Protein AF-A0A8S1CKU0-F1 (afdb_monomer_lite)

Foldseek 3Di:
DVVVVVVVVVVVVVVVVVVVVVVVVVVVVVVVVVVVVVVVVVVVVVVVVVVVVVVVVVCVVVPPDDPPVVVVVVVVVVVVVPDDPPPDDDPVVVVVVVVVVVVVVVVVVVVVVVVVVVVVVVVVVVVVVVVVVVVVVVVVVVVVVVVVCPDVVVVVVVVVVVVVVVVVVVVVVVVVVVVVVVVVVVVVVVVVVVVVVVVVVVVVVVVVVVVVVVVVVVVVVVVVVVVVVVVVVVVVVVVVVVVVVVVVVVVVVVVVVVVVVVVVVVVVVCCVVDVDDDDDDDDDDDDDDYDYDDDDDDDPPCPVVVVVVVVVVVQVVLCVVVVHDDSVVSVVVVVVVVVVVVVVVVVVVVVVVVVVVVVVVVVVVVVVVVVVVCVVVVVVVVVVVVVVVVVVVVVVVVVVVVVVVVVVVVVVVVVLVVVQVVLLVVVQVVCVVPPVDDDDDDDPDDPVRSVVVVVVVVVVVVVVVVVVVVVVVVVVVVVVVVPPPDDDDDYDDDDDDDDDDDDDDDDDDDDDDDDPDDQDPVNVVVVVVVVVVVVVVPPDDDPDDDPPDPDDDDDD

Secondary structure (DSSP, 8-state):
-HHHHHHHHHHHHHHHHHHHHHHHHHHHHHHHHHHHHHHHHHHH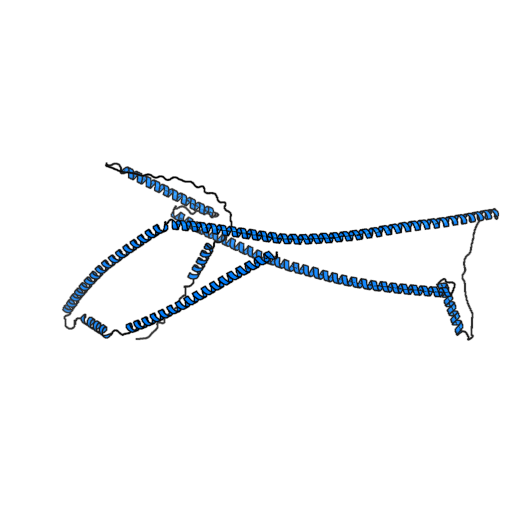HHHHHHHHHHHHHHHHHHTS---THHHHHHHHHHHHHS----TTS-HHHHHHHHHHHHHHHHHHHHHHHHHHHHHHHHHHHHHHHHHHHHHHHHHHHHHHHHHHHT-HHHHHHHHHHHHHHHHHHHHHHHHHHHHHHHHHHHHHHHHHHHHHHHHHHHHHHHHHHHHHHHHHHHHHHHHHHHHHHHHHHHHHHHHHHHHHHHHHHHHHHHHHHHHHHHHHHHHHHHHHH-SS-----------------------S-HHHHHHHHHHHHHHHHHHHHHT-SSHHHHHHHHHHHHHHHHHHHHHHHHHHHHHHHHHHHHHHHHHHHHHHHHHHHHHHHHHHHHHHHHHHHHHHHHHHHHHHHHHHHHHHHHHHHHHHHHHHHHHHHHHHHHH-------TT--HHHHHHHHHHHHHHHHHHHHHHHHHHHHHHHHHHHTT-SS---------------------PPPP---------HHHHHHHHHHHHHHHHGGG---PPP-----------

Radius of gyration: 72.3 Å; chains: 1; bounding box: 155×110×190 Å

Sequence (556 aa):
MASEKSSTEEEIIKSINDLKKKIQLSEGQRKAKFELCGIEKKKNTDKINQLKNELKELCANLGKPIKSEEIFNQRAKSAKADFFPLSNKRPDEALDVIEYRIIELNKKLDLKIYQRHRFEEKYNELIEYRERLRVEADQYQRKRCKSAEKTPEKQRISELENKIHHTELNAMEAETVRRKYTSIKSNLLNDSVKYEASLQKLESEIKSQSDEIDKLQAIRSEAFQVRDATRAMLVRQDELAIRQAKERERKLQEQRIIVEERRVELENLEHQLFPSSGMLPQLHRDSVTSLENVGLAANDENLSQYSTSALEDSYKKLMVATGEVEPSMVTHRFVSQKETRNRLTYLRGLTEDDKRKMEAQRSELISKLEMSKFTAEVKSKEINVEEIEELKEKIVQEGKNLCNIIKKTTERKSTKERIMKCLLEIYNSLREFNLNEDKLDTEGKDLDHIALLFVEDAVLAAHKLAQQKQEEQRMRERASHSRLGSRAGYTHQSSSERTEIQQNSQKSKEVQSEEEEIPTRNFIKRQAQMLVDSKSRRRFFRPGRNRMSMQAKKMV

Structure (mmCIF, N/CA/C/O backbone):
data_AF-A0A8S1CKU0-F1
#
_entry.id   AF-A0A8S1CKU0-F1
#
loop_
_atom_site.group_PDB
_atom_site.id
_atom_site.type_symbol
_atom_site.label_atom_id
_atom_site.label_alt_id
_atom_site.label_comp_id
_atom_site.label_asym_id
_atom_site.label_entity_id
_atom_site.label_seq_id
_atom_site.pdbx_PDB_ins_code
_atom_site.Cartn_x
_atom_site.Cartn_y
_atom_site.Cartn_z
_atom_site.occupancy
_atom_site.B_iso_or_equiv
_atom_site.auth_seq_id
_atom_site.auth_comp_id
_atom_site.auth_asym_id
_atom_site.auth_atom_id
_atom_site.pdbx_PDB_model_num
ATOM 1 N N . MET A 1 1 ? -30.407 -5.610 -15.687 1.00 49.66 1 MET A N 1
ATOM 2 C CA . MET A 1 1 ? -29.256 -6.407 -15.200 1.00 49.66 1 MET A CA 1
ATOM 3 C C . MET A 1 1 ? -29.122 -7.799 -15.827 1.00 49.66 1 MET A C 1
ATOM 5 O O . MET A 1 1 ? -27.998 -8.170 -16.128 1.00 49.66 1 MET A O 1
ATOM 9 N N . ALA A 1 2 ? -30.191 -8.576 -16.068 1.00 51.03 2 ALA A N 1
ATOM 10 C CA . ALA A 1 2 ? -30.063 -9.865 -16.782 1.00 51.03 2 ALA A CA 1
ATOM 11 C C . ALA A 1 2 ? -29.768 -9.705 -18.294 1.00 51.03 2 ALA A C 1
ATOM 13 O O . ALA A 1 2 ? -28.978 -10.457 -18.850 1.00 51.03 2 ALA A O 1
ATOM 14 N N . SER A 1 3 ? -30.332 -8.673 -18.936 1.00 53.31 3 SER A N 1
ATOM 15 C CA . SER A 1 3 ? -30.125 -8.387 -20.369 1.00 53.31 3 SER A CA 1
ATOM 16 C C . SER A 1 3 ? -28.729 -7.843 -20.707 1.00 53.31 3 SER A C 1
ATOM 18 O O . SER A 1 3 ? -28.208 -8.140 -21.774 1.00 53.31 3 SER A O 1
ATOM 20 N N . GLU A 1 4 ? -28.097 -7.072 -19.815 1.00 55.38 4 GLU A N 1
ATOM 21 C CA . GLU A 1 4 ? -26.728 -6.567 -20.035 1.00 55.38 4 GLU A CA 1
ATOM 22 C C . GLU A 1 4 ? -25.680 -7.673 -19.876 1.00 55.38 4 GLU A C 1
ATOM 24 O O . GLU A 1 4 ? -24.711 -7.702 -20.627 1.00 55.38 4 GLU A O 1
ATOM 29 N N . LYS A 1 5 ? -25.900 -8.631 -18.961 1.00 58.06 5 LYS A N 1
ATOM 30 C CA . LYS A 1 5 ? -25.027 -9.807 -18.816 1.00 58.06 5 LYS A CA 1
ATOM 31 C C . LYS A 1 5 ? -25.036 -10.685 -20.075 1.00 58.06 5 LYS A C 1
ATOM 33 O O . LYS A 1 5 ? -23.969 -11.082 -20.532 1.00 58.06 5 LYS A O 1
ATOM 38 N N . SER A 1 6 ? -26.205 -10.890 -20.689 1.00 59.25 6 SER A N 1
ATOM 39 C CA . SER A 1 6 ? -26.336 -11.627 -21.958 1.00 59.25 6 SER A CA 1
ATOM 40 C C . SER A 1 6 ? -25.576 -10.951 -23.111 1.00 59.25 6 SER A C 1
ATOM 42 O O . SER A 1 6 ? -24.859 -11.629 -23.842 1.00 59.25 6 SER A O 1
ATOM 44 N N . SER A 1 7 ? -25.632 -9.618 -23.222 1.00 64.94 7 SER A N 1
ATOM 45 C CA . SER A 1 7 ? -24.877 -8.866 -24.239 1.00 64.94 7 SER A CA 1
ATOM 46 C C . SER A 1 7 ? -23.362 -9.012 -24.063 1.00 64.94 7 SER A C 1
ATOM 48 O O . SER A 1 7 ? -22.634 -9.192 -25.037 1.00 64.94 7 SER A O 1
ATOM 50 N N . THR A 1 8 ? -22.869 -8.973 -22.820 1.00 71.19 8 THR A N 1
ATOM 51 C CA . THR A 1 8 ? -21.432 -9.143 -22.548 1.00 71.19 8 THR A CA 1
ATOM 52 C C . THR A 1 8 ? -20.949 -10.568 -22.820 1.00 71.19 8 THR A C 1
ATOM 54 O O . THR A 1 8 ? -19.830 -10.761 -23.292 1.00 71.19 8 THR A O 1
ATOM 57 N N . GLU A 1 9 ? -21.787 -11.577 -22.577 1.00 74.56 9 GLU A N 1
ATOM 58 C CA . GLU A 1 9 ? -21.464 -12.975 -22.873 1.00 74.56 9 GLU A CA 1
ATOM 59 C C . GLU A 1 9 ? -21.386 -13.232 -24.385 1.00 74.56 9 GLU A C 1
ATOM 61 O O . GLU A 1 9 ? -20.460 -13.900 -24.850 1.00 74.56 9 GLU A O 1
ATOM 66 N N . GLU A 1 10 ? -22.283 -12.640 -25.175 1.00 81.50 10 GLU A N 1
ATOM 67 C CA . GLU A 1 10 ? -22.254 -12.726 -26.640 1.00 81.50 10 GLU A CA 1
ATOM 68 C C . GLU A 1 10 ? -21.003 -12.070 -27.247 1.00 81.50 10 GLU A C 1
ATOM 70 O O . GLU A 1 10 ? -20.372 -12.633 -28.150 1.00 81.50 10 GLU A O 1
ATOM 75 N N . GLU A 1 11 ? -20.581 -10.918 -26.719 1.00 83.12 11 GLU A N 1
ATOM 76 C CA . GLU A 1 11 ? -19.340 -10.250 -27.126 1.00 83.12 11 GLU A CA 1
ATOM 77 C C . GLU A 1 11 ? -18.094 -11.082 -26.791 1.00 83.12 11 GLU A C 1
ATOM 79 O O . GLU A 1 11 ? -17.174 -11.198 -27.611 1.00 83.12 11 GLU A O 1
ATOM 84 N N . ILE A 1 12 ? -18.080 -11.727 -25.620 1.00 83.81 12 ILE A N 1
ATOM 85 C CA . ILE A 1 12 ? -17.004 -12.638 -25.212 1.00 83.81 12 ILE A CA 1
ATOM 86 C C . ILE A 1 12 ? -16.953 -13.855 -26.142 1.00 83.81 12 ILE A C 1
ATOM 88 O O . ILE A 1 12 ? -15.875 -14.214 -26.622 1.00 83.81 12 ILE A O 1
ATOM 92 N N . ILE A 1 13 ? -18.097 -14.464 -26.468 1.00 88.81 13 ILE A N 1
ATOM 93 C CA . ILE A 1 13 ? -18.175 -15.601 -27.400 1.00 88.81 13 ILE A CA 1
ATOM 94 C C . ILE A 1 13 ? -17.668 -15.201 -28.792 1.00 88.81 13 ILE A C 1
ATOM 96 O O . ILE A 1 13 ? -16.918 -15.954 -29.424 1.00 88.81 13 ILE A O 1
ATOM 100 N N . LYS A 1 14 ? -18.014 -14.000 -29.265 1.00 91.56 14 LYS A N 1
ATOM 101 C CA . LYS A 1 14 ? -17.531 -13.465 -30.544 1.00 91.56 14 LYS A CA 1
ATOM 102 C C . LYS A 1 14 ? -16.011 -13.265 -30.539 1.00 91.56 14 LYS A C 1
ATOM 104 O O . LYS A 1 14 ? -15.338 -13.740 -31.453 1.00 91.56 14 LYS A O 1
ATOM 109 N N . SER A 1 15 ? -15.464 -12.680 -29.472 1.00 87.50 15 SER A N 1
ATOM 110 C CA . SER A 1 15 ? -14.016 -12.509 -29.282 1.00 87.50 15 SER A CA 1
ATOM 111 C C . SER A 1 15 ? -13.269 -13.849 -29.234 1.00 87.50 15 SER A C 1
ATOM 113 O O . SER A 1 15 ? -12.238 -14.022 -29.888 1.00 87.50 15 SER A O 1
ATOM 115 N N . ILE A 1 16 ? -13.825 -14.851 -28.544 1.00 89.88 16 ILE A N 1
ATOM 116 C CA . ILE A 1 16 ? -13.276 -16.214 -28.504 1.00 89.88 16 ILE A CA 1
ATOM 117 C C . ILE A 1 16 ? -13.251 -16.834 -29.907 1.00 89.88 16 ILE A C 1
ATOM 119 O O . ILE A 1 16 ? -12.261 -17.463 -30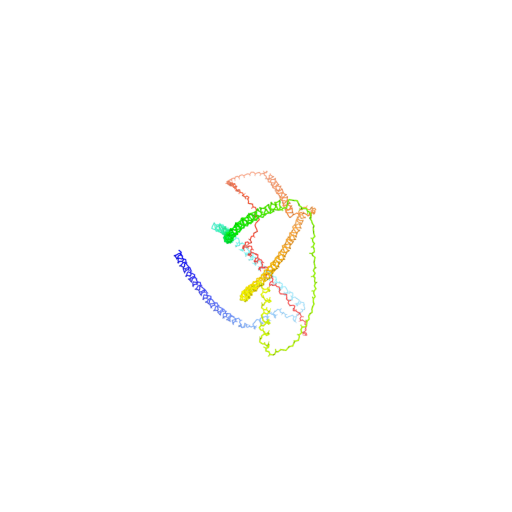.286 1.00 89.88 16 ILE A O 1
ATOM 123 N N . ASN A 1 17 ? -14.310 -16.657 -30.696 1.00 92.00 17 ASN A N 1
ATOM 124 C CA . ASN A 1 17 ? -14.375 -17.181 -32.060 1.00 92.00 17 ASN A CA 1
ATOM 125 C C . ASN A 1 17 ? -13.377 -16.489 -32.999 1.00 92.00 17 ASN A C 1
ATOM 127 O O . ASN A 1 17 ? -12.743 -17.158 -33.820 1.00 92.00 17 ASN A O 1
ATOM 131 N N . ASP A 1 18 ? -13.176 -15.183 -32.847 1.00 90.69 18 ASP A N 1
ATOM 132 C CA . ASP A 1 18 ? -12.182 -14.437 -33.619 1.00 90.69 18 ASP A CA 1
ATOM 133 C C . ASP A 1 18 ? -10.748 -14.831 -33.229 1.00 90.69 18 ASP A C 1
ATOM 135 O O . ASP A 1 18 ? -9.896 -15.030 -34.103 1.00 90.69 18 ASP A O 1
ATOM 139 N N . LEU A 1 19 ? -10.486 -15.059 -31.937 1.00 90.50 19 LEU A N 1
ATOM 140 C CA . LEU A 1 19 ? -9.215 -15.610 -31.463 1.00 90.50 19 LEU A CA 1
ATOM 141 C C . LEU A 1 19 ? -8.967 -17.021 -32.010 1.00 90.50 19 LEU A C 1
ATOM 143 O O . LEU A 1 19 ? -7.867 -17.290 -32.493 1.00 90.50 19 LEU A O 1
ATOM 147 N N . LYS A 1 20 ? -9.978 -17.899 -32.022 1.00 92.81 20 LYS A N 1
ATOM 148 C CA . LYS A 1 20 ? -9.877 -19.244 -32.620 1.00 92.81 20 LYS A CA 1
ATOM 149 C C . LYS A 1 20 ? -9.524 -19.182 -34.108 1.00 92.81 20 LYS A C 1
ATOM 151 O O . LYS A 1 20 ? -8.600 -19.871 -34.536 1.00 92.81 20 LYS A O 1
ATOM 156 N N . LYS A 1 21 ? -10.180 -18.311 -34.886 1.00 94.56 21 LYS A N 1
ATOM 157 C CA . LYS A 1 21 ? -9.849 -18.097 -36.309 1.00 94.56 21 LYS A CA 1
ATOM 158 C C . LYS A 1 21 ? -8.416 -17.593 -36.491 1.00 94.56 21 LYS A C 1
ATOM 160 O O . LYS A 1 21 ? -7.700 -18.064 -37.375 1.00 94.56 21 LYS A O 1
ATOM 165 N N . LYS A 1 22 ? -7.966 -16.666 -35.639 1.00 93.25 22 LYS A N 1
ATOM 166 C CA . LYS A 1 22 ? -6.599 -16.124 -35.684 1.00 93.25 22 LYS A CA 1
ATOM 167 C C . LYS A 1 22 ? -5.545 -17.181 -35.340 1.00 93.25 22 LYS A C 1
ATOM 169 O O . LYS A 1 22 ? -4.499 -17.219 -35.988 1.00 93.25 22 LYS A O 1
ATOM 174 N N . ILE A 1 23 ? -5.829 -18.056 -34.374 1.00 91.06 23 ILE A N 1
ATOM 175 C CA . ILE A 1 23 ? -4.979 -19.205 -34.033 1.00 91.06 23 ILE A CA 1
ATOM 176 C C . ILE A 1 23 ? -4.898 -20.166 -35.221 1.00 91.06 23 ILE A C 1
ATOM 178 O O . ILE A 1 23 ? -3.794 -20.477 -35.659 1.00 91.06 23 ILE A O 1
ATOM 182 N N . GLN A 1 24 ? -6.033 -20.538 -35.818 1.00 93.56 24 GLN A N 1
ATOM 183 C CA . GLN A 1 24 ? -6.073 -21.448 -36.966 1.00 93.56 24 GLN A CA 1
ATOM 184 C C . GLN A 1 24 ? -5.289 -20.902 -38.173 1.00 93.56 24 GLN A C 1
ATOM 186 O O . GLN A 1 24 ? -4.530 -21.630 -38.815 1.00 93.56 24 GLN A O 1
ATOM 191 N N . LEU A 1 25 ? -5.404 -19.600 -38.457 1.00 92.44 25 LEU A N 1
ATOM 192 C CA . LEU A 1 25 ? -4.604 -18.941 -39.495 1.00 92.44 25 LEU A CA 1
ATOM 193 C C . LEU A 1 25 ? -3.109 -18.928 -39.150 1.00 92.44 25 LEU A C 1
ATOM 195 O O . LEU A 1 25 ? -2.275 -19.176 -40.021 1.00 92.44 25 LEU A O 1
ATOM 199 N N . SER A 1 26 ? -2.752 -18.671 -37.888 1.00 92.69 26 SER A N 1
ATOM 200 C CA . SER A 1 26 ? -1.358 -18.699 -37.429 1.00 92.69 26 SER A CA 1
ATOM 201 C C . SER A 1 26 ? -0.744 -20.097 -37.541 1.00 92.69 26 SER A C 1
ATOM 203 O O . SER A 1 26 ? 0.403 -20.240 -37.973 1.00 92.69 26 SER A O 1
ATOM 205 N N . GLU A 1 27 ? -1.506 -21.136 -37.207 1.00 90.38 27 GLU A N 1
ATOM 206 C CA . GLU A 1 27 ? -1.103 -22.534 -37.354 1.00 90.38 27 GLU A CA 1
ATOM 207 C C . GLU A 1 27 ? -0.942 -22.921 -38.828 1.00 90.38 27 GLU A C 1
ATOM 209 O O . GLU A 1 27 ? 0.081 -23.504 -39.194 1.00 90.38 27 GLU A O 1
ATOM 214 N N . GLY A 1 28 ? -1.872 -22.503 -39.696 1.00 94.12 28 GLY A N 1
ATOM 215 C CA . GLY A 1 28 ? -1.764 -22.680 -41.147 1.00 94.12 28 GLY A CA 1
ATOM 216 C C . GLY A 1 28 ? -0.515 -22.011 -41.732 1.00 94.12 28 GLY A C 1
ATOM 217 O O . GLY A 1 28 ? 0.244 -22.639 -42.472 1.00 94.12 28 GLY A O 1
ATOM 218 N N . GLN A 1 29 ? -0.228 -20.768 -41.333 1.00 91.62 29 GLN A N 1
ATOM 219 C CA . GLN A 1 29 ? 0.991 -20.059 -41.740 1.00 91.62 29 GLN A CA 1
ATOM 220 C C . GLN A 1 29 ? 2.264 -20.743 -41.230 1.00 91.62 29 GLN A C 1
ATOM 222 O O . GLN A 1 29 ? 3.264 -20.812 -41.949 1.00 91.62 29 GLN A O 1
ATOM 227 N N . ARG A 1 30 ? 2.251 -21.254 -39.993 1.00 90.00 30 ARG A N 1
ATOM 228 C CA . ARG A 1 30 ? 3.389 -21.974 -39.408 1.00 90.00 30 ARG A CA 1
ATOM 229 C C . ARG A 1 30 ? 3.667 -23.270 -40.168 1.00 90.00 30 ARG A C 1
ATOM 231 O O . ARG A 1 30 ? 4.826 -23.541 -40.478 1.00 90.00 30 ARG A O 1
ATOM 238 N N . LYS A 1 31 ? 2.617 -24.017 -4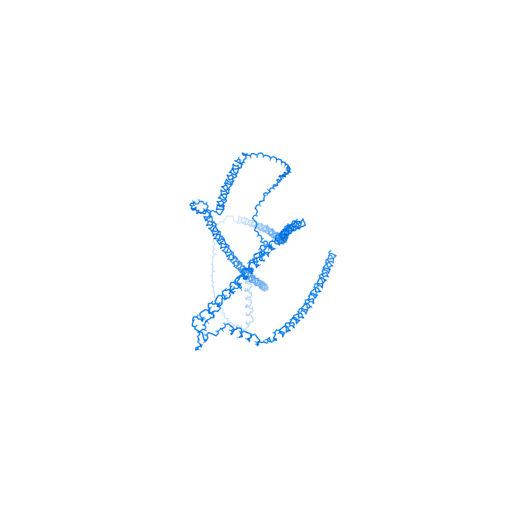0.521 1.00 94.56 31 LYS A N 1
ATOM 239 C CA . LYS A 1 31 ? 2.712 -25.244 -41.320 1.00 94.56 31 LYS A CA 1
ATOM 240 C C . LYS A 1 31 ? 3.255 -24.967 -42.725 1.00 94.56 31 LYS A C 1
ATOM 242 O O . LYS A 1 31 ? 4.231 -25.595 -43.121 1.00 94.56 31 LYS A O 1
ATOM 247 N N . ALA A 1 32 ? 2.724 -23.960 -43.420 1.00 91.06 32 ALA A N 1
ATOM 248 C CA . ALA A 1 32 ? 3.205 -23.572 -44.748 1.00 91.06 32 ALA A CA 1
ATOM 249 C C . ALA A 1 32 ? 4.689 -23.156 -44.736 1.00 91.06 32 ALA A C 1
ATOM 251 O O . ALA A 1 32 ? 5.469 -23.585 -45.584 1.00 91.06 32 ALA A O 1
ATOM 252 N N . LYS A 1 33 ? 5.120 -22.370 -43.736 1.00 89.62 33 LYS A N 1
ATOM 253 C CA . LYS A 1 33 ? 6.539 -22.003 -43.571 1.00 89.62 33 LYS A CA 1
ATOM 254 C C . LYS A 1 33 ? 7.429 -23.218 -43.318 1.00 89.62 33 LYS A C 1
ATOM 256 O O . LYS A 1 33 ? 8.539 -23.279 -43.845 1.00 89.62 33 LYS A O 1
ATOM 261 N N . PHE A 1 34 ? 6.959 -24.174 -42.519 1.00 92.94 34 PHE A N 1
ATOM 262 C CA . PHE A 1 34 ? 7.699 -25.402 -42.245 1.00 92.94 34 PHE A CA 1
ATOM 263 C C . PHE A 1 34 ? 7.868 -26.255 -43.510 1.00 92.94 34 PHE A C 1
ATOM 265 O O . PHE A 1 34 ? 8.976 -26.705 -43.802 1.00 92.94 34 PHE A O 1
ATOM 272 N N . GLU A 1 35 ? 6.804 -26.416 -44.298 1.00 93.56 35 GLU A N 1
ATOM 273 C CA . GLU A 1 35 ? 6.834 -27.159 -45.563 1.00 93.56 35 GLU A CA 1
ATOM 274 C C . GLU A 1 35 ? 7.748 -26.494 -46.602 1.00 93.56 35 GLU A C 1
ATOM 276 O O . GLU A 1 35 ? 8.589 -27.173 -47.194 1.00 93.56 35 GLU A O 1
ATOM 281 N N . LEU A 1 36 ? 7.676 -25.166 -46.760 1.00 89.31 36 LEU A N 1
ATOM 282 C CA . LEU A 1 36 ? 8.579 -24.414 -47.641 1.00 89.31 36 LEU A CA 1
ATOM 283 C C . LEU A 1 36 ? 10.049 -24.583 -47.235 1.00 89.31 36 LEU A C 1
ATOM 285 O O . LEU A 1 36 ? 10.892 -24.865 -48.086 1.00 89.31 36 LEU A O 1
ATOM 289 N N . CYS A 1 37 ? 10.351 -24.500 -45.935 1.00 91.19 37 CYS A N 1
ATOM 290 C CA . CYS A 1 37 ? 11.699 -24.746 -45.421 1.00 91.19 37 CYS A CA 1
ATOM 291 C C . CYS A 1 37 ? 12.160 -26.190 -45.695 1.00 91.19 37 CYS A C 1
ATOM 293 O O . CYS A 1 37 ? 13.319 -26.421 -46.042 1.00 91.19 37 CYS A O 1
ATOM 295 N N . GLY A 1 38 ? 11.262 -27.173 -45.576 1.00 91.06 38 GLY A N 1
ATOM 296 C CA . GLY A 1 38 ? 11.542 -28.570 -45.909 1.00 91.06 38 GLY A CA 1
ATOM 297 C C . GLY A 1 38 ? 11.876 -28.774 -47.390 1.00 91.06 38 GLY A C 1
ATOM 298 O O . GLY A 1 38 ? 12.849 -29.458 -47.713 1.00 91.06 38 GLY A O 1
ATOM 299 N N . ILE A 1 39 ? 11.116 -28.142 -48.288 1.00 93.31 39 ILE A N 1
ATOM 300 C CA . ILE A 1 39 ? 11.360 -28.174 -49.739 1.00 93.31 39 ILE A CA 1
ATOM 301 C C . ILE A 1 39 ? 12.703 -27.515 -50.076 1.00 93.31 39 ILE A C 1
ATOM 303 O O . ILE A 1 39 ? 13.482 -28.058 -50.857 1.00 93.31 39 ILE A O 1
ATOM 307 N N . GLU A 1 40 ? 13.007 -26.368 -49.472 1.00 92.44 40 GLU A N 1
ATOM 308 C CA . GLU A 1 40 ? 14.258 -25.647 -49.711 1.00 92.44 40 GLU A CA 1
ATOM 309 C C . GLU A 1 40 ? 15.483 -26.430 -49.215 1.00 92.44 40 GLU A C 1
ATOM 311 O O . GLU A 1 40 ? 16.491 -26.526 -49.917 1.00 92.44 40 GLU A O 1
ATOM 316 N N . LYS A 1 41 ? 15.379 -27.098 -48.058 1.00 92.88 41 LYS A N 1
ATOM 317 C CA . LYS A 1 41 ? 16.419 -28.019 -47.569 1.00 92.88 41 LYS A CA 1
ATOM 318 C C . LYS A 1 41 ? 16.675 -29.177 -48.536 1.00 92.88 41 LYS A C 1
ATOM 320 O O . LYS A 1 41 ? 17.838 -29.521 -48.759 1.00 92.88 41 LYS A O 1
ATOM 325 N N . LYS A 1 42 ? 15.624 -29.755 -49.131 1.00 94.94 42 LYS A N 1
ATOM 326 C CA . LYS A 1 42 ? 15.763 -30.796 -50.167 1.00 94.94 42 LYS A CA 1
ATOM 327 C C . LYS A 1 42 ? 16.493 -30.258 -51.403 1.00 94.94 42 LYS A C 1
ATOM 329 O O . LYS A 1 42 ? 17.522 -30.800 -51.782 1.00 94.94 42 LYS A O 1
ATOM 334 N N . LYS A 1 43 ? 16.082 -29.101 -51.933 1.00 94.69 43 LYS A N 1
ATOM 335 C CA . LYS A 1 43 ? 16.773 -28.458 -53.071 1.00 94.69 43 LYS A CA 1
ATOM 336 C C . LYS A 1 43 ? 18.254 -28.180 -52.791 1.00 94.69 43 LYS A C 1
ATOM 338 O O . LYS A 1 43 ? 19.104 -28.404 -53.650 1.00 94.69 43 LYS A O 1
ATOM 343 N N . ASN A 1 44 ? 18.577 -27.713 -51.585 1.00 91.25 44 ASN A N 1
ATOM 344 C CA . ASN A 1 44 ? 19.960 -27.442 -51.194 1.00 91.25 44 ASN A CA 1
ATOM 345 C C . ASN A 1 44 ? 20.788 -28.726 -51.067 1.00 91.25 44 ASN A C 1
ATOM 347 O O . ASN A 1 44 ? 21.947 -28.744 -51.477 1.00 91.25 44 ASN A O 1
ATOM 351 N N . THR A 1 45 ? 20.207 -29.802 -50.533 1.00 94.75 45 THR A N 1
ATOM 352 C CA . THR A 1 45 ? 20.889 -31.104 -50.453 1.00 94.75 45 THR A CA 1
ATOM 353 C C . THR A 1 45 ? 21.140 -31.697 -51.839 1.00 94.75 45 THR A C 1
ATOM 355 O O . THR A 1 45 ? 22.258 -32.146 -52.097 1.00 94.75 45 THR A O 1
ATOM 358 N N . ASP A 1 46 ? 20.184 -31.588 -52.761 1.00 94.69 46 ASP A N 1
ATOM 359 C CA . ASP A 1 46 ? 20.358 -32.010 -54.157 1.00 94.69 46 ASP A CA 1
ATOM 360 C C . ASP A 1 46 ? 21.474 -31.219 -54.857 1.00 94.69 46 ASP A C 1
ATOM 362 O O . ASP A 1 46 ? 22.354 -31.807 -55.489 1.00 94.69 46 ASP A O 1
ATOM 366 N N . LYS A 1 47 ? 21.516 -29.892 -54.673 1.00 94.88 47 LYS A N 1
ATOM 367 C CA . LYS A 1 47 ? 22.566 -29.035 -55.247 1.00 94.88 47 LYS A CA 1
ATOM 368 C C . LYS A 1 47 ? 23.955 -29.339 -54.680 1.00 94.88 47 LYS A C 1
ATOM 370 O O . LYS A 1 47 ? 24.935 -29.352 -55.420 1.00 94.88 47 LYS A O 1
ATOM 375 N N . ILE A 1 48 ? 24.057 -29.628 -53.381 1.00 94.00 48 ILE A N 1
ATOM 376 C CA . ILE A 1 48 ? 25.319 -30.066 -52.764 1.00 94.00 48 ILE A CA 1
ATOM 377 C C . ILE A 1 48 ? 25.790 -31.389 -53.380 1.00 94.00 48 ILE A C 1
ATOM 379 O O . ILE A 1 48 ? 26.984 -31.558 -53.620 1.00 94.00 48 ILE A O 1
ATOM 383 N N . ASN A 1 49 ? 24.877 -32.323 -53.647 1.00 93.56 49 ASN A N 1
ATOM 384 C CA . ASN A 1 49 ? 25.226 -33.601 -54.265 1.00 93.56 49 ASN A CA 1
ATOM 385 C C . ASN A 1 49 ? 25.692 -33.429 -55.718 1.00 93.56 49 ASN A C 1
ATOM 387 O O . ASN A 1 49 ? 26.684 -34.049 -56.099 1.00 93.56 49 ASN A O 1
ATOM 391 N N . GLN A 1 50 ? 25.053 -32.545 -56.491 1.00 94.31 50 GLN A N 1
ATOM 392 C CA . GLN A 1 50 ? 25.504 -32.181 -57.840 1.00 94.31 50 GLN A CA 1
ATOM 393 C C . GLN A 1 50 ? 26.938 -31.630 -57.821 1.00 94.31 50 GLN A C 1
ATOM 395 O O . GLN A 1 50 ? 27.815 -32.183 -58.480 1.00 94.31 50 GLN A O 1
ATOM 400 N N . LEU A 1 51 ? 27.213 -30.636 -56.970 1.00 93.25 51 LEU A N 1
ATOM 401 C CA . LEU A 1 51 ? 28.551 -30.040 -56.845 1.00 93.25 51 LEU A CA 1
ATOM 402 C C . LEU A 1 51 ? 29.615 -31.051 -56.392 1.00 93.25 51 LEU A C 1
ATOM 404 O O . LEU A 1 51 ? 30.764 -30.996 -56.825 1.00 93.25 51 LEU A O 1
ATOM 408 N N . LYS A 1 52 ? 29.256 -32.000 -55.520 1.00 93.25 52 LYS A N 1
ATOM 409 C CA . LYS A 1 52 ? 30.169 -33.080 -55.118 1.00 93.25 52 LYS A CA 1
ATOM 410 C C . LYS A 1 52 ? 30.519 -34.008 -56.280 1.00 93.25 52 LYS A C 1
ATOM 412 O O . LYS A 1 52 ? 31.645 -34.501 -56.317 1.00 93.25 52 LYS A O 1
ATOM 417 N N . ASN A 1 53 ? 29.586 -34.262 -57.194 1.00 93.06 53 ASN A N 1
ATOM 418 C CA . ASN A 1 53 ? 29.846 -35.078 -58.378 1.00 93.06 53 ASN A CA 1
ATOM 419 C C . ASN A 1 53 ? 30.740 -34.328 -59.373 1.00 93.06 53 ASN A C 1
ATOM 421 O O . ASN A 1 53 ? 31.744 -34.887 -59.803 1.00 93.06 53 ASN A O 1
ATOM 425 N N . GLU A 1 54 ? 30.471 -33.044 -59.618 1.00 93.00 54 GLU A N 1
ATOM 426 C CA . GLU A 1 54 ? 31.331 -32.185 -60.448 1.00 93.00 54 GLU A CA 1
ATOM 427 C C . GLU A 1 54 ? 32.766 -32.109 -59.898 1.00 93.00 54 GLU A C 1
ATOM 429 O O . GLU A 1 54 ? 33.740 -32.251 -60.638 1.00 93.00 54 GLU A O 1
ATOM 434 N N . LEU A 1 55 ? 32.926 -31.965 -58.576 1.00 86.06 55 LEU A N 1
ATOM 435 C CA . LEU A 1 55 ? 34.245 -31.993 -57.937 1.00 86.06 55 LEU A CA 1
ATOM 436 C C . LEU A 1 55 ? 34.954 -33.341 -58.109 1.00 86.06 55 LEU A C 1
ATOM 438 O O . LEU A 1 55 ? 36.165 -33.364 -58.319 1.00 86.06 55 LEU A O 1
ATOM 442 N N . LYS A 1 56 ? 34.231 -34.466 -58.036 1.00 90.12 56 LYS A N 1
ATOM 443 C CA . LYS A 1 56 ? 34.817 -35.792 -58.291 1.00 90.12 56 LYS A CA 1
ATOM 444 C C . LYS A 1 56 ? 35.302 -35.922 -59.734 1.00 90.12 56 LYS A C 1
ATOM 446 O O . LYS A 1 56 ? 36.399 -36.435 -59.944 1.00 90.12 56 LYS A O 1
ATOM 451 N N . GLU A 1 57 ? 34.530 -35.439 -60.703 1.00 88.81 57 GLU A N 1
ATOM 452 C CA . GLU A 1 57 ? 34.905 -35.459 -62.122 1.00 88.81 57 GLU A CA 1
ATOM 453 C C . GLU A 1 57 ? 36.130 -34.582 -62.405 1.00 88.81 57 GLU A C 1
ATOM 455 O O . GLU A 1 57 ? 37.076 -35.023 -63.061 1.00 88.81 57 GLU A O 1
ATOM 460 N N . LEU A 1 58 ? 36.174 -33.366 -61.850 1.00 84.38 58 LEU A N 1
ATOM 461 C CA . LEU A 1 58 ? 37.328 -32.471 -61.981 1.00 84.38 58 LEU A CA 1
ATOM 462 C C . LEU A 1 58 ? 38.586 -33.050 -61.326 1.00 84.38 58 LEU A C 1
ATOM 464 O O . LEU A 1 58 ? 39.664 -33.005 -61.921 1.00 84.38 58 LEU A O 1
ATOM 468 N N . CYS A 1 59 ? 38.460 -33.656 -60.145 1.00 77.62 59 CYS A N 1
ATOM 469 C CA . CYS A 1 59 ? 39.567 -34.355 -59.495 1.00 77.62 59 CYS A CA 1
ATOM 470 C C . CYS A 1 59 ? 40.050 -35.564 -60.311 1.00 77.62 59 CYS A C 1
ATOM 472 O O . CYS A 1 59 ? 41.255 -35.784 -60.403 1.00 77.62 59 CYS A O 1
ATOM 474 N N . ALA A 1 60 ? 39.151 -36.321 -60.948 1.00 80.75 60 ALA A N 1
ATOM 475 C CA . ALA A 1 60 ? 39.529 -37.423 -61.835 1.00 80.75 60 ALA A CA 1
ATOM 476 C C . ALA A 1 60 ? 40.256 -36.931 -63.100 1.00 80.75 60 ALA A C 1
ATOM 478 O O . ALA A 1 60 ? 41.174 -37.592 -63.586 1.00 80.75 60 ALA A O 1
ATOM 479 N N . ASN A 1 61 ? 39.889 -35.754 -63.611 1.00 75.06 61 ASN A N 1
ATOM 480 C CA . ASN A 1 61 ? 40.560 -35.134 -64.751 1.00 75.06 61 ASN A CA 1
ATOM 481 C C . ASN A 1 61 ? 41.947 -34.575 -64.394 1.00 75.06 61 ASN A C 1
ATOM 483 O O . ASN A 1 61 ? 42.879 -34.744 -65.177 1.00 75.06 61 ASN A O 1
ATOM 487 N N . LEU A 1 62 ? 42.108 -33.975 -63.210 1.00 69.88 62 LEU A N 1
ATOM 488 C CA . LEU A 1 62 ? 43.397 -33.474 -62.707 1.00 69.88 62 LEU A CA 1
ATOM 489 C C . LEU A 1 62 ? 44.321 -34.587 -62.182 1.00 69.88 62 LEU A C 1
ATOM 491 O O . LEU A 1 62 ? 45.535 -34.412 -62.151 1.00 69.88 62 LEU A O 1
ATOM 495 N N . GLY A 1 63 ? 43.763 -35.732 -61.780 1.00 61.38 63 GLY A N 1
ATOM 496 C CA . GLY A 1 63 ? 44.500 -36.897 -61.283 1.00 61.38 63 GLY A CA 1
ATOM 497 C C . GLY A 1 63 ? 45.135 -37.775 -62.367 1.00 61.38 63 GLY A C 1
ATOM 498 O O . GLY A 1 63 ? 45.818 -38.742 -62.032 1.00 61.38 63 GLY A O 1
ATOM 499 N N . LYS A 1 64 ? 44.941 -37.466 -63.657 1.00 63.41 64 LYS A N 1
ATOM 500 C CA . LYS A 1 64 ? 45.666 -38.131 -64.751 1.00 63.41 64 LYS A CA 1
ATOM 501 C C . LYS A 1 64 ? 47.107 -37.592 -64.773 1.00 63.41 64 LYS A C 1
ATOM 503 O O . LYS A 1 64 ? 47.286 -36.402 -65.029 1.00 63.41 64 LYS A O 1
ATOM 508 N N . PRO A 1 65 ? 48.141 -38.413 -64.511 1.00 58.16 65 PRO A N 1
ATOM 509 C CA . PRO A 1 65 ? 49.515 -37.928 -64.464 1.00 58.16 65 PRO A CA 1
ATOM 510 C C . PRO A 1 65 ? 49.961 -37.431 -65.847 1.00 58.16 65 PRO A C 1
ATOM 512 O O . PRO A 1 65 ? 49.997 -38.184 -66.821 1.00 58.16 65 PRO A O 1
ATOM 515 N N . ILE A 1 66 ? 50.314 -36.146 -65.922 1.00 60.06 66 ILE A N 1
ATOM 516 C CA . ILE A 1 66 ? 51.048 -35.545 -67.042 1.00 60.06 66 ILE A CA 1
ATOM 517 C C . ILE A 1 66 ? 52.402 -36.267 -67.113 1.00 60.06 66 ILE A C 1
ATOM 519 O O . ILE A 1 66 ? 53.120 -36.302 -66.115 1.00 60.06 66 ILE A O 1
ATOM 523 N N . LYS A 1 67 ? 52.735 -36.885 -68.254 1.00 59.69 67 LYS A N 1
ATOM 524 C CA . LYS A 1 67 ? 53.949 -37.704 -68.446 1.00 59.69 67 LYS A CA 1
ATOM 525 C C . LYS A 1 67 ? 55.212 -36.905 -68.079 1.00 59.69 67 LYS A C 1
ATOM 527 O O . LYS A 1 67 ? 55.690 -36.077 -68.847 1.00 59.69 67 LYS A O 1
ATOM 532 N N . SER A 1 68 ? 55.758 -37.152 -66.891 1.00 58.47 68 SER A N 1
ATOM 533 C CA . SER A 1 68 ? 56.856 -36.397 -66.268 1.00 58.47 68 SER A CA 1
ATOM 534 C C . SER A 1 68 ? 58.242 -36.637 -66.886 1.00 58.47 68 SER A C 1
ATOM 536 O O . SER A 1 68 ? 59.217 -36.007 -66.481 1.00 58.47 68 SER A O 1
ATOM 538 N N . GLU A 1 69 ? 58.351 -37.521 -67.875 1.00 56.97 69 GLU A N 1
ATOM 539 C CA . GLU A 1 69 ? 59.617 -37.881 -68.528 1.00 56.97 69 GLU A CA 1
ATOM 540 C C . GLU A 1 69 ? 60.104 -36.844 -69.554 1.00 56.97 69 GLU A C 1
ATOM 542 O O . GLU A 1 69 ? 61.308 -36.697 -69.774 1.00 56.97 69 GLU A O 1
ATOM 547 N N . GLU A 1 70 ? 59.200 -36.064 -70.150 1.00 58.22 70 GLU A N 1
ATOM 548 C CA . GLU A 1 70 ? 59.559 -35.079 -71.182 1.00 58.22 70 GLU A CA 1
ATOM 549 C C . GLU A 1 70 ? 60.201 -33.814 -70.587 1.00 58.22 70 GLU A C 1
ATOM 551 O O . GLU A 1 70 ? 61.148 -33.260 -71.152 1.00 58.22 70 GLU A O 1
ATOM 556 N N . ILE A 1 71 ? 59.762 -33.399 -69.394 1.00 59.84 71 ILE A N 1
ATOM 557 C CA . ILE A 1 71 ? 60.227 -32.166 -68.737 1.00 59.84 71 ILE A CA 1
ATOM 558 C C . ILE A 1 71 ? 61.633 -32.349 -68.142 1.00 59.84 71 ILE A C 1
ATOM 560 O O . ILE A 1 71 ? 62.472 -31.448 -68.229 1.00 59.84 71 ILE A O 1
ATOM 564 N N . PHE A 1 72 ? 61.933 -33.523 -67.574 1.00 55.69 72 PHE A N 1
ATOM 565 C CA . PHE A 1 72 ? 63.250 -33.803 -66.991 1.00 55.69 72 PHE A CA 1
ATOM 566 C C . PHE A 1 72 ? 64.342 -33.900 -68.070 1.00 55.69 72 PHE A C 1
ATOM 568 O O . PHE A 1 72 ? 65.421 -33.319 -67.931 1.00 55.69 72 PHE A O 1
ATOM 575 N N . ASN A 1 73 ? 64.031 -34.542 -69.201 1.00 60.03 73 ASN A N 1
ATOM 576 C CA . ASN A 1 73 ? 64.963 -34.695 -70.317 1.00 60.03 73 ASN A CA 1
ATOM 577 C C . ASN A 1 73 ? 65.240 -33.383 -71.068 1.00 60.03 73 ASN A C 1
ATOM 579 O O . ASN A 1 73 ? 66.360 -33.182 -71.540 1.00 60.03 73 ASN A O 1
ATOM 583 N N . GLN A 1 74 ? 64.276 -32.461 -71.153 1.00 60.09 74 GLN A N 1
ATOM 584 C CA . GLN A 1 74 ? 64.522 -31.131 -71.726 1.00 60.09 74 GLN A CA 1
ATOM 585 C C . GLN A 1 74 ? 65.433 -30.277 -70.837 1.00 60.09 74 GLN A C 1
ATOM 587 O O . GLN A 1 74 ? 66.361 -29.645 -71.342 1.00 60.09 74 GLN A O 1
ATOM 592 N N . ARG A 1 75 ? 65.238 -30.313 -69.513 1.00 56.31 75 ARG A N 1
ATOM 593 C CA . ARG A 1 75 ? 66.034 -29.516 -68.565 1.00 56.31 75 ARG A CA 1
ATOM 594 C C . ARG A 1 75 ? 67.476 -30.018 -68.425 1.00 56.31 75 ARG A C 1
ATOM 596 O O . ARG A 1 75 ? 68.400 -29.220 -68.282 1.00 56.31 75 ARG A O 1
ATOM 603 N N . ALA A 1 76 ? 67.686 -31.332 -68.523 1.00 57.72 76 ALA A N 1
ATOM 604 C CA . ALA A 1 76 ? 69.020 -31.933 -68.523 1.00 57.72 76 ALA A CA 1
ATOM 605 C C . ALA A 1 76 ? 69.801 -31.660 -69.826 1.00 57.72 76 ALA A C 1
ATOM 607 O O . ALA A 1 76 ? 71.026 -31.540 -69.794 1.00 57.72 76 ALA A O 1
ATOM 608 N N . LYS A 1 77 ? 69.109 -31.530 -70.968 1.00 58.81 77 LYS A N 1
ATOM 609 C CA . LYS A 1 77 ? 69.724 -31.172 -72.258 1.00 58.81 77 LYS A CA 1
ATOM 610 C C . LYS A 1 77 ? 70.106 -29.692 -72.331 1.00 58.81 77 LYS A C 1
ATOM 612 O O . LYS A 1 77 ? 71.177 -29.387 -72.842 1.00 58.81 77 LYS A O 1
ATOM 617 N N . SER A 1 78 ? 69.295 -28.789 -71.772 1.00 57.69 78 SER A N 1
ATOM 618 C CA . SER A 1 78 ? 69.632 -27.359 -71.730 1.00 57.69 78 SER A CA 1
ATOM 619 C C . SER A 1 78 ? 70.818 -27.063 -70.806 1.00 57.69 78 SER A C 1
ATOM 621 O O . SER A 1 78 ? 71.687 -26.284 -71.171 1.00 57.69 78 SER A O 1
ATOM 623 N N . ALA A 1 79 ? 70.921 -27.736 -69.654 1.00 56.62 79 ALA A N 1
ATOM 624 C CA . ALA A 1 79 ? 72.023 -27.519 -68.709 1.00 56.62 79 ALA A CA 1
ATOM 625 C C . ALA A 1 79 ? 73.396 -27.997 -69.228 1.00 56.62 79 ALA A C 1
ATOM 627 O O . ALA A 1 79 ? 74.426 -27.465 -68.823 1.00 56.62 79 ALA A O 1
ATOM 628 N N . LYS A 1 80 ? 73.429 -28.982 -70.138 1.00 56.06 80 LYS A N 1
ATOM 629 C CA . LYS A 1 80 ? 74.668 -29.462 -70.780 1.00 56.06 80 LYS A CA 1
ATOM 630 C C . LYS A 1 80 ? 75.106 -28.614 -71.980 1.00 56.06 80 LYS A C 1
ATOM 632 O O . LYS A 1 80 ? 76.254 -28.726 -72.388 1.00 56.06 80 LYS A O 1
ATOM 637 N N . ALA A 1 81 ? 74.224 -27.780 -72.533 1.00 56.59 81 ALA A N 1
ATOM 638 C CA . ALA A 1 81 ? 74.544 -26.896 -73.655 1.00 56.59 81 ALA A CA 1
ATOM 639 C C . ALA A 1 81 ? 75.281 -25.610 -73.224 1.00 56.59 81 ALA A C 1
ATOM 641 O O . ALA A 1 81 ? 75.920 -24.974 -74.055 1.00 56.59 81 ALA A O 1
ATOM 642 N N . ASP A 1 82 ? 75.222 -25.247 -71.937 1.00 57.88 82 ASP A N 1
ATOM 643 C CA . ASP A 1 82 ? 75.859 -24.035 -71.400 1.00 57.88 82 ASP A CA 1
ATOM 644 C C . ASP A 1 82 ? 77.311 -24.245 -70.913 1.00 57.88 82 ASP A C 1
ATOM 646 O O . ASP A 1 82 ? 78.003 -23.266 -70.634 1.00 57.88 82 ASP A O 1
ATOM 650 N N . PHE A 1 83 ? 77.805 -25.490 -70.842 1.00 57.69 83 PHE A N 1
ATOM 651 C CA . PHE A 1 83 ? 79.202 -25.793 -70.503 1.00 57.69 83 PHE A CA 1
ATOM 652 C C . PHE A 1 83 ? 80.016 -26.109 -71.763 1.00 57.69 83 PHE A C 1
ATOM 654 O O . PHE A 1 83 ? 79.850 -27.159 -72.383 1.00 57.69 83 PHE A O 1
ATOM 661 N N . PHE A 1 84 ? 80.932 -25.211 -72.126 1.00 60.53 84 PHE A N 1
ATOM 662 C CA . PHE A 1 84 ? 81.891 -25.453 -73.203 1.00 60.53 84 PHE A CA 1
ATOM 663 C C . PHE A 1 84 ? 83.051 -26.336 -72.716 1.00 60.53 84 PHE A C 1
ATOM 665 O O . PHE A 1 84 ? 83.542 -26.129 -71.604 1.00 60.53 84 PHE A O 1
ATOM 672 N N . PRO A 1 85 ? 83.556 -27.288 -73.524 1.00 59.25 85 PRO A N 1
ATOM 673 C CA . PRO A 1 85 ? 84.736 -28.058 -73.154 1.00 59.25 85 PRO A CA 1
ATOM 674 C C . PRO A 1 85 ? 85.981 -27.161 -73.228 1.00 59.25 85 PRO A C 1
ATOM 676 O O . PRO A 1 85 ? 86.519 -26.913 -74.305 1.00 59.25 85 PRO A O 1
ATOM 679 N N . LEU A 1 86 ? 86.472 -26.689 -72.080 1.00 61.09 86 LEU A N 1
ATOM 680 C CA . LEU A 1 86 ? 87.783 -26.024 -71.972 1.00 61.09 86 LEU A CA 1
ATOM 681 C C . LEU A 1 86 ? 88.963 -27.017 -72.037 1.00 61.09 86 LEU A C 1
ATOM 683 O O . LEU A 1 86 ? 90.118 -26.617 -71.961 1.00 61.09 86 LEU A O 1
ATOM 687 N N . SER A 1 87 ? 88.673 -28.311 -72.200 1.00 58.53 87 SER A N 1
ATOM 688 C CA . SER A 1 87 ? 89.582 -29.432 -71.931 1.00 58.53 87 SER A CA 1
ATOM 689 C C . SER A 1 87 ? 90.874 -29.488 -72.761 1.00 58.53 87 SER A C 1
ATOM 691 O O . SER A 1 87 ? 91.734 -30.274 -72.395 1.00 58.53 87 SER A O 1
ATOM 693 N N . ASN A 1 88 ? 91.044 -28.701 -73.831 1.00 60.81 88 ASN A N 1
ATOM 694 C CA . ASN A 1 88 ? 92.224 -28.768 -74.715 1.00 60.81 88 ASN A CA 1
ATOM 695 C C . ASN A 1 88 ? 92.772 -27.383 -75.138 1.00 60.81 88 ASN A C 1
ATOM 697 O O . ASN A 1 88 ? 93.463 -27.291 -76.150 1.00 60.81 88 ASN A O 1
ATOM 701 N N . LYS A 1 89 ? 92.450 -26.299 -74.416 1.00 69.12 89 LYS A N 1
ATOM 702 C CA . LYS A 1 89 ? 92.871 -24.929 -74.782 1.00 69.12 89 LYS A CA 1
ATOM 703 C C . LYS A 1 89 ? 93.978 -24.404 -73.869 1.00 69.12 89 LYS A C 1
ATOM 705 O O . LYS A 1 89 ? 94.040 -24.772 -72.697 1.00 69.12 89 LYS A O 1
ATOM 710 N N . ARG A 1 90 ? 94.840 -23.527 -74.398 1.00 71.25 90 ARG A N 1
ATOM 711 C CA . ARG A 1 90 ? 95.809 -22.780 -73.577 1.00 71.25 90 ARG A CA 1
ATOM 712 C C . ARG A 1 90 ? 95.065 -21.822 -72.630 1.00 71.25 90 ARG A C 1
ATOM 714 O O . ARG A 1 90 ? 93.970 -21.380 -72.973 1.00 71.25 90 ARG A O 1
ATOM 721 N N . PRO A 1 91 ? 95.622 -21.506 -71.447 1.00 76.38 91 PRO A N 1
ATOM 722 C CA . PRO A 1 91 ? 94.936 -20.699 -70.434 1.00 76.38 91 PRO A CA 1
ATOM 723 C C . PRO A 1 91 ? 94.508 -19.313 -70.943 1.00 76.38 91 PRO A C 1
ATOM 725 O O . PRO A 1 91 ? 93.416 -18.871 -70.603 1.00 76.38 91 PRO A O 1
ATOM 728 N N . ASP A 1 92 ? 95.301 -18.680 -71.812 1.00 80.75 92 ASP A N 1
ATOM 729 C CA . ASP A 1 92 ? 94.977 -17.361 -72.378 1.00 80.75 92 ASP A CA 1
ATOM 730 C C . ASP A 1 92 ? 93.777 -17.432 -73.341 1.00 80.75 92 ASP A C 1
ATOM 732 O O . ASP A 1 92 ? 92.820 -16.675 -73.218 1.00 80.75 92 ASP A O 1
ATOM 736 N N . GLU A 1 93 ? 93.741 -18.435 -74.225 1.00 80.06 93 GLU A N 1
ATOM 737 C CA . GLU A 1 93 ? 92.600 -18.675 -75.126 1.00 80.06 93 GLU A CA 1
ATOM 738 C C . GLU A 1 93 ? 91.327 -19.085 -74.362 1.00 80.06 93 GLU A C 1
ATOM 740 O O . GLU A 1 93 ? 90.203 -18.854 -74.814 1.00 80.06 93 GLU A O 1
ATOM 745 N N . ALA A 1 94 ? 91.486 -19.740 -73.210 1.00 79.62 94 ALA A N 1
ATOM 746 C CA . ALA A 1 94 ? 90.390 -20.062 -72.305 1.00 79.62 94 ALA A CA 1
ATOM 747 C C . ALA A 1 94 ? 89.819 -18.804 -71.630 1.00 79.62 94 ALA A C 1
ATOM 749 O O . ALA A 1 94 ? 88.597 -18.708 -71.485 1.00 79.62 94 ALA A O 1
ATOM 750 N N . LEU A 1 95 ? 90.681 -17.851 -71.257 1.00 84.31 95 LEU A N 1
ATOM 751 C CA . LEU A 1 95 ? 90.291 -16.566 -70.681 1.00 84.31 95 LEU A CA 1
ATOM 752 C C . LEU A 1 95 ? 89.451 -15.759 -71.678 1.00 84.31 95 LEU A C 1
ATOM 754 O O . LEU A 1 95 ? 88.323 -15.396 -71.351 1.00 84.31 95 LEU A O 1
ATOM 758 N N . ASP A 1 96 ? 89.928 -15.604 -72.916 1.00 84.88 96 ASP A N 1
ATOM 759 C CA . ASP A 1 96 ? 89.224 -14.864 -73.972 1.00 84.88 96 ASP A CA 1
ATOM 760 C C . ASP A 1 96 ? 87.811 -15.416 -74.215 1.00 84.88 96 ASP A C 1
ATOM 762 O O . ASP A 1 96 ? 86.835 -14.675 -74.333 1.00 84.88 96 ASP A O 1
ATOM 766 N N . VAL A 1 97 ? 87.658 -16.745 -74.250 1.00 83.12 97 VAL A N 1
ATOM 767 C CA . VAL A 1 97 ? 86.350 -17.399 -74.436 1.00 83.12 97 VAL A CA 1
ATOM 768 C C . VAL A 1 97 ? 85.396 -17.090 -73.279 1.00 83.12 97 VAL A C 1
ATOM 770 O O . VAL A 1 97 ? 84.199 -16.882 -73.505 1.00 83.12 97 VAL A O 1
ATOM 773 N N . ILE A 1 98 ? 85.904 -17.049 -72.045 1.00 84.06 98 ILE A N 1
ATOM 774 C CA . ILE A 1 98 ? 85.114 -16.674 -70.868 1.00 84.06 98 ILE A CA 1
ATOM 775 C C . ILE A 1 98 ? 84.756 -15.185 -70.929 1.00 84.06 98 ILE A C 1
ATOM 777 O O . ILE A 1 98 ? 83.600 -14.840 -70.688 1.00 84.06 98 ILE A O 1
ATOM 781 N N . GLU A 1 99 ? 85.687 -14.313 -71.312 1.00 87.44 99 GLU A N 1
ATOM 782 C CA . GLU A 1 99 ? 85.450 -12.873 -71.456 1.00 87.44 99 GLU A CA 1
ATOM 783 C C . GLU A 1 99 ? 84.386 -12.568 -72.515 1.00 87.44 99 GLU A C 1
ATOM 785 O O . GLU A 1 99 ? 83.418 -11.855 -72.233 1.00 87.44 99 GLU A O 1
ATOM 790 N N . TYR A 1 100 ? 84.469 -13.184 -73.699 1.00 89.00 100 TYR A N 1
ATOM 791 C CA . TYR A 1 100 ? 83.427 -13.061 -74.722 1.00 89.00 100 TYR A CA 1
ATOM 792 C C . TYR A 1 100 ? 82.062 -13.534 -74.212 1.00 89.00 100 TYR A C 1
ATOM 794 O O . TYR A 1 100 ? 81.039 -12.917 -74.526 1.00 89.00 100 TYR A O 1
ATOM 802 N N . ARG A 1 101 ? 82.021 -14.585 -73.382 1.00 86.62 101 ARG A N 1
ATOM 803 C CA . ARG A 1 101 ? 80.772 -15.056 -72.774 1.00 86.62 101 ARG A CA 1
ATOM 804 C C . ARG A 1 101 ? 80.247 -14.094 -71.715 1.00 86.62 101 ARG A C 1
ATOM 806 O O . ARG A 1 101 ? 79.039 -13.874 -71.672 1.00 86.62 101 ARG A O 1
ATOM 813 N N . ILE A 1 102 ? 81.109 -13.500 -70.894 1.00 89.38 102 ILE A N 1
ATOM 814 C CA . ILE A 1 102 ? 80.718 -12.453 -69.940 1.00 89.38 102 ILE A CA 1
ATOM 815 C C . ILE A 1 102 ? 80.109 -11.273 -70.701 1.00 89.38 102 ILE A C 1
ATOM 817 O O . ILE A 1 102 ? 79.034 -10.805 -70.335 1.00 89.38 102 ILE A O 1
ATOM 821 N N . ILE A 1 103 ? 80.721 -10.851 -71.811 1.00 92.00 103 ILE A N 1
ATOM 822 C CA . ILE A 1 103 ? 80.184 -9.786 -72.669 1.00 92.00 103 ILE A CA 1
ATOM 823 C C . ILE A 1 103 ? 78.821 -10.184 -73.255 1.00 92.00 103 ILE A C 1
ATOM 825 O O . ILE A 1 103 ? 77.887 -9.383 -73.245 1.00 92.00 103 ILE A O 1
ATOM 829 N N . GLU A 1 104 ? 78.670 -11.412 -73.754 1.00 90.94 104 GLU A N 1
ATOM 830 C CA . GLU A 1 104 ? 77.398 -11.905 -74.292 1.00 90.94 104 GLU A CA 1
ATOM 831 C C . GLU A 1 104 ? 76.300 -11.965 -73.214 1.00 90.94 104 GLU A C 1
ATOM 833 O O . GLU A 1 104 ? 75.157 -11.571 -73.460 1.00 90.94 104 GLU A O 1
ATOM 838 N N . LEU A 1 105 ? 76.642 -12.427 -72.009 1.00 91.81 105 LEU A N 1
ATOM 839 C CA . LEU A 1 105 ? 75.735 -12.482 -70.865 1.00 91.81 105 LEU A CA 1
ATOM 840 C C . LEU A 1 105 ? 75.359 -11.082 -70.375 1.00 91.81 105 LEU A C 1
ATOM 842 O O . LEU A 1 105 ? 74.184 -10.857 -70.098 1.00 91.81 105 LEU A O 1
ATOM 846 N N . ASN A 1 106 ? 76.298 -10.136 -70.351 1.00 94.44 106 ASN A N 1
ATOM 847 C CA . ASN A 1 106 ? 76.025 -8.739 -70.016 1.00 94.44 106 ASN A CA 1
ATOM 848 C C . ASN A 1 106 ? 75.088 -8.101 -71.046 1.00 94.44 106 ASN A C 1
ATOM 850 O O . ASN A 1 106 ? 74.069 -7.539 -70.667 1.00 94.44 106 ASN A O 1
ATOM 854 N N . LYS A 1 107 ? 75.317 -8.305 -72.351 1.00 95.00 107 LYS A N 1
ATOM 855 C CA . LYS A 1 107 ? 74.391 -7.835 -73.401 1.00 95.00 107 LYS A CA 1
ATOM 856 C C . LYS A 1 107 ? 72.991 -8.443 -73.258 1.00 95.00 107 LYS A C 1
ATOM 858 O O . LYS A 1 107 ? 71.986 -7.764 -73.473 1.00 95.00 107 LYS A O 1
ATOM 863 N N . LYS A 1 108 ? 72.899 -9.725 -72.884 1.00 94.44 108 LYS A N 1
ATOM 864 C CA . LYS A 1 108 ? 71.619 -10.393 -72.584 1.00 94.44 108 LYS A CA 1
ATOM 865 C C . LYS A 1 108 ? 70.958 -9.820 -71.327 1.00 94.44 108 LYS A C 1
ATOM 867 O O . LYS A 1 108 ? 69.736 -9.665 -71.320 1.00 94.44 108 LYS A O 1
ATOM 872 N N . LEU A 1 109 ? 71.735 -9.503 -70.293 1.00 94.62 109 LEU A N 1
ATOM 873 C CA . LEU A 1 109 ? 71.262 -8.859 -69.069 1.00 94.62 109 LEU A CA 1
ATOM 874 C C . LEU A 1 109 ? 70.722 -7.458 -69.372 1.00 94.62 109 LEU A C 1
ATOM 876 O O . LEU A 1 109 ? 69.589 -7.168 -69.000 1.00 94.62 109 LEU A O 1
ATOM 880 N N . ASP A 1 110 ? 71.467 -6.640 -70.114 1.00 95.62 110 ASP A N 1
ATOM 881 C CA . ASP A 1 110 ? 71.068 -5.288 -70.517 1.00 95.62 110 ASP A CA 1
ATOM 882 C C . ASP A 1 110 ? 69.760 -5.311 -71.312 1.00 95.62 110 ASP A C 1
ATOM 884 O O . ASP A 1 110 ? 68.833 -4.550 -71.027 1.00 95.62 110 ASP A O 1
ATOM 888 N N . LEU A 1 111 ? 69.620 -6.261 -72.244 1.00 96.50 111 LEU A N 1
ATOM 889 C CA . LEU A 1 111 ? 68.371 -6.464 -72.977 1.00 96.50 111 LEU A CA 1
ATOM 890 C C . LEU A 1 111 ? 67.202 -6.808 -72.039 1.00 96.50 111 LEU A C 1
ATOM 892 O O . LEU A 1 111 ? 66.083 -6.333 -72.243 1.00 96.50 111 LEU A O 1
ATOM 896 N N . LYS A 1 112 ? 67.433 -7.626 -71.005 1.00 95.50 112 LYS A N 1
ATOM 897 C CA . LYS A 1 112 ? 66.404 -7.970 -70.010 1.00 95.50 112 LYS A CA 1
ATOM 898 C C . LYS A 1 112 ? 66.062 -6.801 -69.096 1.00 95.50 112 LYS A C 1
ATOM 900 O O . LYS A 1 112 ? 64.883 -6.617 -68.796 1.00 95.50 112 LYS A O 1
ATOM 905 N N . ILE A 1 113 ? 67.047 -6.000 -68.700 1.00 95.12 113 ILE A N 1
ATOM 906 C CA . ILE A 1 113 ? 66.841 -4.775 -67.922 1.00 95.12 113 ILE A CA 1
ATOM 907 C C . ILE A 1 113 ? 65.998 -3.786 -68.731 1.00 95.12 113 ILE A C 1
ATOM 909 O O . ILE A 1 113 ? 64.998 -3.290 -68.216 1.00 95.12 113 ILE A O 1
ATOM 913 N N . TYR A 1 114 ? 66.331 -3.573 -70.006 1.00 96.19 114 TYR A N 1
ATOM 914 C CA . TYR A 1 114 ? 65.552 -2.725 -70.907 1.00 96.19 114 TYR A CA 1
ATOM 915 C C . TYR A 1 114 ? 64.107 -3.222 -71.062 1.00 96.19 114 TYR A C 1
ATOM 917 O O . TYR A 1 114 ? 63.158 -2.449 -70.929 1.00 96.19 114 TYR A O 1
ATOM 925 N N . GLN A 1 115 ? 63.917 -4.530 -71.282 1.00 95.19 115 GLN A N 1
ATOM 926 C CA . GLN A 1 115 ? 62.580 -5.129 -71.355 1.00 95.19 115 GLN A CA 1
ATOM 927 C C . GLN A 1 115 ? 61.792 -4.903 -70.061 1.00 95.19 115 GLN A C 1
ATOM 929 O O . GLN A 1 115 ? 60.635 -4.494 -70.131 1.00 95.19 115 GLN A O 1
ATOM 934 N N . ARG A 1 116 ? 62.408 -5.134 -68.893 1.00 95.44 116 ARG A N 1
ATOM 935 C CA . ARG A 1 116 ? 61.783 -4.890 -67.586 1.00 95.44 116 ARG A CA 1
ATOM 936 C C . ARG A 1 116 ? 61.355 -3.433 -67.444 1.00 95.44 116 ARG A C 1
ATOM 938 O O . ARG A 1 116 ? 60.204 -3.203 -67.099 1.00 95.44 116 ARG A O 1
ATOM 945 N N . HIS A 1 117 ? 62.233 -2.485 -67.767 1.00 96.12 117 HIS A N 1
ATOM 946 C CA . HIS A 1 117 ? 61.926 -1.057 -67.677 1.00 96.12 117 HIS A CA 1
ATOM 947 C C . HIS A 1 117 ? 60.710 -0.689 -68.536 1.00 96.12 117 HIS A C 1
ATOM 949 O O . HIS A 1 117 ? 59.765 -0.078 -68.051 1.00 96.12 117 HIS A O 1
ATOM 955 N N . ARG A 1 118 ? 60.663 -1.168 -69.786 1.00 95.06 118 ARG A N 1
ATOM 956 C CA . ARG A 1 118 ? 59.515 -0.939 -70.677 1.00 95.06 118 ARG A CA 1
ATOM 957 C C . ARG A 1 118 ? 58.213 -1.542 -70.131 1.00 95.06 118 ARG A C 1
ATOM 959 O O . ARG A 1 118 ? 57.130 -0.992 -70.330 1.00 95.06 118 ARG A O 1
ATOM 966 N N . PHE A 1 119 ? 58.291 -2.706 -69.483 1.00 94.75 119 PHE A N 1
ATOM 967 C CA . PHE A 1 119 ? 57.125 -3.315 -68.841 1.00 94.75 119 PHE A CA 1
ATOM 968 C C . PHE A 1 119 ? 56.684 -2.542 -67.594 1.00 94.75 119 PHE A C 1
ATOM 970 O O . PHE A 1 119 ? 55.482 -2.390 -67.396 1.00 94.75 119 PHE A O 1
ATOM 977 N N . GLU A 1 120 ? 57.621 -2.042 -66.789 1.00 94.38 120 GLU A N 1
ATOM 978 C CA . GLU A 1 120 ? 57.344 -1.211 -65.611 1.00 94.38 120 GLU A CA 1
ATOM 9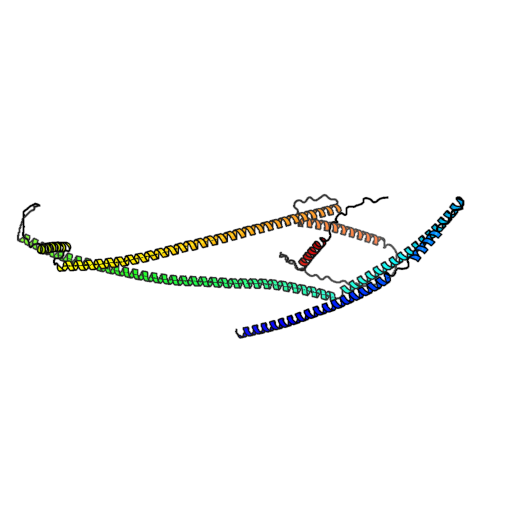79 C C . GLU A 1 120 ? 56.674 0.110 -66.001 1.00 94.38 120 GLU A C 1
ATOM 981 O O . GLU A 1 120 ? 55.657 0.461 -65.407 1.00 94.38 120 GLU A O 1
ATOM 986 N N . GLU A 1 121 ? 57.150 0.785 -67.050 1.00 94.69 121 GLU A N 1
ATOM 987 C CA . GLU A 1 121 ? 56.510 1.991 -67.598 1.00 94.69 121 GLU A CA 1
ATOM 988 C C . GLU A 1 121 ? 55.049 1.726 -67.975 1.00 94.69 121 GLU A C 1
ATOM 990 O O . GLU A 1 121 ? 54.138 2.380 -67.467 1.00 94.69 121 GLU A O 1
ATOM 995 N N . LYS A 1 122 ? 54.800 0.689 -68.785 1.00 95.44 122 LYS A N 1
ATOM 996 C CA . LYS A 1 122 ? 53.439 0.327 -69.204 1.00 95.44 122 LYS A CA 1
ATOM 997 C C . LYS A 1 122 ? 52.550 -0.096 -68.028 1.00 95.44 122 LYS A C 1
ATOM 999 O O . LYS A 1 122 ? 51.336 0.113 -68.051 1.00 95.44 122 LYS A O 1
ATOM 1004 N N . TYR A 1 123 ? 53.128 -0.733 -67.012 1.00 94.06 123 TYR A N 1
ATOM 1005 C CA . TYR A 1 123 ? 52.405 -1.125 -65.806 1.00 94.06 123 TYR A CA 1
ATOM 1006 C C . TYR A 1 123 ? 52.001 0.097 -64.970 1.00 94.06 123 TYR A C 1
ATOM 1008 O O . TYR A 1 123 ? 50.854 0.175 -64.526 1.00 94.06 123 TYR A O 1
ATOM 1016 N N . ASN A 1 124 ? 52.897 1.074 -64.827 1.00 95.69 124 ASN A N 1
ATOM 1017 C CA . ASN A 1 124 ? 52.623 2.326 -64.126 1.00 95.69 124 ASN A CA 1
ATOM 1018 C C . ASN A 1 124 ? 51.549 3.154 -64.848 1.00 95.69 124 ASN A C 1
ATOM 1020 O O . ASN A 1 124 ? 50.596 3.592 -64.205 1.00 95.69 124 ASN A O 1
ATOM 1024 N N . GLU A 1 125 ? 51.608 3.259 -66.180 1.00 96.06 125 GLU A N 1
ATOM 1025 C CA . GLU A 1 125 ? 50.555 3.908 -66.981 1.00 96.06 125 GLU A CA 1
ATOM 1026 C C . GLU A 1 125 ? 49.166 3.296 -66.720 1.00 96.06 125 GLU A C 1
ATOM 1028 O O . GLU A 1 125 ? 48.158 4.003 -66.604 1.00 96.06 125 GLU A O 1
ATOM 1033 N N . LEU A 1 126 ? 49.096 1.965 -66.595 1.00 95.75 126 LEU A N 1
ATOM 1034 C CA . LEU A 1 126 ? 47.842 1.260 -66.334 1.00 95.75 126 LEU A CA 1
ATOM 1035 C C . LEU A 1 126 ? 47.327 1.492 -64.904 1.00 95.75 126 LEU A C 1
ATOM 1037 O O . LEU A 1 126 ? 46.111 1.587 -64.701 1.00 95.75 126 LEU A O 1
ATOM 1041 N N . ILE A 1 127 ? 48.226 1.604 -63.922 1.00 95.19 127 ILE A N 1
ATOM 1042 C CA . ILE A 1 127 ? 47.873 1.970 -62.544 1.00 95.19 127 ILE A CA 1
ATOM 1043 C C . ILE A 1 127 ? 47.265 3.371 -62.517 1.00 95.19 127 ILE A C 1
ATOM 1045 O O . ILE A 1 127 ? 46.152 3.536 -62.018 1.00 95.19 127 ILE A O 1
ATOM 1049 N N . GLU A 1 128 ? 47.934 4.355 -63.115 1.00 95.00 128 GLU A N 1
ATOM 1050 C CA . GLU A 1 128 ? 47.452 5.738 -63.153 1.00 95.00 128 GLU A CA 1
ATOM 1051 C C . GLU A 1 128 ? 46.099 5.854 -63.867 1.00 95.00 128 GLU A C 1
ATOM 1053 O O . GLU A 1 128 ? 45.204 6.594 -63.446 1.00 95.00 128 GLU A O 1
ATOM 1058 N N . TYR A 1 129 ? 45.902 5.098 -64.950 1.00 95.00 129 TYR A N 1
ATOM 1059 C CA . TYR A 1 129 ? 44.611 5.028 -65.630 1.00 95.00 129 TYR A CA 1
ATOM 1060 C C . TYR A 1 129 ? 43.505 4.465 -64.722 1.00 95.00 129 TYR A C 1
ATOM 1062 O O . TYR A 1 129 ? 42.409 5.028 -64.643 1.00 95.00 129 TYR A O 1
ATOM 1070 N N . ARG A 1 130 ? 43.794 3.390 -63.981 1.00 93.38 130 ARG A N 1
ATOM 1071 C CA . ARG A 1 130 ? 42.842 2.789 -63.038 1.00 93.38 130 ARG A CA 1
ATOM 1072 C C . ARG A 1 130 ? 42.500 3.730 -61.883 1.00 93.38 130 ARG A C 1
ATOM 1074 O O . ARG A 1 130 ? 41.342 3.786 -61.466 1.00 93.38 130 ARG A O 1
ATOM 1081 N N . GLU A 1 131 ? 43.479 4.458 -61.358 1.00 93.00 131 GLU A N 1
ATOM 1082 C CA . GLU A 1 131 ? 43.258 5.431 -60.287 1.00 93.00 131 GLU A CA 1
ATOM 1083 C C . GLU A 1 131 ? 42.372 6.589 -60.745 1.00 93.00 131 GLU A C 1
ATOM 1085 O O . GLU A 1 131 ? 41.428 6.947 -60.036 1.00 93.00 131 GLU A O 1
ATOM 1090 N N . ARG A 1 132 ? 42.585 7.100 -61.964 1.00 94.94 132 ARG A N 1
ATOM 1091 C CA . ARG A 1 132 ? 41.707 8.118 -62.562 1.00 94.94 132 ARG A CA 1
ATOM 1092 C C . ARG A 1 132 ? 40.257 7.646 -62.658 1.00 94.94 132 ARG A C 1
ATOM 1094 O O . ARG A 1 132 ? 39.364 8.344 -62.181 1.00 94.94 132 ARG A O 1
ATOM 1101 N N . LEU A 1 133 ? 40.029 6.438 -63.177 1.00 92.69 133 LEU A N 1
ATOM 1102 C CA . LEU A 1 133 ? 38.683 5.855 -63.265 1.00 92.69 133 LEU A CA 1
ATOM 1103 C C . LEU A 1 133 ? 38.019 5.691 -61.891 1.00 92.69 133 LEU A C 1
ATOM 1105 O O . LEU A 1 133 ? 36.821 5.933 -61.743 1.00 92.69 133 LEU A O 1
ATOM 1109 N N . ARG A 1 134 ? 38.784 5.302 -60.865 1.00 92.00 134 ARG A N 1
ATOM 1110 C CA . ARG A 1 134 ? 38.271 5.183 -59.493 1.00 92.00 134 ARG A CA 1
ATOM 1111 C C . ARG A 1 134 ? 37.813 6.536 -58.948 1.00 92.00 134 ARG A C 1
ATOM 1113 O O . ARG A 1 134 ? 36.723 6.630 -58.389 1.00 92.00 134 ARG A O 1
ATOM 1120 N N . VAL A 1 135 ? 38.629 7.575 -59.120 1.00 90.62 135 VAL A N 1
ATOM 1121 C CA . VAL A 1 135 ? 38.296 8.931 -58.663 1.00 90.62 135 VAL A CA 1
ATOM 1122 C C . VAL A 1 135 ? 37.050 9.455 -59.378 1.00 90.62 135 VAL A C 1
ATOM 1124 O O . VAL A 1 135 ? 36.175 10.036 -58.736 1.00 90.62 135 VAL A O 1
ATOM 1127 N N . GLU A 1 136 ? 36.927 9.219 -60.683 1.00 90.38 136 GLU A N 1
ATOM 1128 C CA . GLU A 1 136 ? 35.757 9.624 -61.465 1.00 90.38 136 GLU A CA 1
ATOM 1129 C C . GLU A 1 136 ? 34.472 8.914 -60.998 1.00 90.38 136 GLU A C 1
ATOM 1131 O O . GLU A 1 136 ? 33.439 9.561 -60.786 1.00 90.38 136 GLU A O 1
ATOM 1136 N N . ALA A 1 137 ? 34.545 7.606 -60.730 1.00 85.75 137 ALA A N 1
ATOM 1137 C CA . ALA A 1 137 ? 33.429 6.835 -60.184 1.00 85.75 137 ALA A CA 1
ATOM 1138 C C . ALA A 1 137 ? 32.985 7.344 -58.797 1.00 85.75 137 ALA A C 1
ATOM 1140 O O . ALA A 1 137 ? 31.786 7.537 -58.561 1.00 85.75 137 ALA A O 1
ATOM 1141 N N . ASP A 1 138 ? 33.935 7.629 -57.900 1.00 84.50 138 ASP A N 1
ATOM 1142 C CA . ASP A 1 138 ? 33.655 8.171 -56.564 1.00 84.50 138 ASP A CA 1
ATOM 1143 C C . ASP A 1 138 ? 33.001 9.563 -56.645 1.00 84.50 138 ASP A C 1
ATOM 1145 O O . ASP A 1 138 ? 32.071 9.883 -55.894 1.00 84.50 138 ASP A O 1
ATOM 1149 N N . GLN A 1 139 ? 33.444 10.406 -57.583 1.00 85.50 139 GLN A N 1
ATOM 1150 C CA . GLN A 1 139 ? 32.845 11.722 -57.812 1.00 85.50 139 GLN A CA 1
ATOM 1151 C C . GLN A 1 139 ? 31.408 11.619 -58.335 1.00 85.50 139 GLN A C 1
ATOM 1153 O O . GLN A 1 139 ? 30.534 12.357 -57.865 1.00 85.50 139 GLN A O 1
ATOM 1158 N N . TYR A 1 140 ? 31.138 10.700 -59.266 1.00 78.38 140 TYR A N 1
ATOM 1159 C CA . TYR A 1 140 ? 29.792 10.470 -59.790 1.00 78.38 140 TYR A CA 1
ATOM 1160 C C . TYR A 1 140 ? 28.830 9.981 -58.695 1.00 78.38 140 TYR A C 1
ATOM 1162 O O . TYR A 1 140 ? 27.722 10.506 -58.552 1.00 78.38 140 TYR A O 1
ATOM 1170 N N . GLN A 1 141 ? 29.273 9.048 -57.844 1.00 75.00 141 GLN A N 1
ATOM 1171 C CA . GLN A 1 141 ? 28.479 8.562 -56.710 1.00 75.00 141 GLN A CA 1
ATOM 1172 C C . GLN A 1 141 ? 28.167 9.670 -55.700 1.00 75.00 141 GLN A C 1
ATOM 1174 O O . GLN A 1 141 ? 27.016 9.819 -55.287 1.00 75.00 141 GLN A O 1
ATOM 1179 N N . ARG A 1 142 ? 29.150 10.507 -55.347 1.00 73.56 142 ARG A N 1
ATOM 1180 C CA . ARG A 1 142 ? 28.934 11.644 -54.435 1.00 73.56 142 ARG A CA 1
ATOM 1181 C C . ARG A 1 142 ? 27.931 12.654 -54.992 1.00 73.56 142 ARG A C 1
ATOM 1183 O O . ARG A 1 142 ? 27.096 13.151 -54.237 1.00 73.56 142 ARG A O 1
ATOM 1190 N N . LYS A 1 143 ? 27.986 12.954 -56.295 1.00 74.06 143 LYS A N 1
ATOM 1191 C CA . LYS A 1 143 ? 27.013 13.842 -56.956 1.00 74.06 143 LYS A CA 1
ATOM 1192 C C . LYS A 1 143 ? 25.602 13.240 -56.938 1.00 74.06 143 LYS A C 1
ATOM 1194 O O . LYS A 1 143 ? 24.655 13.959 -56.632 1.00 74.06 143 LYS A O 1
ATOM 1199 N N . ARG A 1 144 ? 25.469 11.926 -57.163 1.00 66.94 144 ARG A N 1
ATOM 1200 C CA . ARG A 1 144 ? 24.184 11.206 -57.117 1.00 66.94 144 ARG A CA 1
ATOM 1201 C C . ARG A 1 144 ? 23.582 11.116 -55.710 1.00 66.94 144 ARG A C 1
ATOM 1203 O O . ARG A 1 144 ? 22.373 11.248 -55.561 1.00 66.94 144 ARG A O 1
ATOM 1210 N N . CYS A 1 145 ? 24.396 10.925 -54.670 1.00 60.84 145 CYS A N 1
ATOM 1211 C CA . CYS A 1 145 ? 23.906 10.911 -53.286 1.00 60.84 145 CYS A CA 1
ATOM 1212 C C . CYS A 1 145 ? 23.402 12.294 -52.846 1.00 60.84 145 CYS A C 1
ATOM 1214 O O . CYS A 1 145 ? 22.314 12.393 -52.283 1.00 60.84 145 CYS A O 1
ATOM 1216 N N . LYS A 1 146 ? 24.127 13.367 -53.190 1.00 63.22 146 LYS A N 1
ATOM 1217 C CA . LYS A 1 146 ? 23.728 14.745 -52.854 1.00 63.22 146 LYS A CA 1
ATOM 1218 C C . LYS A 1 146 ? 22.437 15.193 -53.546 1.00 63.22 146 LYS A C 1
ATOM 1220 O O . LYS A 1 146 ? 21.691 15.981 -52.969 1.00 63.22 146 LYS A O 1
ATOM 1225 N N . SER A 1 147 ? 22.161 14.717 -54.763 1.00 61.41 147 SER A N 1
ATOM 1226 C CA . SER A 1 147 ? 20.890 14.991 -55.448 1.00 61.41 147 SER A CA 1
ATOM 1227 C C . SER A 1 147 ? 19.742 14.118 -54.928 1.00 61.41 147 SER A C 1
ATOM 1229 O O . SER A 1 147 ? 18.615 14.592 -54.833 1.00 61.41 147 SER A O 1
ATOM 1231 N N . ALA A 1 148 ? 20.021 12.878 -54.513 1.00 58.94 148 ALA A N 1
ATOM 1232 C CA . ALA A 1 148 ? 19.022 11.973 -53.945 1.00 58.94 148 ALA A CA 1
ATOM 1233 C C . ALA A 1 148 ? 18.623 12.296 -52.488 1.00 58.94 148 ALA A C 1
ATOM 1235 O O . ALA A 1 148 ? 17.548 11.874 -52.055 1.00 58.94 148 ALA A O 1
ATOM 1236 N N . GLU A 1 149 ? 19.458 13.001 -51.715 1.00 58.53 149 GLU A N 1
ATOM 1237 C CA . GLU A 1 149 ? 19.158 13.462 -50.342 1.00 58.53 149 GLU A CA 1
ATOM 1238 C C . GLU A 1 149 ? 18.210 14.668 -50.292 1.00 58.53 149 GLU A C 1
ATOM 1240 O O . GLU A 1 149 ? 17.471 14.821 -49.324 1.00 58.53 149 GLU A O 1
ATOM 1245 N N . LYS A 1 150 ? 18.173 15.500 -51.339 1.00 61.72 150 LYS A N 1
ATOM 1246 C CA . LYS A 1 150 ? 17.349 16.723 -51.401 1.00 61.72 150 LYS A CA 1
ATOM 1247 C C . LYS A 1 150 ? 16.028 16.532 -52.148 1.00 61.72 150 LYS A C 1
ATOM 1249 O O . LYS A 1 150 ? 15.511 17.470 -52.747 1.00 61.72 150 LYS A O 1
ATOM 1254 N N . THR A 1 151 ? 15.493 15.316 -52.159 1.00 76.75 151 THR A N 1
ATOM 1255 C CA . THR A 1 151 ? 14.159 15.090 -52.723 1.00 76.75 151 THR A CA 1
ATOM 1256 C C . THR A 1 151 ? 13.111 15.588 -51.720 1.00 76.75 151 THR A C 1
ATOM 1258 O O . THR A 1 151 ? 13.198 15.240 -50.538 1.00 76.75 151 THR A O 1
ATOM 1261 N N . PRO A 1 152 ? 12.126 16.401 -52.148 1.00 80.00 152 PRO A N 1
ATOM 1262 C CA . PRO A 1 152 ? 11.108 16.957 -51.248 1.00 80.00 152 PRO A CA 1
ATOM 1263 C C . PRO A 1 152 ? 10.320 15.853 -50.525 1.00 80.00 152 PRO A C 1
ATOM 1265 O O . PRO A 1 152 ? 9.905 16.017 -49.383 1.00 80.00 152 PRO A O 1
ATOM 1268 N N . GLU A 1 153 ? 10.196 14.681 -51.150 1.00 80.44 153 GLU A N 1
ATOM 1269 C CA . GLU A 1 153 ? 9.569 13.491 -50.573 1.00 80.44 153 GLU A CA 1
ATOM 1270 C C . GLU A 1 153 ? 10.312 12.962 -49.340 1.00 80.44 153 GLU A C 1
ATOM 1272 O O . GLU A 1 153 ? 9.676 12.631 -48.345 1.00 80.44 153 GLU A O 1
ATOM 1277 N N . LYS A 1 154 ? 11.651 12.927 -49.346 1.00 82.06 154 LYS A N 1
ATOM 1278 C CA . LYS A 1 154 ? 12.427 12.474 -48.179 1.00 82.06 154 LYS A CA 1
ATOM 1279 C C . LYS A 1 154 ? 12.387 13.469 -47.029 1.00 82.06 154 LYS A C 1
ATOM 1281 O O . LYS A 1 154 ? 12.317 13.053 -45.877 1.00 82.06 154 LYS A O 1
ATOM 1286 N N . GLN A 1 155 ? 12.394 14.767 -47.334 1.00 85.56 155 GLN A N 1
ATOM 1287 C CA . GLN A 1 155 ? 12.174 15.803 -46.321 1.00 85.56 155 GLN A CA 1
ATOM 1288 C C . GLN A 1 155 ? 10.789 15.643 -45.697 1.00 85.56 155 GLN A C 1
ATOM 1290 O O . GLN A 1 155 ? 10.663 15.628 -44.476 1.00 85.56 155 GLN A O 1
ATOM 1295 N N . ARG A 1 156 ? 9.767 15.397 -46.527 1.00 90.75 156 ARG A N 1
ATOM 1296 C CA . ARG A 1 156 ? 8.412 15.136 -46.048 1.00 90.75 156 ARG A CA 1
ATOM 1297 C C . ARG A 1 156 ? 8.317 13.873 -45.194 1.00 90.75 156 ARG A C 1
ATOM 1299 O O . ARG A 1 156 ? 7.633 13.895 -44.177 1.00 90.75 156 ARG A O 1
ATOM 1306 N N . ILE A 1 157 ? 9.000 12.796 -45.574 1.00 89.50 157 ILE A N 1
ATOM 1307 C CA . ILE A 1 157 ? 9.076 11.570 -44.769 1.00 89.50 157 ILE A CA 1
ATOM 1308 C C . ILE A 1 157 ? 9.728 11.870 -43.415 1.00 89.50 157 ILE A C 1
ATOM 1310 O O . ILE A 1 157 ? 9.144 11.531 -42.395 1.00 89.50 157 ILE A O 1
ATOM 1314 N N . SER A 1 158 ? 10.852 12.591 -43.383 1.00 89.06 158 SER A N 1
ATOM 1315 C CA . SER A 1 158 ? 11.519 12.958 -42.127 1.00 89.06 158 SER A CA 1
ATOM 1316 C C . SER A 1 158 ? 10.650 13.855 -41.232 1.00 89.06 158 SER A C 1
ATOM 1318 O O . SER A 1 158 ? 10.583 13.646 -40.022 1.00 89.06 158 SER A O 1
ATOM 1320 N N . GLU A 1 159 ? 9.920 14.818 -41.803 1.00 92.56 159 GLU A N 1
ATOM 1321 C CA . GLU A 1 159 ? 8.939 15.619 -41.058 1.00 92.56 159 GLU A CA 1
ATOM 1322 C C . GLU A 1 159 ? 7.820 14.761 -40.462 1.00 92.56 159 GLU A C 1
ATOM 1324 O O . GLU A 1 159 ? 7.403 14.989 -39.326 1.00 92.56 159 GLU A O 1
ATOM 1329 N N . LEU A 1 160 ? 7.300 13.804 -41.236 1.00 96.00 160 LEU A N 1
ATOM 1330 C CA . LEU A 1 160 ? 6.245 12.902 -40.784 1.00 96.00 160 LEU A CA 1
ATOM 1331 C C . LEU A 1 160 ? 6.754 11.953 -39.700 1.00 96.00 160 LEU A C 1
ATOM 1333 O O . LEU A 1 160 ? 6.061 11.769 -38.708 1.00 96.00 160 LEU A O 1
ATOM 1337 N N . GLU A 1 161 ? 7.965 11.420 -39.835 1.00 95.12 161 GLU A N 1
ATOM 1338 C CA . GLU A 1 161 ? 8.622 10.604 -38.810 1.00 95.12 161 GLU A CA 1
ATOM 1339 C C . GLU A 1 161 ? 8.799 11.390 -37.507 1.00 95.12 161 GLU A C 1
ATOM 1341 O O . GLU A 1 161 ? 8.423 10.910 -36.439 1.00 95.12 161 GLU A O 1
ATOM 1346 N N . ASN A 1 162 ? 9.266 12.639 -37.586 1.00 95.31 162 ASN A N 1
ATOM 1347 C CA . ASN A 1 162 ? 9.398 13.505 -36.413 1.00 95.31 162 ASN A CA 1
ATOM 1348 C C . ASN A 1 162 ? 8.041 13.793 -35.756 1.00 95.31 162 ASN A C 1
ATOM 1350 O O . ASN A 1 162 ? 7.929 13.765 -34.530 1.00 95.31 162 ASN A O 1
ATOM 1354 N N . LYS A 1 163 ? 6.993 14.033 -36.556 1.00 97.62 163 LYS A N 1
ATOM 1355 C CA . LYS A 1 163 ? 5.627 14.228 -36.043 1.00 97.62 163 LYS A CA 1
ATOM 1356 C C . LYS A 1 163 ? 5.088 12.966 -35.381 1.00 97.62 163 LYS A C 1
ATOM 1358 O O . LYS A 1 163 ? 4.516 13.069 -34.302 1.00 97.62 163 LYS A O 1
ATOM 1363 N N . ILE A 1 164 ? 5.300 11.796 -35.983 1.00 97.25 164 ILE A N 1
ATOM 1364 C CA . ILE A 1 164 ? 4.904 10.506 -35.407 1.00 97.25 164 ILE A CA 1
ATOM 1365 C C . ILE A 1 164 ? 5.598 10.316 -34.060 1.00 97.25 164 ILE A C 1
ATOM 1367 O O . ILE A 1 164 ? 4.916 10.112 -33.060 1.00 97.25 164 ILE A O 1
ATOM 1371 N N . HIS A 1 165 ? 6.917 10.493 -33.992 1.00 97.69 165 HIS A N 1
ATOM 1372 C CA . HIS A 1 165 ? 7.653 10.371 -32.735 1.00 97.69 165 HIS A CA 1
ATOM 1373 C C . HIS A 1 165 ? 7.177 11.353 -31.665 1.00 97.69 165 HIS A C 1
ATOM 1375 O O . HIS A 1 165 ? 7.015 10.965 -30.511 1.00 97.69 165 HIS A O 1
ATOM 1381 N N . HIS A 1 166 ? 6.891 12.603 -32.035 1.00 97.94 166 HIS A N 1
ATOM 1382 C CA . HIS A 1 166 ? 6.317 13.563 -31.098 1.00 97.94 166 HIS A CA 1
ATOM 1383 C C . HIS A 1 166 ? 4.945 13.101 -30.581 1.00 97.94 166 HIS A C 1
ATOM 1385 O O . HIS A 1 166 ? 4.698 13.118 -29.378 1.00 97.94 166 HIS A O 1
ATOM 1391 N N . THR A 1 167 ? 4.067 12.609 -31.461 1.00 97.38 167 THR A N 1
ATOM 1392 C CA . THR A 1 167 ? 2.764 12.075 -31.037 1.00 97.38 167 THR A CA 1
ATOM 1393 C C . THR A 1 167 ? 2.883 10.815 -30.177 1.00 97.38 167 THR A C 1
ATOM 1395 O O . THR A 1 167 ? 2.102 10.648 -29.246 1.00 97.38 167 THR A O 1
ATOM 1398 N N . GLU A 1 168 ? 3.866 9.951 -30.439 1.00 97.00 168 GLU A N 1
ATOM 1399 C CA . GLU A 1 168 ? 4.144 8.756 -29.636 1.00 97.00 168 GLU A CA 1
ATOM 1400 C C . GLU A 1 168 ? 4.611 9.124 -28.223 1.00 97.00 168 GLU A C 1
ATOM 1402 O O . GLU A 1 168 ? 4.144 8.524 -27.254 1.00 97.00 168 GLU A O 1
ATOM 1407 N N . LEU A 1 169 ? 5.488 10.126 -28.098 1.00 97.44 169 LEU A N 1
ATOM 1408 C CA . LEU A 1 169 ? 5.923 10.650 -26.802 1.00 97.44 169 LEU A CA 1
ATOM 1409 C C . LEU A 1 169 ? 4.742 11.233 -26.022 1.00 97.44 169 LEU A C 1
ATOM 1411 O O . LEU A 1 169 ? 4.494 10.803 -24.897 1.00 97.44 169 LEU A O 1
ATOM 1415 N N . ASN A 1 170 ? 3.939 12.097 -26.651 1.00 97.56 170 ASN A N 1
ATOM 1416 C CA . ASN A 1 170 ? 2.752 12.675 -26.015 1.00 97.56 170 ASN A CA 1
ATOM 1417 C C . ASN A 1 170 ? 1.749 11.587 -25.582 1.00 97.56 170 ASN A C 1
ATOM 1419 O O . ASN A 1 170 ? 1.138 11.679 -24.517 1.00 97.56 170 ASN A O 1
ATOM 1423 N N . ALA A 1 171 ? 1.578 10.529 -26.382 1.00 96.69 171 ALA A N 1
ATOM 1424 C CA . ALA A 1 171 ? 0.715 9.402 -26.035 1.00 96.69 171 ALA A CA 1
ATOM 1425 C C . ALA A 1 171 ? 1.259 8.603 -24.839 1.00 96.69 171 ALA A C 1
ATOM 1427 O O . ALA A 1 171 ? 0.488 8.203 -23.962 1.00 96.69 171 ALA A O 1
ATOM 1428 N N . MET A 1 172 ? 2.577 8.394 -24.779 1.00 96.69 172 MET A N 1
ATOM 1429 C CA . MET A 1 172 ? 3.236 7.739 -23.651 1.00 96.69 172 MET A CA 1
ATOM 1430 C C . MET A 1 172 ? 3.076 8.561 -22.368 1.00 96.69 172 MET A C 1
ATOM 1432 O O . MET A 1 172 ? 2.693 8.010 -21.336 1.00 96.69 172 MET A O 1
ATOM 1436 N N . GLU A 1 173 ? 3.300 9.873 -22.432 1.00 97.38 173 GLU A N 1
ATOM 1437 C CA . GLU A 1 173 ? 3.106 10.795 -21.310 1.00 97.38 173 GLU A CA 1
ATOM 1438 C C . GLU A 1 173 ? 1.655 10.780 -20.823 1.00 97.38 173 GLU A C 1
ATOM 1440 O O . GLU A 1 173 ? 1.407 10.529 -19.639 1.00 97.38 173 GLU A O 1
ATOM 1445 N N . ALA A 1 174 ? 0.684 10.921 -21.730 1.00 98.00 174 ALA A N 1
ATOM 1446 C CA . ALA A 1 174 ? -0.738 10.829 -21.405 1.00 98.00 174 ALA A CA 1
ATOM 1447 C C . ALA A 1 174 ? -1.094 9.488 -20.742 1.00 98.00 174 ALA A C 1
ATOM 1449 O O . ALA A 1 174 ? -1.885 9.436 -19.796 1.00 98.00 174 ALA A O 1
ATOM 1450 N N . GLU A 1 175 ? -0.481 8.389 -21.186 1.00 97.19 175 GLU A N 1
ATOM 1451 C CA . GLU A 1 175 ? -0.657 7.090 -20.554 1.00 97.19 175 GLU A CA 1
ATOM 1452 C C . GLU A 1 175 ? -0.065 7.047 -19.138 1.00 97.19 175 GLU A C 1
ATOM 1454 O O . GLU A 1 175 ? -0.710 6.514 -18.231 1.00 97.19 175 GLU A O 1
ATOM 1459 N N . THR A 1 176 ? 1.121 7.617 -18.906 1.00 97.44 176 THR A N 1
ATOM 1460 C CA . THR A 1 176 ? 1.683 7.689 -17.547 1.00 97.44 176 THR A CA 1
ATOM 1461 C C . THR A 1 176 ? 0.784 8.485 -16.605 1.00 97.44 176 THR A C 1
ATOM 1463 O O . THR A 1 176 ? 0.509 8.029 -15.493 1.00 97.44 176 THR A O 1
ATOM 1466 N N . VAL A 1 177 ? 0.249 9.616 -17.071 1.00 98.38 177 VAL A N 1
ATOM 1467 C CA . VAL A 1 177 ? -0.704 10.444 -16.327 1.00 98.38 177 VAL A CA 1
ATOM 1468 C C . VAL A 1 177 ? -1.972 9.646 -16.031 1.00 98.38 177 VAL A C 1
ATOM 1470 O O . VAL A 1 177 ? -2.401 9.570 -14.879 1.00 98.38 177 VAL A O 1
ATOM 1473 N N . ARG A 1 178 ? -2.523 8.943 -17.027 1.00 98.44 178 ARG A N 1
ATOM 1474 C CA . ARG A 1 178 ? -3.683 8.059 -16.846 1.00 98.44 178 ARG A CA 1
ATOM 1475 C C . ARG A 1 178 ? -3.423 6.980 -15.794 1.00 98.44 178 ARG A C 1
ATOM 1477 O O . ARG A 1 178 ? -4.284 6.747 -14.947 1.00 98.44 178 ARG A O 1
ATOM 1484 N N . ARG A 1 179 ? -2.253 6.328 -15.812 1.00 98.44 179 ARG A N 1
ATOM 1485 C CA . ARG A 1 179 ? -1.876 5.319 -14.804 1.00 98.44 179 ARG A CA 1
ATOM 1486 C C . ARG A 1 179 ? -1.800 5.934 -13.404 1.00 98.44 179 ARG A C 1
ATOM 1488 O O . ARG A 1 179 ? -2.350 5.347 -12.475 1.00 98.44 179 ARG A O 1
ATOM 1495 N N . LYS A 1 180 ? -1.197 7.122 -13.259 1.00 98.31 180 LYS A N 1
ATOM 1496 C CA . LYS A 1 180 ? -1.142 7.857 -11.982 1.00 98.31 180 LYS A CA 1
ATOM 1497 C C . LYS A 1 180 ? -2.549 8.154 -11.453 1.00 98.31 180 LYS A C 1
ATOM 1499 O O . LYS A 1 180 ? -2.861 7.761 -10.334 1.00 98.31 180 LYS A O 1
ATOM 1504 N N . TYR A 1 181 ? -3.431 8.738 -12.267 1.00 98.62 181 TYR A N 1
ATOM 1505 C CA . TYR A 1 181 ? -4.812 9.022 -11.853 1.00 98.62 181 TYR A CA 1
ATOM 1506 C C . TYR A 1 181 ? -5.628 7.761 -11.560 1.00 98.62 181 TYR A C 1
ATOM 1508 O O . TYR A 1 181 ? -6.433 7.757 -10.634 1.00 98.62 181 TYR A O 1
ATOM 1516 N N . THR A 1 182 ? -5.402 6.672 -12.298 1.00 98.44 182 THR A N 1
ATOM 1517 C CA . THR A 1 182 ? -6.058 5.384 -12.021 1.00 98.44 182 THR A CA 1
ATOM 1518 C C . THR A 1 182 ? -5.613 4.821 -10.671 1.00 98.44 182 THR A C 1
ATOM 1520 O O . THR A 1 182 ? -6.449 4.354 -9.902 1.00 98.44 182 THR A O 1
ATOM 1523 N N . SER A 1 183 ? -4.319 4.920 -10.354 1.00 98.38 183 SER A N 1
ATOM 1524 C CA . SER A 1 183 ? -3.771 4.529 -9.051 1.00 98.38 183 SER A CA 1
ATOM 1525 C C . SER A 1 183 ? -4.352 5.380 -7.918 1.00 98.38 183 SER A C 1
ATOM 1527 O O . SER A 1 183 ? -4.885 4.839 -6.953 1.00 98.38 183 SER A O 1
ATOM 1529 N N . ILE A 1 184 ? -4.362 6.710 -8.079 1.00 98.50 184 ILE A N 1
ATOM 1530 C CA . ILE A 1 184 ? -4.963 7.638 -7.107 1.00 98.50 184 ILE A CA 1
ATOM 1531 C C . ILE A 1 184 ? -6.444 7.306 -6.892 1.00 98.50 184 ILE A C 1
ATOM 1533 O O . ILE A 1 184 ? -6.880 7.179 -5.753 1.00 98.50 184 ILE A O 1
ATOM 1537 N N . LYS A 1 185 ? -7.210 7.092 -7.968 1.00 98.50 185 LYS A N 1
ATOM 1538 C CA . LYS A 1 185 ? -8.622 6.696 -7.885 1.00 98.50 185 LYS A CA 1
ATOM 1539 C C . LYS A 1 185 ? -8.797 5.383 -7.121 1.00 98.50 185 LYS A C 1
ATOM 1541 O O . LYS A 1 185 ? -9.681 5.296 -6.276 1.00 98.50 185 LYS A O 1
ATOM 1546 N N . SER A 1 186 ? -7.976 4.373 -7.409 1.00 98.19 186 SER A N 1
ATOM 1547 C CA . SER A 1 186 ? -8.032 3.091 -6.701 1.00 98.19 186 SER A CA 1
ATOM 1548 C C . SER A 1 186 ? -7.744 3.257 -5.211 1.00 98.19 186 SER A C 1
ATOM 1550 O O . SER A 1 186 ? -8.434 2.654 -4.397 1.00 98.19 186 SER A O 1
ATOM 1552 N N . ASN A 1 187 ? -6.757 4.078 -4.848 1.00 98.12 187 ASN A N 1
ATOM 1553 C CA . ASN A 1 187 ? -6.423 4.339 -3.450 1.00 98.12 187 ASN A CA 1
ATOM 1554 C C . ASN A 1 187 ? -7.557 5.074 -2.732 1.00 98.12 187 ASN A C 1
ATOM 1556 O O . ASN A 1 187 ? -7.964 4.639 -1.664 1.00 98.12 187 ASN A O 1
ATOM 1560 N N . LEU A 1 188 ? -8.134 6.106 -3.355 1.00 98.38 188 LEU A N 1
ATOM 1561 C CA . LEU A 1 188 ? -9.275 6.835 -2.795 1.00 98.38 188 LEU A CA 1
ATOM 1562 C C . LEU A 1 188 ? -10.499 5.934 -2.581 1.00 98.38 188 LEU A C 1
ATOM 1564 O O . LEU A 1 188 ? -11.168 6.060 -1.562 1.00 98.38 188 LEU A O 1
ATOM 1568 N N . LEU A 1 189 ? -10.777 5.008 -3.505 1.00 97.81 189 LEU A N 1
ATOM 1569 C CA . LEU A 1 189 ? -11.853 4.022 -3.338 1.00 97.81 189 LEU A CA 1
ATOM 1570 C C . LEU A 1 189 ? -11.552 3.021 -2.216 1.00 97.81 189 LEU A C 1
ATOM 1572 O O . LEU A 1 189 ? -12.436 2.660 -1.445 1.00 97.81 189 LEU A O 1
ATOM 1576 N N . ASN A 1 190 ? -10.302 2.575 -2.095 1.00 97.50 190 ASN A N 1
ATOM 1577 C CA . ASN A 1 190 ? -9.908 1.701 -0.993 1.00 97.50 190 ASN A CA 1
ATOM 1578 C C . ASN A 1 190 ? -10.046 2.417 0.355 1.00 97.50 190 ASN A C 1
ATOM 1580 O O . ASN A 1 190 ? -10.510 1.821 1.324 1.00 97.50 190 ASN A O 1
ATOM 1584 N N . ASP A 1 191 ? -9.666 3.691 0.421 1.00 98.12 191 ASP A N 1
ATOM 1585 C CA . ASP A 1 191 ? -9.781 4.484 1.638 1.00 98.12 191 ASP A CA 1
ATOM 1586 C C . ASP A 1 191 ? -11.242 4.802 1.965 1.00 98.12 191 ASP A C 1
ATOM 1588 O O . ASP A 1 191 ? -11.621 4.690 3.128 1.00 98.12 191 ASP A O 1
ATOM 1592 N N . SER A 1 192 ? -12.102 5.070 0.973 1.00 97.56 192 SER A N 1
ATOM 1593 C CA . SER A 1 192 ? -13.538 5.254 1.223 1.00 97.56 192 SER A CA 1
ATOM 1594 C C . SER A 1 192 ? -14.167 4.019 1.867 1.00 97.56 192 SER A C 1
ATOM 1596 O O . SER A 1 192 ? -14.905 4.154 2.836 1.00 97.56 192 SER A O 1
ATOM 1598 N N . VAL A 1 193 ? -13.815 2.815 1.400 1.00 97.31 193 VAL A N 1
ATOM 1599 C CA . VAL A 1 193 ? -14.292 1.556 1.998 1.00 97.31 193 VAL A CA 1
ATOM 1600 C C . VAL A 1 193 ? -13.782 1.386 3.434 1.00 97.31 193 VAL A C 1
ATOM 1602 O O . VAL A 1 193 ? -14.541 0.979 4.312 1.00 97.31 193 VAL A O 1
ATOM 1605 N N . LYS A 1 194 ? -12.513 1.719 3.710 1.00 97.19 194 LYS A N 1
ATOM 1606 C CA . LYS A 1 194 ? -11.967 1.659 5.079 1.00 97.19 194 LYS A CA 1
ATOM 1607 C C . LYS A 1 194 ? -12.674 2.638 6.013 1.00 97.19 194 LYS A C 1
ATOM 1609 O O . LYS A 1 194 ? -12.987 2.272 7.145 1.00 97.19 194 LYS A O 1
ATOM 1614 N N . TYR A 1 195 ? -12.910 3.867 5.555 1.00 98.06 195 TYR A N 1
ATOM 1615 C CA . TYR A 1 195 ? -13.604 4.876 6.348 1.00 98.06 195 TYR A CA 1
ATOM 1616 C C . TYR A 1 195 ? -15.052 4.477 6.609 1.00 98.06 195 TYR A C 1
ATOM 1618 O O . TYR A 1 195 ? -15.503 4.602 7.742 1.00 98.06 195 TYR A O 1
ATOM 1626 N N . GLU A 1 196 ? -15.748 3.922 5.618 1.00 98.25 196 GLU A N 1
ATOM 1627 C CA . GLU A 1 196 ? -17.108 3.409 5.793 1.00 98.25 196 GLU A CA 1
ATOM 1628 C C . GLU A 1 196 ? -17.156 2.256 6.808 1.00 98.25 196 GLU A C 1
ATOM 1630 O O . GLU A 1 196 ? -17.973 2.279 7.726 1.00 98.25 196 GLU A O 1
ATOM 1635 N N . ALA A 1 197 ? -16.227 1.299 6.733 1.00 97.62 197 ALA A N 1
ATOM 1636 C CA . ALA A 1 197 ? -16.140 0.212 7.710 1.00 97.62 197 ALA A CA 1
ATOM 1637 C C . ALA A 1 197 ? -15.829 0.718 9.133 1.00 97.62 197 ALA A C 1
ATOM 1639 O O . ALA A 1 197 ? -16.419 0.249 10.109 1.00 97.62 197 ALA A O 1
ATOM 1640 N N . SER A 1 198 ? -14.920 1.691 9.269 1.00 98.38 198 SER A N 1
ATOM 1641 C CA . SER A 1 198 ? -14.615 2.310 10.565 1.00 98.38 198 SER A CA 1
ATOM 1642 C C . SER A 1 198 ? -15.803 3.099 11.113 1.00 98.38 198 SER A C 1
ATOM 1644 O O . SER A 1 198 ? -16.031 3.079 12.321 1.00 98.38 198 SER A O 1
ATOM 1646 N N . LEU A 1 199 ? -16.556 3.778 10.246 1.00 98.50 199 LEU A N 1
ATOM 1647 C CA . LEU A 1 199 ? -17.752 4.520 10.626 1.00 98.50 199 LEU A CA 1
ATOM 1648 C C . LEU A 1 199 ? -18.836 3.569 11.136 1.00 98.50 199 LEU A C 1
ATOM 1650 O O . LEU A 1 199 ? -19.325 3.765 12.240 1.00 98.50 199 LEU A O 1
ATOM 1654 N N . GLN A 1 200 ? -19.121 2.486 10.409 1.00 98.38 200 GLN A N 1
ATOM 1655 C CA . GLN A 1 200 ? -20.083 1.462 10.836 1.00 98.38 200 GLN A CA 1
ATOM 1656 C C . GLN A 1 200 ? -19.708 0.842 12.187 1.00 98.38 200 GLN A C 1
ATOM 1658 O O . GLN A 1 200 ? -20.574 0.606 13.031 1.00 98.38 200 GLN A O 1
ATOM 1663 N N . LYS A 1 201 ? -18.412 0.598 12.423 1.00 98.31 201 LYS A N 1
ATOM 1664 C CA . LYS A 1 201 ? -17.934 0.106 13.718 1.00 98.31 201 LYS A CA 1
ATOM 1665 C C . LYS A 1 201 ? -18.223 1.114 14.833 1.00 98.31 201 LYS A C 1
ATOM 1667 O O . LYS A 1 201 ? -18.824 0.733 15.835 1.00 98.31 201 LYS A O 1
ATOM 1672 N N . LEU A 1 202 ? -17.864 2.384 14.643 1.00 98.25 202 LEU A N 1
ATOM 1673 C CA . LEU A 1 202 ? -18.131 3.443 15.622 1.00 98.25 202 LEU A CA 1
ATOM 1674 C C . LEU A 1 202 ? -19.633 3.639 15.863 1.00 98.25 202 LEU A C 1
ATOM 1676 O O . LEU A 1 202 ? -20.056 3.758 17.007 1.00 98.25 202 LEU A O 1
ATOM 1680 N N . GLU A 1 203 ? -20.455 3.609 14.816 1.00 98.44 203 GLU A N 1
ATOM 1681 C CA . GLU A 1 203 ? -21.916 3.675 14.934 1.00 98.44 203 GLU A CA 1
ATOM 1682 C C . GLU A 1 203 ? -22.473 2.495 15.742 1.00 98.44 203 GLU A C 1
ATOM 1684 O O . GLU A 1 203 ? -23.341 2.682 16.597 1.00 98.44 203 GLU A O 1
ATOM 1689 N N . SER A 1 204 ? -21.948 1.284 15.527 1.00 98.38 204 SER A N 1
ATOM 1690 C CA . SER A 1 204 ? -22.343 0.102 16.300 1.00 98.38 204 SER A CA 1
ATOM 1691 C C . SER A 1 204 ? -21.934 0.199 17.775 1.00 98.38 204 SER A C 1
ATOM 1693 O O . SER A 1 204 ? -22.715 -0.174 18.652 1.00 98.38 204 SER A O 1
ATOM 1695 N N . GLU A 1 205 ? -20.754 0.756 18.062 1.00 98.56 205 GLU A N 1
ATOM 1696 C CA . GLU A 1 205 ? -20.269 0.993 19.425 1.00 98.56 205 GLU A CA 1
ATOM 1697 C C . GLU A 1 205 ? -21.112 2.058 20.133 1.00 98.56 205 GLU A C 1
ATOM 1699 O O . GLU A 1 205 ? -21.557 1.826 21.256 1.00 98.56 205 GLU A O 1
ATOM 1704 N N . ILE A 1 206 ? -21.416 3.175 19.464 1.00 98.50 206 ILE A N 1
ATOM 1705 C CA . ILE A 1 206 ? -22.302 4.226 19.988 1.00 98.50 206 ILE A CA 1
ATOM 1706 C C . ILE A 1 206 ? -23.683 3.652 20.297 1.00 98.50 206 ILE A C 1
ATOM 1708 O O . ILE A 1 206 ? -24.238 3.927 21.360 1.00 98.50 206 ILE A O 1
ATOM 1712 N N . LYS A 1 207 ? -24.237 2.826 19.403 1.00 98.56 207 LYS A N 1
ATOM 1713 C CA . LYS A 1 207 ? -25.533 2.183 19.635 1.00 98.56 207 LYS A CA 1
ATOM 1714 C C . LYS A 1 207 ? -25.490 1.254 20.848 1.00 98.56 207 LYS A C 1
ATOM 1716 O O . LYS A 1 207 ? -26.355 1.349 21.710 1.00 98.56 207 LYS A O 1
ATOM 1721 N N . SER A 1 208 ? -24.459 0.414 20.957 1.00 98.44 208 SER A N 1
ATOM 1722 C CA . SER A 1 208 ? -24.278 -0.463 22.119 1.00 98.44 208 SER A CA 1
ATOM 1723 C C . SER A 1 208 ? -24.137 0.326 23.423 1.00 98.44 208 SER A C 1
ATOM 1725 O O . SER A 1 208 ? -24.689 -0.080 24.443 1.00 98.44 208 SER A O 1
ATOM 1727 N N . GLN A 1 209 ? -23.414 1.449 23.400 1.00 98.25 209 GLN A N 1
ATOM 1728 C CA . GLN A 1 209 ? -23.262 2.332 24.556 1.00 98.25 209 GLN A CA 1
ATOM 1729 C C . GLN A 1 209 ? -24.575 3.035 24.911 1.00 98.25 209 GLN A C 1
ATOM 1731 O O . GLN A 1 209 ? -24.897 3.146 26.089 1.00 98.25 209 GLN A O 1
ATOM 1736 N N . SER A 1 210 ? -25.360 3.468 23.922 1.00 98.56 210 SER A N 1
ATOM 1737 C CA . SER A 1 210 ? -26.701 4.021 24.145 1.00 98.56 210 SER A CA 1
ATOM 1738 C C . SER A 1 210 ? -27.609 2.994 24.822 1.00 98.56 210 SER A C 1
ATOM 1740 O O . SER A 1 210 ? -28.212 3.295 25.849 1.00 98.56 210 SER A O 1
ATOM 1742 N N . ASP A 1 211 ? -27.633 1.760 24.311 1.00 98.19 211 ASP A N 1
ATOM 1743 C CA . ASP A 1 211 ? -28.422 0.668 24.888 1.00 98.19 211 ASP A CA 1
ATOM 1744 C C . ASP A 1 211 ? -27.975 0.340 26.328 1.00 98.19 211 ASP A C 1
ATOM 1746 O O . ASP A 1 211 ? -28.784 -0.036 27.178 1.00 98.19 211 ASP A O 1
ATOM 1750 N N . GLU A 1 212 ? -26.677 0.450 26.628 1.00 98.31 212 GLU A N 1
ATOM 1751 C CA . GLU A 1 212 ? -26.142 0.274 27.981 1.00 98.31 212 GLU A CA 1
ATOM 1752 C C . GLU A 1 212 ? -26.534 1.424 28.916 1.00 98.31 212 GLU A C 1
ATOM 1754 O O . GLU A 1 212 ? -26.947 1.178 30.052 1.00 98.31 212 GLU A O 1
ATOM 1759 N N . ILE A 1 213 ? -26.476 2.669 28.438 1.00 98.31 213 ILE A N 1
ATOM 1760 C CA . ILE A 1 213 ? -26.933 3.843 29.188 1.00 98.31 213 ILE A CA 1
ATOM 1761 C C . ILE A 1 213 ? -28.416 3.701 29.537 1.00 98.31 213 ILE A C 1
ATOM 1763 O O . ILE A 1 213 ? -28.778 3.912 30.695 1.00 98.31 213 ILE A O 1
ATOM 1767 N N . ASP A 1 214 ? -29.257 3.286 28.591 1.00 98.50 214 ASP A N 1
ATOM 1768 C CA . ASP A 1 214 ? -30.692 3.092 28.821 1.00 98.50 214 ASP A CA 1
ATOM 1769 C C . ASP A 1 214 ? -30.950 2.020 29.891 1.00 98.50 214 ASP A C 1
ATOM 1771 O O . ASP A 1 214 ? -31.754 2.220 30.809 1.00 98.50 214 ASP A O 1
ATOM 1775 N N . LYS A 1 215 ? -30.204 0.907 29.854 1.00 98.25 215 LYS A N 1
ATOM 1776 C CA . LYS A 1 215 ? -30.262 -0.130 30.900 1.00 98.25 215 LYS A CA 1
ATOM 1777 C C . LYS A 1 215 ? -29.859 0.419 32.266 1.00 98.25 215 LYS A C 1
ATOM 1779 O O . LYS A 1 215 ? -30.545 0.168 33.257 1.00 98.25 215 LYS A O 1
ATOM 1784 N N . LEU A 1 216 ? -28.767 1.179 32.340 1.00 98.25 216 LEU A N 1
ATOM 1785 C CA . LEU A 1 216 ? -28.300 1.773 33.595 1.00 98.25 216 LEU A CA 1
ATOM 1786 C C . LEU A 1 216 ? -29.288 2.811 34.139 1.00 98.25 216 LEU A C 1
ATOM 1788 O O . LEU A 1 216 ? -29.495 2.885 35.352 1.00 98.25 216 LEU A O 1
ATOM 1792 N N . GLN A 1 217 ? -29.937 3.587 33.270 1.00 98.19 217 GLN A N 1
ATOM 1793 C CA . GLN A 1 217 ? -30.999 4.512 33.662 1.00 98.19 217 GLN A CA 1
ATOM 1794 C C . GLN A 1 217 ? -32.223 3.771 34.207 1.00 98.19 217 GLN A C 1
ATOM 1796 O O . GLN A 1 217 ? -32.759 4.179 35.241 1.00 98.19 217 GLN A O 1
ATOM 1801 N N . ALA A 1 218 ? -32.623 2.660 33.580 1.00 98.12 218 ALA A N 1
ATOM 1802 C CA . ALA A 1 218 ? -33.705 1.813 34.075 1.00 98.12 218 ALA A CA 1
ATOM 1803 C C . ALA A 1 218 ? -33.387 1.258 35.474 1.00 98.12 218 ALA A C 1
ATOM 1805 O O . ALA A 1 218 ? -34.172 1.464 36.401 1.00 98.12 218 ALA A O 1
ATOM 1806 N N . ILE A 1 219 ? -32.197 0.678 35.668 1.00 98.31 219 ILE A N 1
ATOM 1807 C CA . ILE A 1 219 ? -31.739 0.174 36.977 1.00 98.31 219 ILE A CA 1
ATOM 1808 C C . ILE A 1 219 ? -31.703 1.300 38.017 1.00 98.31 219 ILE A C 1
ATOM 1810 O O . ILE A 1 219 ? -32.148 1.126 39.150 1.00 98.31 219 ILE A O 1
ATOM 1814 N N . ARG A 1 220 ? -31.207 2.488 37.649 1.00 97.69 220 ARG A N 1
ATOM 1815 C CA . ARG A 1 220 ? -31.196 3.657 38.539 1.00 97.69 220 ARG A CA 1
ATOM 1816 C C . ARG A 1 220 ? -32.612 4.066 38.945 1.00 97.69 220 ARG A C 1
ATOM 1818 O O . ARG A 1 220 ? -32.829 4.423 40.102 1.00 97.69 220 ARG A O 1
ATOM 1825 N N . SER A 1 221 ? -33.562 4.035 38.012 1.00 98.12 221 SER A N 1
ATOM 1826 C CA . SER A 1 221 ? -34.962 4.359 38.292 1.00 98.12 221 SER A CA 1
ATOM 1827 C C . SER A 1 221 ? -35.593 3.352 39.258 1.00 98.12 221 SER A C 1
ATOM 1829 O O . SER A 1 221 ? -36.242 3.763 40.219 1.00 98.12 221 SER A O 1
ATOM 1831 N N . GLU A 1 222 ? -35.319 2.058 39.080 1.00 97.88 222 GLU A N 1
ATOM 1832 C CA . GLU A 1 222 ? -35.766 0.991 39.979 1.00 97.88 222 GLU A CA 1
ATOM 1833 C C . GLU A 1 222 ? -35.144 1.151 41.373 1.00 97.88 222 GLU A C 1
ATOM 1835 O O . GLU A 1 222 ? -35.849 1.134 42.382 1.00 97.88 222 GLU A O 1
ATOM 1840 N N . ALA A 1 223 ? -33.839 1.424 41.445 1.00 97.75 223 ALA A N 1
ATOM 1841 C CA . ALA A 1 223 ? -33.145 1.674 42.704 1.00 97.75 223 ALA A CA 1
ATOM 1842 C C . ALA A 1 223 ? -33.721 2.886 43.458 1.00 97.75 223 ALA A C 1
ATOM 1844 O O . ALA A 1 223 ? -33.873 2.836 44.681 1.00 97.75 223 ALA A O 1
ATOM 1845 N N . PHE A 1 224 ? -34.085 3.965 42.752 1.00 97.94 224 PHE A N 1
ATOM 1846 C CA . PHE A 1 224 ? -34.776 5.099 43.371 1.00 97.94 224 PHE A CA 1
ATOM 1847 C C . PHE A 1 224 ? -36.166 4.728 43.879 1.00 97.94 224 PHE A C 1
ATOM 1849 O O . PHE A 1 224 ? -36.492 5.094 45.005 1.00 97.94 224 PHE A O 1
ATOM 1856 N N . GLN A 1 225 ? -36.953 3.969 43.113 1.00 98.06 225 GLN A N 1
ATOM 1857 C CA . GLN A 1 225 ? -38.269 3.504 43.559 1.00 98.06 225 GLN A CA 1
ATOM 1858 C C . GLN A 1 225 ? -38.161 2.656 44.831 1.00 98.06 225 GLN A C 1
ATOM 1860 O O . GLN A 1 225 ? -38.896 2.894 45.788 1.00 98.06 225 GLN A O 1
ATOM 1865 N N . VAL A 1 226 ? -37.203 1.725 44.892 1.00 97.56 226 VAL A N 1
ATOM 1866 C CA . VAL A 1 226 ? -36.957 0.898 46.085 1.00 97.56 226 VAL A CA 1
ATOM 1867 C C . VAL A 1 226 ? -36.519 1.757 47.273 1.00 97.56 226 VAL A C 1
ATOM 1869 O O . VAL A 1 226 ? -37.023 1.592 48.387 1.00 97.56 226 VAL A O 1
ATOM 1872 N N . ARG A 1 227 ? -35.610 2.715 47.061 1.00 97.88 227 ARG A N 1
ATOM 1873 C CA . ARG A 1 227 ? -35.171 3.639 48.116 1.00 97.88 227 ARG A CA 1
ATOM 1874 C C . ARG A 1 227 ? -36.329 4.489 48.642 1.00 97.88 227 ARG A C 1
ATOM 1876 O O . ARG A 1 227 ? -36.481 4.649 49.849 1.00 97.88 227 ARG A O 1
ATOM 1883 N N . ASP A 1 228 ? -37.146 5.042 47.759 1.00 98.06 228 ASP A N 1
ATOM 1884 C CA . ASP A 1 228 ? -38.247 5.917 48.154 1.00 98.06 228 ASP A CA 1
ATOM 1885 C C . ASP A 1 228 ? -39.370 5.113 48.829 1.00 98.06 228 ASP A C 1
ATOM 1887 O O . ASP A 1 228 ? -39.913 5.554 49.843 1.00 98.06 228 ASP A O 1
ATOM 1891 N N . ALA A 1 229 ? -39.635 3.885 48.367 1.00 97.81 229 ALA A N 1
ATOM 1892 C CA . ALA A 1 229 ? -40.553 2.953 49.019 1.00 97.81 229 ALA A CA 1
ATOM 1893 C C . ALA A 1 229 ? -40.077 2.557 50.425 1.00 97.81 229 ALA A C 1
ATOM 1895 O O . ALA A 1 229 ? -40.851 2.618 51.380 1.00 97.81 229 ALA A O 1
ATOM 1896 N N . THR A 1 230 ? -38.798 2.206 50.587 1.00 97.25 230 THR A N 1
ATOM 1897 C CA . THR A 1 230 ? -38.222 1.871 51.903 1.00 97.25 230 THR A CA 1
ATOM 1898 C C . THR A 1 230 ? -38.219 3.072 52.845 1.00 97.25 230 THR A C 1
ATOM 1900 O O . THR A 1 230 ? -38.583 2.925 54.011 1.00 97.25 230 THR A O 1
ATOM 1903 N N . ARG A 1 231 ? -37.910 4.277 52.348 1.00 98.19 231 ARG A N 1
ATOM 1904 C CA . ARG A 1 231 ? -38.016 5.520 53.125 1.00 98.19 231 ARG A CA 1
ATOM 1905 C C . ARG A 1 231 ? -39.452 5.780 53.579 1.00 98.19 231 ARG A C 1
ATOM 1907 O O . ARG A 1 231 ? -39.662 6.107 54.743 1.00 98.19 231 ARG A O 1
ATOM 1914 N N . ALA A 1 232 ? -40.435 5.602 52.697 1.00 97.69 232 ALA A N 1
ATOM 1915 C CA . ALA A 1 232 ? -41.848 5.753 53.039 1.00 97.69 232 ALA A CA 1
ATOM 1916 C C . ALA A 1 232 ? -42.308 4.711 54.075 1.00 97.69 232 ALA A C 1
ATOM 1918 O O . ALA A 1 232 ? -43.026 5.048 55.017 1.00 97.69 232 ALA A O 1
ATOM 1919 N N . MET A 1 233 ? -41.865 3.455 53.943 1.00 96.88 233 MET A N 1
ATOM 1920 C CA . MET A 1 233 ? -42.126 2.409 54.936 1.00 96.88 233 MET A CA 1
ATOM 1921 C C . MET A 1 233 ? -41.513 2.748 56.296 1.00 96.88 233 MET A C 1
ATOM 1923 O O . MET A 1 233 ? -42.187 2.574 57.309 1.00 96.88 233 MET A O 1
ATOM 1927 N N . LEU A 1 234 ? -40.276 3.253 56.322 1.00 97.44 234 LEU A N 1
ATOM 1928 C CA . LEU A 1 234 ? -39.589 3.649 57.551 1.00 97.44 234 LEU A CA 1
ATOM 1929 C C . LEU A 1 234 ? -40.333 4.785 58.262 1.00 97.44 234 LEU A C 1
ATOM 1931 O O . LEU A 1 234 ? -40.684 4.633 59.425 1.00 97.44 234 LEU A O 1
ATOM 1935 N N . VAL A 1 235 ? -40.692 5.854 57.542 1.00 97.69 235 VAL A N 1
ATOM 1936 C CA . VAL A 1 235 ? -41.480 6.970 58.101 1.00 97.69 235 VAL A CA 1
ATOM 1937 C C . VAL A 1 235 ? -42.809 6.474 58.679 1.00 97.69 235 VAL A C 1
ATOM 1939 O O . VAL A 1 235 ? -43.188 6.854 59.784 1.00 97.69 235 VAL A O 1
ATOM 1942 N N . ARG A 1 236 ? -43.504 5.568 57.981 1.00 97.31 236 ARG A N 1
ATOM 1943 C CA . ARG A 1 236 ? -44.759 4.986 58.476 1.00 97.31 236 ARG A CA 1
ATOM 1944 C C . ARG A 1 236 ? -44.556 4.155 59.748 1.00 97.31 236 ARG A C 1
ATOM 1946 O O . ARG A 1 236 ? -45.415 4.190 60.630 1.00 97.31 236 ARG A O 1
ATOM 1953 N N . GLN A 1 237 ? -43.461 3.399 59.843 1.00 96.69 237 GLN A N 1
ATOM 1954 C CA . GLN A 1 237 ? -43.109 2.643 61.050 1.00 96.69 237 GLN A CA 1
ATOM 1955 C C . GLN A 1 237 ? -42.749 3.576 62.212 1.00 96.69 237 GLN A C 1
ATOM 1957 O O . GLN A 1 237 ? -43.244 3.364 63.317 1.00 96.69 237 GLN A O 1
ATOM 1962 N N . ASP A 1 238 ? -41.993 4.645 61.959 1.00 96.06 238 ASP A N 1
ATOM 1963 C CA . ASP A 1 238 ? -41.659 5.662 62.962 1.00 96.06 238 ASP A CA 1
ATOM 1964 C C . ASP A 1 238 ? -42.927 6.345 63.501 1.00 96.06 238 ASP A C 1
ATOM 1966 O O . ASP A 1 238 ? -43.128 6.439 64.712 1.00 96.06 238 ASP A O 1
ATOM 1970 N N . GLU A 1 239 ? -43.855 6.745 62.625 1.00 96.81 239 GLU A N 1
ATOM 1971 C CA . GLU A 1 239 ? -45.150 7.310 63.026 1.00 96.81 239 GLU A CA 1
ATOM 1972 C C . GLU A 1 239 ? -46.003 6.335 63.849 1.00 96.81 239 GLU A C 1
ATOM 1974 O O . GLU A 1 239 ? -46.722 6.748 64.767 1.00 96.81 239 GLU A O 1
ATOM 1979 N N . LEU A 1 240 ? -45.981 5.042 63.511 1.00 97.38 240 LEU A N 1
ATOM 1980 C CA . LEU A 1 240 ? -46.672 4.002 64.276 1.00 97.38 240 LEU A CA 1
ATOM 1981 C C . LEU A 1 240 ? -46.028 3.815 65.652 1.00 97.38 240 LEU A C 1
ATOM 1983 O O . LEU A 1 240 ? -46.746 3.769 66.651 1.00 97.38 240 LEU A O 1
ATOM 1987 N N . ALA A 1 241 ? -44.698 3.769 65.722 1.00 97.00 241 ALA A N 1
ATOM 1988 C CA . ALA A 1 241 ? -43.956 3.658 66.972 1.00 97.00 241 ALA A CA 1
ATOM 1989 C C . ALA A 1 241 ? -44.223 4.859 67.892 1.00 97.00 241 ALA A C 1
ATOM 1991 O O . ALA A 1 241 ? -44.531 4.667 69.070 1.00 97.00 241 ALA A O 1
ATOM 1992 N N . ILE A 1 242 ? -44.211 6.084 67.351 1.00 97.12 242 ILE A N 1
ATOM 1993 C CA . ILE A 1 242 ? -44.549 7.311 68.088 1.00 97.12 242 ILE A CA 1
ATOM 1994 C C . ILE A 1 242 ? -45.993 7.259 68.601 1.00 97.12 242 ILE A C 1
ATOM 1996 O O . ILE A 1 242 ? -46.244 7.595 69.759 1.00 97.12 242 ILE A O 1
ATOM 2000 N N . ARG A 1 243 ? -46.957 6.824 67.777 1.00 97.19 243 ARG A N 1
ATOM 2001 C CA . ARG A 1 243 ? -48.359 6.675 68.207 1.00 97.19 243 ARG A CA 1
ATOM 2002 C C . ARG A 1 243 ? -48.506 5.672 69.347 1.00 97.19 243 ARG A C 1
ATOM 2004 O O . ARG A 1 243 ? -49.143 5.995 70.344 1.00 97.19 243 ARG A O 1
ATOM 2011 N N . GLN A 1 244 ? -47.881 4.502 69.234 1.00 96.75 244 GLN A N 1
ATOM 2012 C CA . GLN A 1 244 ? -47.899 3.498 70.297 1.00 96.75 244 GLN A CA 1
ATOM 2013 C C . GLN A 1 244 ? -47.204 3.993 71.573 1.00 96.75 244 GLN A C 1
ATOM 2015 O O . GLN A 1 244 ? -47.677 3.711 72.669 1.00 96.75 244 GLN A O 1
ATOM 2020 N N . ALA A 1 245 ? -46.096 4.733 71.460 1.00 96.75 245 ALA A N 1
ATOM 2021 C CA . ALA A 1 245 ? -45.420 5.336 72.608 1.00 96.75 245 ALA A CA 1
ATOM 2022 C C . ALA A 1 245 ? -46.332 6.341 73.328 1.00 96.75 245 ALA A C 1
ATOM 2024 O O . ALA A 1 245 ? -46.507 6.229 74.539 1.00 96.75 245 ALA A O 1
ATOM 2025 N N . LYS A 1 246 ? -46.999 7.233 72.581 1.00 97.38 246 LYS A N 1
ATOM 2026 C CA . LYS A 1 246 ? -47.993 8.171 73.131 1.00 97.38 246 LYS A CA 1
ATOM 2027 C C . LYS A 1 246 ? -49.175 7.455 73.785 1.00 97.38 246 LYS A C 1
ATOM 2029 O O . LYS A 1 246 ? -49.666 7.901 74.813 1.00 97.38 246 LYS A O 1
ATOM 2034 N N . GLU A 1 247 ? -49.648 6.351 73.208 1.00 96.81 247 GLU A N 1
ATOM 2035 C CA . GLU A 1 247 ? -50.739 5.565 73.794 1.00 96.81 247 GLU A CA 1
ATOM 2036 C C . GLU A 1 247 ? -50.318 4.888 75.107 1.00 96.81 247 GLU A C 1
ATOM 2038 O O . GLU A 1 247 ? -51.060 4.929 76.087 1.00 96.81 247 GLU A O 1
ATOM 2043 N N . ARG A 1 248 ? -49.109 4.308 75.157 1.00 96.44 248 ARG A N 1
ATOM 2044 C CA . ARG A 1 248 ? -48.538 3.758 76.397 1.00 96.44 248 ARG A CA 1
ATOM 2045 C C . ARG A 1 248 ? -48.352 4.846 77.455 1.00 96.44 248 ARG A C 1
ATOM 2047 O O . ARG A 1 248 ? -48.670 4.606 78.612 1.00 96.44 248 ARG A O 1
ATOM 2054 N N . GLU A 1 249 ? -47.881 6.028 77.064 1.00 95.75 249 GLU A N 1
ATOM 2055 C CA . GLU A 1 249 ? -47.717 7.173 77.963 1.00 95.75 249 GLU A CA 1
ATOM 2056 C C . GLU A 1 249 ? -49.057 7.647 78.537 1.00 95.75 249 GLU A C 1
ATOM 2058 O O . GLU A 1 249 ? -49.150 7.833 79.747 1.00 95.75 249 GLU A O 1
ATOM 2063 N N . ARG A 1 250 ? -50.113 7.751 77.714 1.00 96.75 250 ARG A N 1
ATOM 2064 C CA . ARG A 1 250 ? -51.475 8.064 78.186 1.00 96.75 250 ARG A CA 1
ATOM 2065 C C . ARG A 1 250 ? -51.971 7.049 79.211 1.00 96.75 250 ARG A C 1
ATOM 2067 O O . ARG A 1 250 ? -52.359 7.442 80.303 1.00 96.75 250 ARG A O 1
ATOM 2074 N N . LYS A 1 251 ? -51.877 5.752 78.899 1.00 96.12 251 LYS A N 1
ATOM 2075 C CA . LYS A 1 251 ? -52.264 4.670 79.824 1.00 96.12 251 LYS A CA 1
ATOM 2076 C C . LYS A 1 251 ? -51.488 4.740 81.141 1.00 96.12 251 LYS A C 1
ATOM 2078 O O . LYS A 1 251 ? -52.051 4.530 82.210 1.00 96.12 251 LYS A O 1
ATOM 2083 N N . LEU A 1 252 ? -50.195 5.053 81.076 1.00 95.75 252 LEU A N 1
ATOM 2084 C CA . LEU A 1 252 ? -49.347 5.192 82.257 1.00 95.75 252 LEU A CA 1
ATOM 2085 C C . LEU A 1 252 ? -49.710 6.443 83.074 1.00 95.75 252 LEU A C 1
ATOM 2087 O O . LEU A 1 252 ? -49.715 6.382 84.300 1.00 95.75 252 LEU A O 1
ATOM 2091 N N . GLN A 1 253 ? -50.045 7.560 82.424 1.00 95.44 253 GLN A N 1
ATOM 2092 C CA . GLN A 1 253 ? -50.547 8.768 83.087 1.00 95.44 253 GLN A CA 1
ATOM 2093 C C . GLN A 1 253 ? -51.899 8.525 83.768 1.00 95.44 253 GLN A C 1
ATOM 2095 O O . GLN A 1 253 ? -52.046 8.885 84.930 1.00 95.44 253 GLN A O 1
ATOM 2100 N N . GLU A 1 254 ? -52.845 7.862 83.100 1.00 95.25 254 GLU A N 1
ATOM 2101 C CA . GLU A 1 254 ? -54.135 7.463 83.686 1.00 95.25 254 GLU A CA 1
ATOM 2102 C C . GLU A 1 254 ? -53.929 6.610 84.945 1.00 95.25 254 GLU A C 1
ATOM 2104 O O . GLU A 1 254 ? -54.502 6.892 85.994 1.00 95.25 254 GLU A O 1
ATOM 2109 N N . GLN A 1 255 ? -53.041 5.612 84.883 1.00 94.12 255 GLN A N 1
ATOM 2110 C CA . GLN A 1 255 ? -52.692 4.799 86.050 1.00 94.12 255 GLN A CA 1
ATOM 2111 C C . GLN A 1 255 ? -52.030 5.615 87.164 1.00 94.12 255 GLN A C 1
ATOM 2113 O O . GLN A 1 255 ? -52.339 5.393 88.331 1.00 94.12 255 GLN A O 1
ATOM 2118 N N . ARG A 1 256 ? -51.142 6.563 86.832 1.00 94.75 256 ARG A N 1
ATOM 2119 C CA . ARG A 1 256 ? -50.543 7.471 87.824 1.00 94.75 256 ARG A CA 1
ATOM 2120 C C . ARG A 1 256 ? -51.599 8.319 88.521 1.00 94.75 256 ARG A C 1
ATOM 2122 O O . ARG A 1 256 ? -51.510 8.461 89.732 1.00 94.75 256 ARG A O 1
ATOM 2129 N N . ILE A 1 257 ? -52.583 8.836 87.784 1.00 94.62 257 ILE A N 1
ATOM 2130 C CA . ILE A 1 257 ? -53.693 9.608 88.356 1.00 94.62 257 ILE A CA 1
ATOM 2131 C C . ILE A 1 257 ? -54.493 8.729 89.319 1.00 94.62 257 ILE A C 1
ATOM 2133 O O . ILE A 1 257 ? -54.648 9.112 90.467 1.00 94.62 257 ILE A O 1
ATOM 2137 N N . ILE A 1 258 ? -54.894 7.519 88.913 1.00 94.38 258 ILE A N 1
ATOM 2138 C CA . ILE A 1 258 ? -55.652 6.597 89.782 1.00 94.38 258 ILE A CA 1
ATOM 2139 C C . ILE A 1 258 ? -54.856 6.223 91.043 1.00 94.38 258 ILE A C 1
ATOM 2141 O O . ILE A 1 258 ? -55.416 6.111 92.132 1.00 94.38 258 ILE A O 1
ATOM 2145 N N . VAL A 1 259 ? -53.546 5.986 90.914 1.00 93.25 259 VAL A N 1
ATOM 2146 C CA . VAL A 1 259 ? -52.680 5.693 92.066 1.00 93.25 259 VAL A CA 1
ATOM 2147 C C . VAL A 1 259 ? -52.569 6.906 92.986 1.00 93.25 259 VAL A C 1
ATOM 2149 O O . VAL A 1 259 ? -52.640 6.723 94.196 1.00 93.25 259 VAL A O 1
ATOM 2152 N N . GLU A 1 260 ? -52.429 8.116 92.445 1.00 92.38 260 GLU A N 1
ATOM 2153 C CA . GLU A 1 260 ? -52.371 9.346 93.240 1.00 92.38 260 GLU A CA 1
ATOM 2154 C C . GLU A 1 260 ? -53.713 9.646 93.917 1.00 92.38 260 GLU A C 1
ATOM 2156 O O . GLU A 1 260 ? -53.727 9.964 95.098 1.00 92.38 260 GLU A O 1
ATOM 2161 N N . GLU A 1 261 ? -54.842 9.463 93.227 1.00 92.06 261 GLU A N 1
ATOM 2162 C CA . GLU A 1 261 ? -56.187 9.569 93.806 1.00 92.06 261 GLU A CA 1
ATOM 2163 C C . GLU A 1 261 ? -56.342 8.612 94.990 1.00 92.06 261 GLU A C 1
ATOM 2165 O O . GLU A 1 261 ? -56.695 9.043 96.083 1.00 92.06 261 GLU A O 1
ATOM 2170 N N . ARG A 1 262 ? -55.970 7.335 94.824 1.00 90.69 262 ARG A N 1
ATOM 2171 C CA . ARG A 1 262 ? -55.975 6.356 95.924 1.00 90.69 262 ARG A CA 1
ATOM 2172 C C . ARG A 1 262 ? -54.989 6.708 97.035 1.00 90.69 262 ARG A C 1
ATOM 2174 O O . ARG A 1 262 ? -55.286 6.465 98.198 1.00 90.69 262 ARG A O 1
ATOM 2181 N N . ARG A 1 263 ? -53.811 7.248 96.701 1.00 92.81 263 ARG A N 1
ATOM 2182 C CA . ARG A 1 263 ? -52.814 7.708 97.681 1.00 92.81 263 ARG A CA 1
ATOM 2183 C C . ARG A 1 263 ? -53.394 8.834 98.530 1.00 92.81 263 ARG A C 1
ATOM 2185 O O . ARG A 1 263 ? -53.279 8.768 99.743 1.00 92.81 263 ARG A O 1
ATOM 2192 N N . VAL A 1 264 ? -54.051 9.808 97.902 1.00 88.88 264 VAL A N 1
ATOM 2193 C CA . VAL A 1 264 ? -54.712 10.937 98.569 1.00 88.88 264 VAL A CA 1
ATOM 2194 C C . VAL A 1 264 ? -55.934 10.477 99.366 1.00 88.88 264 VAL A C 1
ATOM 2196 O O . VAL A 1 264 ? -56.144 10.953 100.473 1.00 88.88 264 VAL A O 1
ATOM 2199 N N . GLU A 1 265 ? -56.728 9.528 98.867 1.00 86.44 265 GLU A N 1
ATOM 2200 C CA . GLU A 1 265 ? -57.811 8.904 99.641 1.00 86.44 265 GLU A CA 1
ATOM 2201 C C . GLU A 1 265 ? -57.277 8.196 100.890 1.00 86.44 265 GLU A C 1
ATOM 2203 O O . GLU A 1 265 ? -57.834 8.366 101.972 1.00 86.44 265 GLU A O 1
ATOM 2208 N N . LEU A 1 266 ? -56.180 7.441 100.762 1.00 81.69 266 LEU A N 1
ATOM 2209 C CA . LEU A 1 266 ? -55.507 6.806 101.893 1.00 81.69 266 LEU A CA 1
ATOM 2210 C C . LEU A 1 266 ? -54.901 7.835 102.849 1.00 81.69 266 LEU A C 1
ATOM 2212 O O . LEU A 1 266 ? -55.052 7.663 104.047 1.00 81.69 266 LEU A O 1
ATOM 2216 N N . GLU A 1 267 ? -54.287 8.908 102.349 1.00 80.19 267 GLU A N 1
ATOM 2217 C CA . GLU A 1 267 ? -53.752 10.020 103.150 1.00 80.19 267 GLU A CA 1
ATOM 2218 C C . GLU A 1 267 ? -54.881 10.751 103.900 1.00 80.19 267 GLU A C 1
ATOM 2220 O O . GLU A 1 267 ? -54.751 11.066 105.078 1.00 80.19 267 GLU A O 1
ATOM 2225 N N . ASN A 1 268 ? -56.045 10.939 103.271 1.00 80.31 268 ASN A N 1
ATOM 2226 C CA . ASN A 1 268 ? -57.237 11.504 103.907 1.00 80.31 268 ASN A CA 1
ATOM 2227 C C . ASN A 1 268 ? -57.826 10.563 104.969 1.00 80.31 268 ASN A C 1
ATOM 2229 O O . ASN A 1 268 ? -58.210 11.022 106.043 1.00 80.31 268 ASN A O 1
ATOM 2233 N N . LEU A 1 269 ? -57.882 9.255 104.697 1.00 78.00 269 LEU A N 1
ATOM 2234 C CA . LEU A 1 269 ? -58.295 8.245 105.676 1.00 78.00 269 LEU A CA 1
ATOM 2235 C C . LEU A 1 269 ? -57.284 8.128 106.821 1.00 78.00 269 LEU A C 1
ATOM 2237 O O . LEU A 1 269 ? -57.694 7.981 107.965 1.00 78.00 269 LEU A O 1
ATOM 2241 N N . GLU A 1 270 ? -55.987 8.238 106.548 1.00 68.31 270 GLU A N 1
ATOM 2242 C CA . GLU A 1 270 ? -54.914 8.280 107.543 1.00 68.31 270 GLU A CA 1
ATOM 2243 C C . GLU A 1 270 ? -55.047 9.530 108.417 1.00 68.31 270 GLU A C 1
ATOM 2245 O O . GLU A 1 270 ? -55.042 9.424 109.640 1.00 68.31 270 GLU A O 1
ATOM 2250 N N . HIS A 1 271 ? -55.304 10.695 107.819 1.00 63.09 271 HIS A N 1
ATOM 2251 C CA . HIS A 1 271 ? -55.600 11.926 108.548 1.00 63.09 271 HIS A CA 1
ATOM 2252 C C . HIS A 1 271 ? -56.899 11.857 109.366 1.00 63.09 271 HIS A C 1
ATOM 2254 O O . HIS A 1 271 ? -56.996 12.509 110.407 1.00 63.09 271 HIS A O 1
ATOM 2260 N N . GLN A 1 272 ? -57.887 11.067 108.935 1.00 64.12 272 GLN A N 1
ATOM 2261 C CA . GLN A 1 272 ? -59.164 10.896 109.635 1.00 64.12 272 GLN A CA 1
ATOM 2262 C C . GLN A 1 272 ? -59.118 9.807 110.724 1.00 64.12 272 GLN A C 1
ATOM 2264 O O . GLN A 1 272 ? -59.839 9.908 111.716 1.00 64.12 272 GLN A O 1
ATOM 2269 N N . LEU A 1 273 ? -58.272 8.786 110.564 1.00 49.78 273 LEU A N 1
ATOM 2270 C CA . LEU A 1 273 ? -58.091 7.681 111.513 1.00 49.78 273 LEU A CA 1
ATOM 2271 C C . LEU A 1 273 ? -56.960 7.945 112.521 1.00 49.78 273 LEU A C 1
ATOM 2273 O O . LEU A 1 273 ? -56.991 7.385 113.616 1.00 49.78 273 LEU A O 1
ATOM 2277 N N . PHE A 1 274 ? -56.006 8.824 112.199 1.00 50.91 274 PHE A N 1
ATOM 2278 C CA . PHE A 1 274 ? -54.859 9.155 113.045 1.00 50.91 274 PHE A CA 1
ATOM 2279 C C . PHE A 1 274 ? -54.555 10.666 113.038 1.00 50.91 274 PHE A C 1
ATOM 2281 O O . PHE A 1 274 ? -53.656 11.130 112.330 1.00 50.91 274 PHE A O 1
ATOM 2288 N N . PRO A 1 275 ? -55.232 11.480 113.871 1.00 47.53 275 PRO A N 1
ATOM 2289 C CA . PRO A 1 275 ? -54.771 12.832 114.123 1.00 47.53 275 PRO A CA 1
ATOM 2290 C C . PRO A 1 275 ? -53.528 12.749 115.024 1.00 47.53 275 PRO A C 1
ATOM 2292 O O . PRO A 1 275 ? -53.636 12.597 116.236 1.00 47.53 275 PRO A O 1
ATOM 2295 N N . SER A 1 276 ? -52.349 12.876 114.411 1.00 40.12 276 SER A N 1
ATOM 2296 C CA . SER A 1 276 ? -51.030 12.996 115.056 1.00 40.12 276 SER A CA 1
ATOM 2297 C C . SER A 1 276 ? -50.407 11.705 115.609 1.00 40.12 276 SER A C 1
ATOM 2299 O O . SER A 1 276 ? -50.656 11.310 116.743 1.00 40.12 276 SER A O 1
ATOM 2301 N N . SER A 1 277 ? -49.486 11.119 114.840 1.00 37.56 277 SER A N 1
ATOM 2302 C CA . SER A 1 277 ? -48.240 10.478 115.311 1.00 37.56 277 SER A CA 1
ATOM 2303 C C . SER A 1 277 ? -47.492 9.990 114.065 1.00 37.56 277 SER A C 1
ATOM 2305 O O . SER A 1 277 ? -48.078 9.303 113.247 1.00 37.56 277 SER A O 1
ATOM 2307 N N . GLY A 1 278 ? -46.246 10.346 113.766 1.00 39.50 278 GLY A N 1
ATOM 2308 C CA . GLY A 1 278 ? -45.118 10.448 114.680 1.00 39.50 278 GLY A CA 1
ATOM 2309 C C . GLY A 1 278 ? -44.170 9.267 114.433 1.00 39.50 278 GLY A C 1
ATOM 2310 O O . GLY A 1 278 ? -44.410 8.184 114.933 1.00 39.50 278 GLY A O 1
ATOM 2311 N N . MET A 1 279 ? -43.104 9.524 113.665 1.00 35.53 279 MET A N 1
ATOM 2312 C CA . MET A 1 279 ? -41.775 8.882 113.699 1.00 35.53 279 MET A CA 1
ATOM 2313 C C . MET A 1 279 ? -41.642 7.338 113.677 1.00 35.53 279 MET A C 1
ATOM 2315 O O . MET A 1 279 ? -41.812 6.717 114.712 1.00 35.53 279 MET A O 1
ATOM 2319 N N . LEU A 1 280 ? -41.104 6.813 112.550 1.00 36.12 280 LEU A N 1
ATOM 2320 C CA . LEU A 1 280 ? -39.926 5.899 112.411 1.00 36.12 280 LEU A CA 1
ATOM 2321 C C . LEU A 1 280 ? -39.863 4.587 113.272 1.00 36.12 280 LEU A C 1
ATOM 2323 O O . LEU A 1 280 ? -40.676 4.361 114.149 1.00 36.12 280 LEU A O 1
ATOM 2327 N N . PRO A 1 281 ? -38.799 3.755 113.188 1.00 52.31 281 PRO A N 1
ATOM 2328 C CA . PRO A 1 281 ? -38.268 2.911 112.101 1.00 52.31 281 PRO A CA 1
ATOM 2329 C C . PRO A 1 281 ? -38.158 1.409 112.516 1.00 52.31 281 PRO A C 1
ATOM 2331 O O . PRO A 1 281 ? -38.613 1.037 113.588 1.00 52.31 281 PRO A O 1
ATOM 2334 N N . GLN A 1 282 ? -37.406 0.608 111.728 1.00 32.38 282 GLN A N 1
ATOM 2335 C CA . GLN A 1 282 ? -36.781 -0.705 112.061 1.00 32.38 282 GLN A CA 1
ATOM 2336 C C . GLN A 1 282 ? -37.677 -1.956 111.900 1.00 32.38 282 GLN A C 1
ATOM 2338 O O . GLN A 1 282 ? -38.874 -1.881 112.102 1.00 32.38 282 GLN A O 1
ATOM 2343 N N . LEU A 1 283 ? -37.221 -3.173 111.567 1.00 32.34 283 LEU A N 1
ATOM 2344 C CA . LEU A 1 283 ? -35.924 -3.811 111.270 1.00 32.34 283 LEU A CA 1
ATOM 2345 C C . LEU A 1 283 ? -36.211 -5.270 110.811 1.00 32.34 283 LEU A C 1
ATOM 2347 O O . LEU A 1 283 ? -37.332 -5.744 110.957 1.00 32.34 283 LEU A O 1
ATOM 2351 N N . HIS A 1 284 ? -35.136 -5.997 110.461 1.00 29.56 284 HIS A N 1
ATOM 2352 C CA . HIS A 1 284 ? -34.924 -7.461 110.601 1.00 29.56 284 HIS A CA 1
ATOM 2353 C C . HIS A 1 284 ? -35.175 -8.320 109.339 1.00 29.56 284 HIS A C 1
ATOM 2355 O O . HIS A 1 284 ? -36.285 -8.336 108.831 1.00 29.56 284 HIS A O 1
ATOM 2361 N N . ARG A 1 285 ? -34.201 -8.963 108.666 1.00 29.39 285 ARG A N 1
ATOM 2362 C CA . ARG A 1 285 ? -32.961 -9.729 108.984 1.00 29.39 285 ARG A CA 1
ATOM 2363 C C . ARG A 1 285 ? -33.186 -11.256 109.107 1.00 29.39 285 ARG A C 1
ATOM 2365 O O . ARG A 1 285 ? -33.893 -11.706 109.994 1.00 29.39 285 ARG A O 1
ATOM 2372 N N . ASP A 1 286 ? -32.520 -11.967 108.187 1.00 28.36 286 ASP A N 1
ATOM 2373 C CA . ASP A 1 286 ? -31.897 -13.311 108.141 1.00 28.36 286 ASP A CA 1
ATOM 2374 C C . ASP A 1 286 ? -32.402 -14.487 109.009 1.00 28.36 286 ASP A C 1
ATOM 2376 O O . ASP A 1 286 ? -32.449 -14.381 110.231 1.00 28.36 286 ASP A O 1
ATOM 2380 N N . SER A 1 287 ? -32.494 -15.695 108.416 1.00 29.75 287 SER A N 1
ATOM 2381 C CA . SER A 1 287 ? -31.564 -16.809 108.743 1.00 29.75 287 SER A CA 1
ATOM 2382 C C . SER A 1 287 ? -31.803 -18.137 108.002 1.00 29.75 287 SER A C 1
ATOM 2384 O O . SER A 1 287 ? -32.921 -18.566 107.742 1.00 29.75 287 SER A O 1
ATOM 2386 N N . VAL A 1 288 ? -30.664 -18.776 107.734 1.00 34.59 288 VAL A N 1
ATOM 2387 C CA . VAL A 1 288 ? -30.354 -20.173 107.370 1.00 34.59 288 VAL A CA 1
ATOM 2388 C C . VAL A 1 288 ? -30.597 -21.175 108.513 1.00 34.59 288 VAL A C 1
ATOM 2390 O O . VAL A 1 288 ? -30.573 -20.753 109.665 1.00 34.59 288 VAL A O 1
ATOM 2393 N N . THR A 1 289 ? -30.721 -22.483 108.204 1.00 28.02 289 THR A N 1
ATOM 2394 C CA . THR A 1 289 ? -30.099 -23.693 108.849 1.00 28.02 289 THR A CA 1
ATOM 2395 C C . THR A 1 289 ? -30.916 -24.976 108.536 1.00 28.02 289 THR A C 1
ATOM 2397 O O . THR A 1 289 ? -32.138 -24.913 108.530 1.00 28.02 289 THR A O 1
ATOM 2400 N N . SER A 1 290 ? -30.307 -26.044 107.974 1.00 27.64 290 SER A N 1
ATOM 2401 C CA . SER A 1 290 ? -29.819 -27.301 108.632 1.00 27.64 290 SER A CA 1
ATOM 2402 C C . SER A 1 290 ? -30.959 -28.262 109.044 1.00 27.64 290 SER A C 1
ATOM 2404 O O . SER A 1 290 ? -31.997 -27.784 109.463 1.00 27.64 290 SER A O 1
ATOM 2406 N N . LEU A 1 291 ? -30.915 -29.600 109.064 1.00 28.19 291 LEU A N 1
ATOM 2407 C CA . LEU A 1 291 ? -30.019 -30.713 108.709 1.00 28.19 291 LEU A CA 1
ATOM 2408 C C . LEU A 1 291 ? -30.847 -32.001 109.029 1.00 28.19 291 LEU A C 1
ATOM 2410 O O . LEU A 1 291 ? -31.697 -31.964 109.910 1.00 28.19 291 LEU A O 1
ATOM 2414 N N . GLU A 1 292 ? -30.546 -33.118 108.359 1.00 29.19 292 GLU A N 1
ATOM 2415 C CA . GLU A 1 292 ? -30.570 -34.507 108.888 1.00 29.19 292 GLU A CA 1
ATOM 2416 C C . GLU A 1 292 ? -31.867 -35.302 109.243 1.00 29.19 292 GLU A C 1
ATOM 2418 O O . GLU A 1 292 ? -32.526 -35.062 110.245 1.00 29.19 292 GLU A O 1
ATOM 2423 N N . ASN A 1 293 ? -32.042 -36.432 108.523 1.00 30.12 293 ASN A N 1
ATOM 2424 C CA . ASN A 1 293 ? -31.834 -37.836 108.982 1.00 30.12 293 ASN A CA 1
ATOM 2425 C C . ASN A 1 293 ? -33.017 -38.850 109.033 1.00 30.12 293 ASN A C 1
ATOM 2427 O O . ASN A 1 293 ? -34.119 -38.532 109.459 1.00 30.12 293 ASN A O 1
ATOM 2431 N N . VAL A 1 294 ? -32.651 -40.122 108.740 1.00 32.09 294 VAL A N 1
ATOM 2432 C CA . VAL A 1 294 ? -33.307 -41.439 109.021 1.00 32.09 294 VAL A CA 1
ATOM 2433 C C . VAL A 1 294 ? -34.534 -41.823 108.155 1.00 32.09 294 VAL A C 1
ATOM 2435 O O . VAL A 1 294 ? -35.419 -41.013 107.955 1.00 32.09 294 VAL A O 1
ATOM 2438 N N . GLY A 1 295 ? -34.737 -43.035 107.614 1.00 31.67 295 GLY A N 1
ATOM 2439 C CA . GLY A 1 295 ? -34.020 -44.315 107.614 1.00 31.67 295 GLY A CA 1
ATOM 2440 C C . GLY A 1 295 ? -34.925 -45.461 107.086 1.00 31.67 295 GLY A C 1
ATOM 2441 O O . GLY A 1 295 ? -36.140 -45.396 107.202 1.00 31.67 295 GLY A O 1
ATOM 2442 N N . LEU A 1 296 ? -34.279 -46.497 106.531 1.00 33.50 296 LEU A N 1
ATOM 2443 C CA . LEU A 1 296 ? -34.614 -47.939 106.521 1.00 33.50 296 LEU A CA 1
ATOM 2444 C C . LEU A 1 296 ? -35.893 -48.510 105.842 1.00 33.50 296 LEU A C 1
ATOM 2446 O O . LEU A 1 296 ? -37.002 -48.421 106.345 1.00 33.50 296 LEU A O 1
ATOM 2450 N N . ALA A 1 297 ? -35.594 -49.319 104.813 1.00 31.23 297 ALA A N 1
ATOM 2451 C CA . ALA A 1 297 ? -35.931 -50.745 104.648 1.00 31.23 297 ALA A CA 1
ATOM 2452 C C . ALA A 1 297 ? -37.325 -51.210 104.155 1.00 31.23 297 ALA A C 1
ATOM 2454 O O . ALA A 1 297 ? -38.330 -51.126 104.844 1.00 31.23 297 ALA A O 1
ATOM 2455 N N . ALA A 1 298 ? -37.243 -51.892 103.001 1.00 35.66 298 ALA A N 1
ATOM 2456 C CA . ALA A 1 298 ? -37.954 -53.105 102.580 1.00 35.66 298 ALA A CA 1
ATOM 2457 C C . ALA A 1 298 ? -39.488 -53.069 102.459 1.00 35.66 298 ALA A C 1
ATOM 2459 O O . ALA A 1 298 ? -40.207 -53.193 103.442 1.00 35.66 298 ALA A O 1
ATOM 2460 N N . ASN A 1 299 ? -39.985 -53.075 101.216 1.00 35.5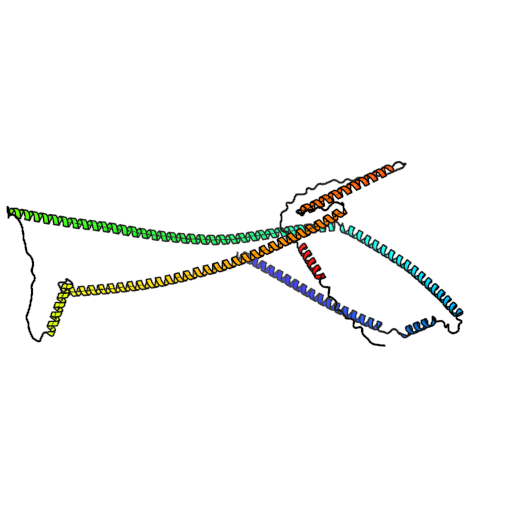6 299 ASN A N 1
ATOM 2461 C CA . ASN A 1 299 ? -40.752 -54.222 100.722 1.00 35.56 299 ASN A CA 1
ATOM 2462 C C . ASN A 1 299 ? -40.962 -54.175 99.201 1.00 35.56 299 ASN A C 1
ATOM 2464 O O . ASN A 1 299 ? -40.941 -53.131 98.543 1.00 35.56 299 ASN A O 1
ATOM 2468 N N . ASP A 1 300 ? -41.058 -55.383 98.678 1.00 41.97 300 ASP A N 1
ATOM 2469 C CA . ASP A 1 300 ? -40.814 -55.820 97.316 1.00 41.97 300 ASP A CA 1
ATOM 2470 C C . ASP A 1 300 ? -42.113 -55.815 96.496 1.00 41.97 300 ASP A C 1
ATOM 2472 O O . ASP A 1 300 ? -42.746 -56.844 96.327 1.00 41.97 300 ASP A O 1
ATOM 2476 N N . GLU A 1 301 ? -42.532 -54.633 96.025 1.00 48.25 301 GLU A N 1
ATOM 2477 C CA . GLU A 1 301 ? -43.475 -54.452 94.892 1.00 48.25 301 GLU A CA 1
ATOM 2478 C C . GLU A 1 301 ? -43.083 -53.233 94.010 1.00 48.25 301 GLU A C 1
ATOM 2480 O O . GLU A 1 301 ? -43.834 -52.743 93.166 1.00 48.25 301 GLU A O 1
ATOM 2485 N N . ASN A 1 302 ? -41.863 -52.716 94.196 1.00 49.53 302 ASN A N 1
ATOM 2486 C CA . ASN A 1 302 ? -41.489 -51.340 93.851 1.00 49.53 302 ASN A CA 1
ATOM 2487 C C . ASN A 1 302 ? -40.880 -51.125 92.452 1.00 49.53 302 ASN A C 1
ATOM 2489 O O . ASN A 1 302 ? -40.564 -49.991 92.103 1.00 49.53 302 ASN A O 1
ATOM 2493 N N . LEU A 1 303 ? -40.721 -52.147 91.606 1.00 46.53 303 LEU A N 1
ATOM 2494 C CA . LEU A 1 303 ? -40.016 -51.953 90.326 1.00 46.53 303 LEU A CA 1
ATOM 2495 C C . LEU A 1 303 ? -40.860 -51.216 89.264 1.00 46.53 303 LEU A C 1
ATOM 2497 O O . LEU A 1 303 ? -40.308 -50.526 88.409 1.00 46.53 303 LEU A O 1
ATOM 2501 N N . SER A 1 304 ? -42.194 -51.297 89.341 1.00 51.50 304 SER A N 1
ATOM 2502 C CA . SER A 1 304 ? -43.092 -50.569 88.431 1.00 51.50 304 SER A CA 1
ATOM 2503 C C . SER A 1 304 ? -43.383 -49.146 88.927 1.00 51.50 304 SER A C 1
ATOM 2505 O O . SER A 1 304 ? -43.235 -48.198 88.155 1.00 51.50 304 SER A O 1
ATOM 2507 N N . GLN A 1 305 ? -43.669 -48.968 90.224 1.00 51.94 305 GLN A N 1
ATOM 2508 C CA . GLN A 1 305 ? -43.972 -47.653 90.809 1.00 51.94 305 GLN A CA 1
ATOM 2509 C C . GLN A 1 305 ? -42.748 -46.741 90.962 1.00 51.94 305 GLN A C 1
ATOM 2511 O O . GLN A 1 305 ? -42.878 -45.526 90.834 1.00 51.94 305 GLN A O 1
ATOM 2516 N N . TYR A 1 306 ? -41.542 -47.284 91.166 1.00 54.06 306 TYR A N 1
ATOM 2517 C CA . TYR A 1 306 ? -40.326 -46.461 91.191 1.00 54.06 306 TYR A CA 1
ATOM 2518 C C . TYR A 1 306 ? -39.998 -45.905 89.800 1.00 54.06 306 TYR A C 1
ATOM 2520 O O . TYR A 1 306 ? -39.504 -44.788 89.684 1.00 54.06 306 TYR A O 1
ATOM 2528 N N . SER A 1 307 ? -40.341 -46.640 88.733 1.00 58.19 307 SER A N 1
ATOM 2529 C CA . SER A 1 307 ? -40.202 -46.139 87.364 1.00 58.19 307 SER A CA 1
ATOM 2530 C C . SER A 1 307 ? -41.211 -45.028 87.056 1.00 58.19 307 SER A C 1
ATOM 2532 O O . SER A 1 307 ? -40.820 -44.012 86.489 1.00 58.19 307 SER A O 1
ATOM 2534 N N . THR A 1 308 ? -42.475 -45.158 87.486 1.00 62.59 308 THR A N 1
ATOM 2535 C CA . THR A 1 308 ? -43.504 -44.130 87.260 1.00 62.59 308 THR A CA 1
ATOM 2536 C C . THR A 1 308 ? -43.295 -42.908 88.146 1.00 62.59 308 THR A C 1
ATOM 2538 O O . THR A 1 308 ? -43.427 -41.798 87.656 1.00 62.59 308 THR A O 1
ATOM 2541 N N . SER A 1 309 ? -42.871 -43.085 89.398 1.00 70.69 309 SER A N 1
ATOM 2542 C CA . SER A 1 309 ? -42.540 -41.988 90.316 1.00 70.69 309 SER A CA 1
ATOM 2543 C C . SER A 1 309 ? -41.279 -41.234 89.877 1.00 70.69 309 SER A C 1
ATOM 2545 O O . SER A 1 309 ? -41.282 -40.007 89.791 1.00 70.69 309 SER A O 1
ATOM 2547 N N . ALA A 1 310 ? -40.220 -41.943 89.463 1.00 74.25 310 ALA A N 1
ATOM 2548 C CA . ALA A 1 310 ? -39.033 -41.303 88.893 1.00 74.25 310 ALA A CA 1
ATOM 2549 C C . ALA A 1 310 ? -39.343 -40.582 87.569 1.00 74.25 310 ALA A C 1
ATOM 2551 O O . ALA A 1 310 ? -38.802 -39.502 87.312 1.00 74.25 310 ALA A O 1
ATOM 2552 N N . LEU A 1 311 ? -40.229 -41.148 86.738 1.00 73.31 311 LEU A N 1
ATOM 2553 C CA . LEU A 1 311 ? -40.721 -40.492 85.527 1.00 73.31 311 LEU A CA 1
ATOM 2554 C C . LEU A 1 311 ? -41.566 -39.259 85.861 1.00 73.31 311 LEU A C 1
ATOM 2556 O O . LEU A 1 311 ? -41.326 -38.213 85.268 1.00 73.31 311 LEU A O 1
ATOM 2560 N N . GLU A 1 312 ? -42.475 -39.322 86.831 1.00 80.19 312 GLU A N 1
ATOM 2561 C CA . GLU A 1 312 ? -43.274 -38.183 87.298 1.00 80.19 312 GLU A CA 1
ATOM 2562 C C . GLU A 1 312 ? -42.401 -37.067 87.876 1.00 80.19 312 GLU A C 1
ATOM 2564 O O . GLU A 1 312 ? -42.618 -35.897 87.568 1.00 80.19 312 GLU A O 1
ATOM 2569 N N . ASP A 1 313 ? -41.367 -37.398 88.645 1.00 81.81 313 ASP A N 1
ATOM 2570 C CA . ASP A 1 313 ? -40.423 -36.416 89.178 1.00 81.81 313 ASP A CA 1
ATOM 2571 C C . ASP A 1 313 ? -39.535 -35.815 88.084 1.00 81.81 313 ASP A C 1
ATOM 2573 O O . ASP A 1 313 ? -39.237 -34.617 88.104 1.00 81.81 313 ASP A O 1
ATOM 2577 N N . SER A 1 314 ? -39.151 -36.608 87.080 1.00 80.69 314 SER A N 1
ATOM 2578 C CA . SER A 1 314 ? -38.491 -36.083 85.882 1.00 80.69 314 SER A CA 1
ATOM 2579 C C . SER A 1 314 ? -39.424 -35.172 85.073 1.00 80.69 314 SER A C 1
ATOM 2581 O O . SER A 1 314 ? -38.985 -34.144 84.556 1.00 80.69 314 SER A O 1
ATOM 2583 N N . TYR A 1 315 ? -40.724 -35.477 85.049 1.00 80.50 315 TYR A N 1
ATOM 2584 C CA . TYR A 1 315 ? -41.747 -34.687 84.376 1.00 80.50 315 TYR A CA 1
ATOM 2585 C C . TYR A 1 315 ? -42.019 -33.368 85.100 1.00 80.50 315 TYR A C 1
ATOM 2587 O O . TYR A 1 315 ? -42.090 -32.320 84.466 1.00 80.50 315 TYR A O 1
ATOM 2595 N N . LYS A 1 316 ? -42.085 -33.384 86.436 1.00 82.06 316 LYS A N 1
ATOM 2596 C CA . LYS A 1 316 ? -42.164 -32.176 87.271 1.00 82.06 316 LYS A CA 1
ATOM 2597 C C . LYS A 1 316 ? -40.947 -31.283 87.067 1.00 82.06 316 LYS A C 1
ATOM 2599 O O . LYS A 1 316 ? -41.101 -30.078 86.893 1.00 82.06 316 LYS A O 1
ATOM 2604 N N . LYS A 1 317 ? -39.742 -31.860 87.000 1.00 85.31 317 LYS A N 1
ATOM 2605 C CA . LYS A 1 317 ? -38.525 -31.108 86.653 1.00 85.31 317 LYS A CA 1
ATOM 2606 C C . LYS A 1 317 ? -38.610 -30.503 85.251 1.00 85.31 317 LYS A C 1
ATOM 2608 O O . LYS A 1 317 ? -38.215 -29.355 85.073 1.00 85.31 317 LYS A O 1
ATOM 2613 N N . LEU A 1 318 ? -39.156 -31.230 84.273 1.00 80.69 318 LEU A N 1
ATOM 2614 C CA . LEU A 1 318 ? -39.372 -30.714 82.918 1.00 80.69 318 LEU A CA 1
ATOM 2615 C C . LEU A 1 318 ? -40.431 -29.607 82.874 1.00 80.69 318 LEU A C 1
ATOM 2617 O O . LEU A 1 318 ? -40.219 -28.619 82.177 1.00 80.69 318 LEU A O 1
ATOM 2621 N N . MET A 1 319 ? -41.517 -29.716 83.640 1.00 82.62 319 MET A N 1
ATOM 2622 C CA . MET A 1 319 ? -42.538 -28.669 83.786 1.00 82.62 319 MET A CA 1
ATOM 2623 C C . MET A 1 319 ? -41.935 -27.393 84.376 1.00 82.62 319 MET A C 1
ATOM 2625 O O . MET A 1 319 ? -42.106 -26.315 83.814 1.00 82.62 319 MET A O 1
ATOM 2629 N N . VAL A 1 320 ? -41.126 -27.517 85.432 1.00 83.50 320 VAL A N 1
ATOM 2630 C CA . VAL A 1 320 ? -40.419 -26.379 86.040 1.00 83.50 320 VAL A CA 1
ATOM 2631 C C . VAL A 1 320 ? -39.412 -25.762 85.063 1.00 83.50 320 VAL A C 1
ATOM 2633 O O . VAL A 1 320 ? -39.342 -24.543 84.947 1.00 83.50 320 VAL A O 1
ATOM 2636 N N . ALA A 1 321 ? -38.665 -26.581 84.317 1.00 82.50 321 ALA A N 1
ATOM 2637 C CA . ALA A 1 321 ? -37.684 -26.103 83.341 1.00 82.50 321 ALA A CA 1
ATOM 2638 C C . ALA A 1 321 ? -38.317 -25.470 82.088 1.00 82.50 321 ALA A C 1
ATOM 2640 O O . ALA A 1 321 ? -37.706 -24.605 81.464 1.00 82.50 321 ALA A O 1
ATOM 2641 N N . THR A 1 322 ? -39.522 -25.898 81.702 1.00 80.19 322 THR A N 1
ATOM 2642 C CA . THR A 1 322 ? -40.251 -25.352 80.542 1.00 80.19 322 THR A CA 1
ATOM 2643 C C . THR A 1 322 ? -41.223 -24.230 80.916 1.00 80.19 322 THR A C 1
ATOM 2645 O O . THR A 1 322 ? -41.639 -23.473 80.037 1.00 80.19 322 THR A O 1
ATOM 2648 N N . GLY A 1 323 ? -41.534 -24.075 82.208 1.00 81.62 323 GLY A N 1
ATOM 2649 C CA . GLY A 1 323 ? -42.466 -23.078 82.739 1.00 81.62 323 GLY A CA 1
ATOM 2650 C C . GLY A 1 323 ? -43.940 -23.402 82.476 1.00 81.62 323 GLY A C 1
ATOM 2651 O O . GLY A 1 323 ? -44.770 -22.500 82.526 1.00 81.62 323 GLY A O 1
ATOM 2652 N N . GLU A 1 324 ? -44.261 -24.657 82.156 1.00 80.06 324 GLU A N 1
ATOM 2653 C CA . GLU A 1 324 ? -45.617 -25.125 81.842 1.00 80.06 324 GLU A CA 1
ATOM 2654 C C . GLU A 1 324 ? -46.236 -25.843 83.049 1.00 80.06 324 GLU A C 1
ATOM 2656 O O . GLU A 1 324 ? -45.548 -26.563 83.771 1.00 80.06 324 GLU A O 1
ATOM 2661 N N . VAL A 1 325 ? -47.542 -25.659 83.261 1.00 78.19 325 VAL A N 1
ATOM 2662 C CA . VAL A 1 325 ? -48.270 -26.182 84.437 1.00 78.19 325 VAL A CA 1
ATOM 2663 C C . VAL A 1 325 ? -48.900 -27.554 84.166 1.00 78.19 325 VAL A C 1
ATOM 2665 O O . VAL A 1 325 ? -49.118 -28.330 85.094 1.00 78.19 325 VAL A O 1
ATOM 2668 N N . GLU A 1 326 ? -49.176 -27.872 82.898 1.00 81.50 326 GLU A N 1
ATOM 2669 C CA . GLU A 1 326 ? -49.871 -29.095 82.499 1.00 81.50 326 GLU A CA 1
ATOM 2670 C C . GLU A 1 326 ? -48.940 -30.054 81.734 1.00 81.50 326 GLU A C 1
ATOM 2672 O O . GLU A 1 326 ? -48.231 -29.621 80.815 1.00 81.50 326 GLU A O 1
ATOM 2677 N N . PRO A 1 327 ? -48.963 -31.368 82.037 1.00 78.12 327 PRO A N 1
ATOM 2678 C CA . PRO A 1 327 ? -48.095 -32.323 81.364 1.00 78.12 327 PRO A CA 1
ATOM 2679 C C . PRO A 1 327 ? -48.278 -32.374 79.840 1.00 78.12 327 PRO A C 1
ATOM 2681 O O . PRO A 1 327 ? -47.316 -32.403 79.079 1.00 78.12 327 PRO A O 1
ATOM 2684 N N . SER A 1 328 ? -49.515 -32.307 79.358 1.00 80.56 328 SER A N 1
ATOM 2685 C CA . SER A 1 328 ? -49.831 -32.295 77.922 1.00 80.56 328 SER A CA 1
ATOM 2686 C C . SER A 1 328 ? -49.101 -31.164 77.170 1.00 80.56 328 SER A C 1
ATOM 2688 O O . SER A 1 328 ? -48.541 -31.383 76.091 1.00 80.56 328 SER A O 1
ATOM 2690 N N . MET A 1 329 ? -48.998 -29.982 77.779 1.00 82.62 329 MET A N 1
ATOM 2691 C CA . MET A 1 329 ? -48.397 -28.785 77.184 1.00 82.62 329 MET A CA 1
ATOM 2692 C C . MET A 1 329 ? -46.876 -28.877 77.058 1.00 82.62 329 MET A C 1
ATOM 2694 O O . MET A 1 329 ? -46.313 -28.430 76.054 1.00 82.62 329 MET A O 1
ATOM 2698 N N . VAL A 1 330 ? -46.208 -29.541 78.008 1.00 86.25 330 VAL A N 1
ATOM 2699 C CA . VAL A 1 330 ? -44.770 -29.834 77.917 1.00 86.25 330 VAL A CA 1
ATOM 2700 C C . VAL A 1 330 ? -44.482 -30.666 76.668 1.00 86.25 330 VAL A C 1
ATOM 2702 O O . VAL A 1 330 ? -43.604 -30.306 75.879 1.00 86.25 330 VAL A O 1
ATOM 2705 N N . THR A 1 331 ? -45.255 -31.734 76.423 1.00 85.56 331 THR A N 1
ATOM 2706 C CA . THR A 1 331 ? -45.061 -32.564 75.219 1.00 85.56 331 THR A CA 1
ATOM 2707 C C . THR A 1 331 ? -45.267 -31.773 73.931 1.00 85.56 331 THR A C 1
ATOM 2709 O O . THR A 1 331 ? -44.425 -31.841 73.034 1.00 85.56 331 THR A O 1
ATOM 2712 N N . HIS A 1 332 ? -46.326 -30.965 73.854 1.00 87.06 332 HIS A N 1
ATOM 2713 C CA . HIS A 1 332 ? -46.621 -30.142 72.685 1.00 87.06 332 HIS A CA 1
ATOM 2714 C C . HIS A 1 332 ? -45.492 -29.140 72.398 1.00 87.06 332 HIS A C 1
ATOM 2716 O O . HIS A 1 332 ? -45.078 -28.962 71.250 1.00 87.06 332 HIS A O 1
ATOM 2722 N N . ARG A 1 333 ? -44.917 -28.534 73.443 1.00 86.38 333 ARG A N 1
ATOM 2723 C CA . ARG A 1 333 ? -43.810 -27.581 73.306 1.00 86.38 333 ARG A CA 1
ATOM 2724 C C . ARG A 1 333 ? -42.529 -28.253 72.820 1.00 86.38 333 ARG A C 1
ATOM 2726 O O . ARG A 1 333 ? -41.864 -27.703 71.946 1.00 86.38 333 ARG A O 1
ATOM 2733 N N . PHE A 1 334 ? -42.220 -29.462 73.291 1.00 89.06 334 PHE A N 1
ATOM 2734 C CA . PHE A 1 334 ? -41.104 -30.254 72.761 1.00 89.06 334 PHE A CA 1
ATOM 2735 C C . PHE A 1 334 ? -41.325 -30.701 71.314 1.00 89.06 334 PHE A C 1
ATOM 2737 O O . PHE A 1 334 ? -40.375 -30.693 70.531 1.00 89.06 334 PHE A O 1
ATOM 2744 N N . VAL A 1 335 ? -42.555 -31.054 70.929 1.00 91.00 335 VAL A N 1
ATOM 2745 C CA . VAL A 1 335 ? -42.893 -31.378 69.533 1.00 91.00 335 VAL A CA 1
ATOM 2746 C C . VAL A 1 335 ? -42.699 -30.150 68.641 1.00 91.00 335 VAL A C 1
ATOM 2748 O O . VAL A 1 335 ? -41.960 -30.228 67.662 1.00 91.00 335 VAL A O 1
ATOM 2751 N N . SER A 1 336 ? -43.229 -28.990 69.033 1.00 88.88 336 SER A N 1
ATOM 2752 C CA . SER A 1 336 ? -43.047 -27.729 68.303 1.00 88.88 336 SER A CA 1
ATOM 2753 C C . SER A 1 336 ? -41.576 -27.289 68.235 1.00 88.88 336 SER A C 1
ATOM 2755 O O . SER A 1 336 ? -41.085 -26.876 67.180 1.00 88.88 336 SER A O 1
ATOM 2757 N N . GLN A 1 337 ? -40.813 -27.444 69.323 1.00 91.75 337 GLN A N 1
ATOM 2758 C CA . GLN A 1 337 ? -39.368 -27.197 69.325 1.00 91.75 337 GLN A CA 1
ATOM 2759 C C . GLN A 1 337 ? -38.624 -28.173 68.409 1.00 91.75 337 GLN A C 1
ATOM 2761 O O . GLN A 1 337 ? -37.718 -27.760 67.685 1.00 91.75 337 GLN A O 1
ATOM 2766 N N . LYS A 1 338 ? -39.006 -29.455 68.392 1.00 94.31 338 LYS A N 1
ATOM 2767 C CA . LYS A 1 338 ? -38.429 -30.465 67.496 1.00 94.31 338 LYS A CA 1
ATOM 2768 C C . LYS A 1 338 ? -38.715 -30.132 66.034 1.00 94.31 338 LYS A C 1
ATOM 2770 O O . LYS A 1 338 ? -37.800 -30.214 65.218 1.00 94.31 338 LYS A O 1
ATOM 2775 N N . GLU A 1 339 ? -39.935 -29.722 65.702 1.00 94.81 339 GLU A N 1
ATOM 2776 C CA . GLU A 1 339 ? -40.318 -29.278 64.357 1.00 94.81 339 GLU A CA 1
ATOM 2777 C C . GLU A 1 339 ? -39.553 -28.021 63.938 1.00 94.81 339 GLU A C 1
ATOM 2779 O O . GLU A 1 339 ? -38.972 -27.988 62.852 1.00 94.81 339 GLU A O 1
ATOM 2784 N N . THR A 1 340 ? -39.449 -27.032 64.829 1.00 93.81 340 THR A N 1
ATOM 2785 C CA . THR A 1 340 ? -38.674 -25.804 64.597 1.00 93.81 340 THR A CA 1
ATOM 2786 C C . THR A 1 340 ? -37.195 -26.126 64.380 1.00 93.81 340 THR A C 1
ATOM 2788 O O . THR A 1 340 ? -36.586 -25.645 63.425 1.00 93.81 340 THR A O 1
ATOM 2791 N N . ARG A 1 341 ? -36.616 -27.009 65.204 1.00 96.06 341 ARG A N 1
ATOM 2792 C CA . ARG A 1 341 ? -35.238 -27.494 65.053 1.00 96.06 341 ARG A CA 1
ATOM 2793 C C . ARG A 1 341 ? -35.043 -28.204 63.718 1.00 96.06 341 ARG A C 1
ATOM 2795 O O . ARG A 1 341 ? -34.056 -27.946 63.033 1.00 96.06 341 ARG A O 1
ATOM 2802 N N . ASN A 1 342 ? -35.971 -29.074 63.327 1.00 95.88 342 ASN A N 1
ATOM 2803 C CA . ASN A 1 342 ? -35.910 -29.775 62.046 1.00 95.88 342 ASN A CA 1
ATOM 2804 C C . ASN A 1 342 ? -35.992 -28.784 60.873 1.00 95.88 342 ASN A C 1
ATOM 2806 O O . ASN A 1 342 ? -35.201 -28.883 59.937 1.00 95.88 342 ASN A O 1
ATOM 2810 N N . ARG A 1 343 ? -36.873 -27.777 60.950 1.00 95.44 343 ARG A N 1
ATOM 2811 C CA . ARG A 1 343 ? -36.993 -26.720 59.936 1.00 95.44 343 ARG A CA 1
ATOM 2812 C C . ARG A 1 343 ? -35.731 -25.867 59.834 1.00 95.44 343 ARG A C 1
ATOM 2814 O O . ARG A 1 343 ? -35.281 -25.606 58.722 1.00 95.44 343 ARG A O 1
ATOM 2821 N N . LEU A 1 344 ? -35.139 -25.472 60.961 1.00 95.44 344 LEU A N 1
ATOM 2822 C CA . LEU A 1 344 ? -33.869 -24.740 60.994 1.00 95.44 344 LEU A CA 1
ATOM 2823 C C . LEU A 1 344 ? -32.714 -25.582 60.448 1.00 95.44 344 LEU A C 1
ATOM 2825 O O . LEU A 1 344 ? -31.884 -25.064 59.713 1.00 95.44 344 LEU A O 1
ATOM 2829 N N . THR A 1 345 ? -32.681 -26.881 60.751 1.00 95.25 345 THR A N 1
ATOM 2830 C CA . THR A 1 345 ? -31.668 -27.805 60.216 1.00 95.25 345 THR A CA 1
ATOM 2831 C C . THR A 1 345 ? -31.805 -27.944 58.699 1.00 95.25 345 THR A C 1
ATOM 2833 O O . THR A 1 345 ? -30.808 -27.905 57.986 1.00 95.25 345 THR A O 1
ATOM 2836 N N . TYR A 1 346 ? -33.037 -28.031 58.194 1.00 96.81 346 TYR A N 1
ATOM 2837 C CA . TYR A 1 346 ? -33.320 -28.051 56.760 1.00 96.81 346 TYR A CA 1
ATOM 2838 C C . TYR A 1 346 ? -32.917 -26.742 56.066 1.00 96.81 346 TYR A C 1
ATOM 2840 O O . TYR A 1 346 ? -32.229 -26.775 55.050 1.00 96.81 346 TYR A O 1
ATOM 2848 N N . LEU A 1 347 ? -33.295 -25.588 56.630 1.00 94.81 347 LEU A N 1
ATOM 2849 C CA . LEU A 1 347 ? -32.900 -24.277 56.104 1.00 94.81 347 LEU A CA 1
ATOM 2850 C C . LEU A 1 347 ? -31.383 -24.099 56.127 1.00 94.81 347 LEU A C 1
ATOM 2852 O O . LEU A 1 347 ? -30.817 -23.631 55.146 1.00 94.81 347 LEU A O 1
ATOM 2856 N N . ARG A 1 348 ? -30.722 -24.536 57.203 1.00 96.06 348 ARG A N 1
ATOM 2857 C CA . ARG A 1 348 ? -29.263 -24.556 57.295 1.00 96.06 348 ARG A CA 1
ATOM 2858 C C . ARG A 1 348 ? -28.656 -25.401 56.175 1.00 96.06 348 ARG A C 1
ATOM 2860 O O . ARG A 1 348 ? -27.751 -24.920 55.504 1.00 96.06 348 ARG A O 1
ATOM 2867 N N . GLY A 1 349 ? -29.181 -26.604 55.936 1.00 96.62 349 GLY A N 1
ATOM 2868 C CA . GLY A 1 349 ? -28.748 -27.470 54.837 1.00 96.62 349 GLY A CA 1
ATOM 2869 C C . GLY A 1 349 ? -28.885 -26.798 53.469 1.00 96.62 349 GLY A C 1
ATOM 2870 O O . GLY A 1 349 ? -27.913 -26.742 52.726 1.00 96.62 349 GLY A O 1
ATOM 2871 N N . LEU A 1 350 ? -30.042 -26.189 53.183 1.00 96.88 350 LEU A N 1
ATOM 2872 C CA . LEU A 1 350 ? -30.251 -25.419 51.950 1.00 96.88 350 LEU A CA 1
ATOM 2873 C C . LEU A 1 350 ? -29.248 -24.268 51.809 1.00 96.88 350 LEU A C 1
ATOM 2875 O O . LEU A 1 350 ? -28.637 -24.116 50.756 1.00 96.88 350 LEU A O 1
ATOM 2879 N N . THR A 1 351 ? -29.031 -23.485 52.871 1.00 94.88 351 THR A N 1
ATOM 2880 C CA . THR A 1 351 ? -28.061 -22.379 52.832 1.00 94.88 351 THR A CA 1
ATOM 2881 C C . THR A 1 351 ? -26.620 -22.862 52.679 1.00 94.88 351 THR A C 1
ATOM 2883 O O . THR A 1 351 ? -25.826 -22.200 52.016 1.00 94.88 351 THR A O 1
ATOM 2886 N N . GLU A 1 352 ? -26.263 -24.010 53.263 1.00 96.50 352 GLU A N 1
ATOM 2887 C CA . GLU A 1 352 ? -24.942 -24.618 53.094 1.00 96.50 352 GLU A CA 1
ATOM 2888 C C . GLU A 1 352 ? -24.749 -25.143 51.664 1.00 96.50 352 GLU A C 1
ATOM 2890 O O . GLU A 1 352 ? -23.674 -24.959 51.093 1.00 96.50 352 GLU A O 1
ATOM 2895 N N . ASP A 1 353 ? -25.776 -25.737 51.057 1.00 96.88 353 ASP A N 1
ATOM 2896 C CA . ASP A 1 353 ? -25.730 -26.203 49.668 1.00 96.88 353 ASP A CA 1
ATOM 2897 C C . ASP A 1 353 ? -25.646 -25.036 48.676 1.00 96.88 353 ASP A C 1
ATOM 2899 O O . ASP A 1 353 ? -24.833 -25.072 47.748 1.00 96.88 353 ASP A O 1
ATOM 2903 N N . ASP A 1 354 ? -26.422 -23.973 48.885 1.00 96.06 354 ASP A N 1
ATOM 2904 C CA . ASP A 1 354 ? -26.339 -22.766 48.061 1.00 96.06 354 ASP A CA 1
ATOM 2905 C C . ASP A 1 354 ? -24.985 -22.071 48.234 1.00 96.06 354 ASP A C 1
ATOM 2907 O O . ASP A 1 354 ? -24.368 -21.677 47.243 1.00 96.06 354 ASP A O 1
ATOM 2911 N N . LYS A 1 355 ? -24.443 -22.021 49.458 1.00 97.00 355 LYS A N 1
ATOM 2912 C CA . LYS A 1 355 ? -23.072 -21.554 49.697 1.00 97.00 355 LYS A CA 1
ATOM 2913 C C . LYS A 1 355 ? -22.055 -22.376 48.897 1.00 97.00 355 LYS A C 1
ATOM 2915 O O . LYS A 1 355 ? -21.227 -21.780 48.210 1.00 97.00 355 LYS A O 1
ATOM 2920 N N . ARG A 1 356 ? -22.135 -23.714 48.922 1.00 96.56 356 ARG A N 1
ATOM 2921 C CA . ARG A 1 356 ? -21.230 -24.579 48.138 1.00 96.56 356 ARG A CA 1
ATOM 2922 C C . ARG A 1 356 ? -21.340 -24.313 46.634 1.00 96.56 356 ARG A C 1
ATOM 2924 O O . ARG A 1 356 ? -20.316 -24.272 45.955 1.00 96.56 356 ARG A O 1
ATOM 2931 N N . LYS A 1 357 ? -22.549 -24.096 46.100 1.00 96.62 357 LYS A N 1
ATOM 2932 C CA . LYS A 1 357 ? -22.744 -23.742 44.679 1.00 96.62 357 LYS A CA 1
ATOM 2933 C C . LYS A 1 357 ? -22.103 -22.399 44.332 1.00 96.62 357 LYS A C 1
ATOM 2935 O O . LYS A 1 357 ? -21.401 -22.310 43.327 1.00 96.62 357 LYS A O 1
ATOM 2940 N N . MET A 1 358 ? -22.300 -21.377 45.165 1.00 94.50 358 MET A N 1
ATOM 2941 C CA . MET A 1 358 ? -21.708 -20.052 44.949 1.00 94.50 358 MET A CA 1
ATOM 2942 C C . MET A 1 358 ? -20.176 -20.090 45.061 1.00 94.50 358 MET A C 1
ATOM 2944 O O . MET A 1 358 ? -19.483 -19.436 44.284 1.00 94.50 358 MET A O 1
ATOM 2948 N N . GLU A 1 359 ? -19.626 -20.892 45.977 1.00 95.31 359 GLU A N 1
ATOM 2949 C CA . GLU A 1 359 ? -18.179 -21.123 46.089 1.00 95.31 359 GLU A CA 1
ATOM 2950 C C . GLU A 1 359 ? -17.610 -21.837 44.854 1.00 95.31 359 GLU A C 1
ATOM 2952 O O . GLU A 1 359 ? -16.555 -21.437 44.354 1.00 95.31 359 GLU A O 1
ATOM 2957 N N . ALA A 1 360 ? -18.321 -22.830 44.311 1.00 96.12 360 ALA A N 1
ATOM 2958 C CA . ALA A 1 360 ? -17.933 -23.506 43.074 1.00 96.12 360 ALA A CA 1
ATOM 2959 C C . ALA A 1 360 ? -17.937 -22.547 41.871 1.00 96.12 360 ALA A C 1
ATOM 2961 O O . ALA A 1 360 ? -16.948 -22.481 41.141 1.00 96.12 360 ALA A O 1
ATOM 2962 N N . GLN A 1 361 ? -18.993 -21.740 41.712 1.00 95.69 361 GLN A N 1
ATOM 2963 C CA . GLN A 1 361 ? -19.069 -20.716 40.661 1.00 95.69 361 GLN A CA 1
ATOM 2964 C C . GLN A 1 361 ? -17.968 -19.663 40.804 1.00 95.69 361 GLN A C 1
ATOM 2966 O O . GLN A 1 361 ? -17.352 -19.267 39.815 1.00 95.69 361 GLN A O 1
ATOM 2971 N N . ARG A 1 362 ? -17.672 -19.227 42.034 1.00 96.06 362 ARG A N 1
ATOM 2972 C CA . ARG A 1 362 ? -16.564 -18.305 42.306 1.00 96.06 362 ARG A CA 1
ATOM 2973 C C . ARG A 1 362 ? -15.224 -18.912 41.889 1.00 96.06 362 ARG A C 1
ATOM 2975 O O . ARG A 1 362 ? -14.441 -18.223 41.245 1.00 96.06 362 ARG A O 1
ATOM 2982 N N . SER A 1 363 ? -14.967 -20.174 42.232 1.00 94.12 363 SER A N 1
ATOM 2983 C CA . SER A 1 363 ? -13.744 -20.884 41.831 1.00 94.12 363 SER A CA 1
ATOM 2984 C C . SER A 1 363 ? -13.623 -20.995 40.306 1.00 94.12 363 SER A C 1
ATOM 2986 O O . SER A 1 363 ? -12.577 -20.688 39.736 1.00 94.12 363 SER A O 1
ATOM 2988 N N . GLU A 1 364 ? -14.719 -21.334 39.622 1.00 96.00 364 GLU A N 1
ATOM 2989 C CA . GLU A 1 364 ? -14.764 -21.413 38.160 1.00 96.00 364 GLU A CA 1
ATOM 2990 C C . GLU A 1 364 ? -14.487 -20.053 37.499 1.00 96.00 364 GLU A C 1
ATOM 2992 O O . GLU A 1 364 ? -13.687 -19.960 36.567 1.00 96.00 364 GLU A O 1
ATOM 2997 N N . LEU A 1 365 ? -15.113 -18.980 37.992 1.00 92.38 365 LEU A N 1
ATOM 2998 C CA . LEU A 1 365 ? -14.886 -17.625 37.491 1.00 92.38 365 LEU A CA 1
ATOM 2999 C C . LEU A 1 365 ? -13.447 -17.163 37.734 1.00 92.38 365 LEU A C 1
ATOM 3001 O O . LEU A 1 365 ? -12.860 -16.555 36.842 1.00 92.38 365 LEU A O 1
ATOM 3005 N N . ILE A 1 366 ? -12.861 -17.479 38.893 1.00 94.00 366 ILE A N 1
ATOM 3006 C CA . ILE A 1 366 ? -11.449 -17.193 39.184 1.00 94.00 366 ILE A CA 1
ATOM 3007 C C . ILE A 1 366 ? -10.545 -17.926 38.190 1.00 94.00 366 ILE A C 1
ATOM 3009 O O . ILE A 1 366 ? -9.684 -17.291 37.587 1.00 94.00 366 ILE A O 1
ATOM 3013 N N . SER A 1 367 ? -10.789 -19.214 37.940 1.00 93.69 367 SER A N 1
ATOM 3014 C CA . SER A 1 367 ? -10.012 -19.997 36.974 1.00 93.69 367 SER A CA 1
ATOM 3015 C C . SER A 1 367 ? -10.116 -19.432 35.550 1.00 93.69 367 SER A C 1
ATOM 3017 O O . SER A 1 367 ? -9.101 -19.259 34.875 1.00 93.69 367 SER A O 1
ATOM 3019 N N . LYS A 1 368 ? -11.318 -19.037 35.103 1.00 91.81 368 LYS A N 1
ATOM 3020 C CA . LYS A 1 368 ? -11.511 -18.363 33.804 1.00 91.81 368 LYS A CA 1
ATOM 3021 C C . LYS A 1 368 ? -10.767 -17.029 33.727 1.00 91.81 368 LYS A C 1
ATOM 3023 O O . LYS A 1 368 ? -10.195 -16.705 32.688 1.00 91.81 368 LYS A O 1
ATOM 3028 N N . LEU A 1 369 ? -10.758 -16.261 34.815 1.00 87.19 369 LEU A N 1
ATOM 3029 C CA . LEU A 1 369 ? -10.060 -14.978 34.895 1.00 87.19 369 LEU A CA 1
ATOM 3030 C C . LEU A 1 369 ? -8.537 -15.181 34.849 1.00 87.19 369 LEU A C 1
ATOM 3032 O O . LEU A 1 369 ? -7.845 -14.466 34.131 1.00 87.19 369 LEU A O 1
ATOM 3036 N N . GLU A 1 370 ? -8.010 -16.190 35.540 1.00 87.44 370 GLU A N 1
ATOM 3037 C CA . GLU A 1 370 ? -6.598 -16.578 35.459 1.00 87.44 370 GLU A CA 1
ATOM 3038 C C . GLU A 1 370 ? -6.219 -17.016 34.041 1.00 87.44 370 GLU A C 1
ATOM 3040 O O . GLU A 1 370 ? -5.276 -16.473 33.468 1.00 87.44 370 GLU A O 1
ATOM 3045 N N . MET A 1 371 ? -7.000 -17.901 33.414 1.00 82.94 371 MET A N 1
ATOM 3046 C CA . MET A 1 371 ? -6.794 -18.292 32.014 1.00 82.94 371 MET A CA 1
ATOM 3047 C C . MET A 1 371 ? -6.829 -17.089 31.060 1.00 82.94 371 MET A C 1
ATOM 3049 O O . MET A 1 371 ? -6.008 -16.993 30.145 1.00 82.94 371 MET A O 1
ATOM 3053 N N . SER A 1 372 ? -7.747 -16.144 31.275 1.00 77.94 372 SER A N 1
ATOM 3054 C CA . SER A 1 372 ? -7.820 -14.896 30.510 1.00 77.94 372 SER A CA 1
ATOM 3055 C C . SER A 1 372 ? -6.587 -14.015 30.718 1.00 77.94 372 SER A C 1
ATOM 3057 O O . SER A 1 372 ? -6.097 -13.437 29.752 1.00 77.94 372 SER A O 1
ATOM 3059 N N . LYS A 1 373 ? -6.074 -13.906 31.948 1.00 79.88 373 LYS A N 1
ATOM 3060 C CA . LYS A 1 373 ? -4.857 -13.139 32.249 1.00 79.88 373 LYS A CA 1
ATOM 3061 C C . LYS A 1 373 ? -3.645 -13.733 31.543 1.00 79.88 373 LYS A C 1
ATOM 3063 O O . LYS A 1 373 ? -2.923 -13.002 30.875 1.00 79.88 373 LYS A O 1
ATOM 3068 N N . PHE A 1 374 ? -3.469 -15.053 31.609 1.00 73.19 374 PHE A N 1
ATOM 3069 C CA . PHE A 1 374 ? -2.362 -15.720 30.923 1.00 73.19 374 PHE A CA 1
ATOM 3070 C C . PHE A 1 374 ? -2.485 -15.620 29.401 1.00 73.19 374 PHE A C 1
ATOM 3072 O O . PHE A 1 374 ? -1.508 -15.308 28.733 1.00 73.19 374 PHE A O 1
ATOM 3079 N N . THR A 1 375 ? -3.673 -15.804 28.827 1.00 68.88 375 THR A N 1
ATOM 3080 C CA . THR A 1 375 ? -3.843 -15.723 27.365 1.00 68.88 375 THR A CA 1
ATOM 3081 C C . THR A 1 375 ? -3.713 -14.304 26.813 1.00 68.88 375 THR A C 1
ATOM 3083 O O . THR A 1 375 ? -3.169 -14.140 25.723 1.00 68.88 375 THR A O 1
ATOM 3086 N N . ALA A 1 376 ? -4.163 -13.278 27.540 1.00 63.81 376 ALA A N 1
ATOM 3087 C CA . ALA A 1 376 ? -4.019 -11.884 27.123 1.00 63.81 376 ALA A CA 1
ATOM 3088 C C . ALA A 1 376 ? -2.583 -11.365 27.308 1.00 63.81 376 ALA A C 1
ATOM 3090 O O . ALA A 1 376 ? -2.054 -10.694 26.420 1.00 63.81 376 ALA A O 1
ATOM 3091 N N . GLU A 1 377 ? -1.919 -11.694 28.421 1.00 62.34 377 GLU A N 1
ATOM 3092 C CA . GLU A 1 377 ? -0.533 -11.275 28.648 1.00 62.34 377 GLU A CA 1
ATOM 3093 C C . GLU A 1 377 ? 0.465 -12.021 27.765 1.00 62.34 377 GLU A C 1
ATOM 3095 O O . GLU A 1 377 ? 1.389 -11.394 27.258 1.00 62.34 377 GLU A O 1
ATOM 3100 N N . VAL A 1 378 ? 0.296 -13.330 27.553 1.00 59.34 378 VAL A N 1
ATOM 3101 C CA . VAL A 1 378 ? 1.221 -14.108 26.713 1.00 59.34 378 VAL A CA 1
ATOM 3102 C C . VAL A 1 378 ? 1.107 -13.666 25.257 1.00 59.34 378 VAL A C 1
ATOM 3104 O O . VAL A 1 378 ? 2.123 -13.350 24.648 1.00 59.34 378 VAL A O 1
ATOM 3107 N N . LYS A 1 379 ? -0.115 -13.497 24.730 1.00 61.53 379 LYS A N 1
ATOM 3108 C CA . LYS A 1 379 ? -0.303 -13.033 23.347 1.00 61.53 379 LYS A CA 1
ATOM 3109 C C . LYS A 1 379 ? 0.179 -11.602 23.129 1.00 61.53 379 LYS A C 1
ATOM 3111 O O . LYS A 1 379 ? 0.807 -11.331 22.117 1.00 61.53 379 LYS A O 1
ATOM 3116 N N . SER A 1 380 ? -0.081 -10.681 24.059 1.00 60.03 380 SER A N 1
ATOM 3117 C CA . SER A 1 380 ? 0.394 -9.296 23.910 1.00 60.03 380 SER A CA 1
ATOM 3118 C C . SER A 1 380 ? 1.911 -9.177 24.061 1.00 60.03 380 SER A C 1
ATOM 3120 O O . SER A 1 380 ? 2.522 -8.377 23.360 1.00 60.03 380 SER A O 1
ATOM 3122 N N . LYS A 1 381 ? 2.545 -9.973 24.932 1.00 66.19 381 LYS A N 1
ATOM 3123 C CA . LYS A 1 381 ? 4.008 -9.992 25.065 1.00 66.19 381 LYS A CA 1
ATOM 3124 C C . LYS A 1 381 ? 4.679 -10.632 23.847 1.00 66.19 381 LYS A C 1
ATOM 3126 O O . LYS A 1 381 ? 5.659 -10.073 23.376 1.00 66.19 381 LYS A O 1
ATOM 3131 N N . GLU A 1 382 ? 4.150 -11.730 23.307 1.00 65.81 382 GLU A N 1
ATOM 3132 C CA . GLU A 1 382 ? 4.698 -12.374 22.100 1.00 65.81 382 GLU A CA 1
ATOM 3133 C C . GLU A 1 382 ? 4.544 -11.496 20.851 1.00 65.81 382 GLU A C 1
ATOM 3135 O O . GLU A 1 382 ? 5.536 -11.248 20.169 1.00 65.81 382 GLU A O 1
ATOM 3140 N N . ILE A 1 383 ? 3.352 -10.934 20.608 1.00 63.16 383 ILE A N 1
ATOM 3141 C CA . ILE A 1 383 ? 3.102 -10.052 19.452 1.00 63.16 383 ILE A CA 1
ATOM 3142 C C . ILE A 1 383 ? 3.990 -8.802 19.519 1.00 63.16 383 ILE A C 1
ATOM 3144 O O . ILE A 1 383 ? 4.614 -8.430 18.531 1.00 63.16 383 ILE A O 1
ATOM 3148 N N . ASN A 1 384 ? 4.130 -8.189 20.700 1.00 70.00 384 ASN A N 1
ATOM 3149 C CA . ASN A 1 384 ? 5.007 -7.029 20.854 1.00 70.00 384 ASN A CA 1
ATOM 3150 C C . ASN A 1 384 ? 6.490 -7.379 20.647 1.00 70.00 384 ASN A C 1
ATOM 3152 O O . ASN A 1 384 ? 7.245 -6.536 20.173 1.00 70.00 384 ASN A O 1
ATOM 3156 N N . VAL A 1 385 ? 6.939 -8.587 21.005 1.00 75.25 385 VAL A N 1
ATOM 3157 C CA . VAL A 1 385 ? 8.339 -8.998 20.804 1.00 75.25 385 VAL A CA 1
ATOM 3158 C C . VAL A 1 385 ? 8.634 -9.239 19.324 1.00 75.25 385 VAL A C 1
ATOM 3160 O O . VAL A 1 385 ? 9.641 -8.721 18.842 1.00 75.25 385 VAL A O 1
ATOM 3163 N N . GLU A 1 386 ? 7.752 -9.928 18.594 1.00 77.69 386 GLU A N 1
ATOM 3164 C CA . GLU A 1 386 ? 7.898 -10.130 17.144 1.00 77.69 386 GLU A CA 1
ATOM 3165 C C . GLU A 1 386 ? 7.867 -8.799 16.379 1.00 77.69 386 GLU A C 1
ATOM 3167 O O . GLU A 1 386 ? 8.746 -8.533 15.557 1.00 77.69 386 GLU A O 1
ATOM 3172 N N . GLU A 1 387 ? 6.927 -7.903 16.699 1.00 78.19 387 GLU A N 1
ATOM 3173 C CA . GLU A 1 387 ? 6.854 -6.579 16.070 1.00 78.19 387 GLU A CA 1
ATOM 3174 C C . GLU A 1 387 ? 8.109 -5.733 16.354 1.00 78.19 387 GLU A C 1
ATOM 3176 O O . GLU A 1 387 ? 8.625 -5.043 15.468 1.00 78.19 387 GLU A O 1
ATOM 3181 N N . ILE A 1 388 ? 8.653 -5.806 17.574 1.00 80.56 388 ILE A N 1
ATOM 3182 C CA . ILE A 1 388 ? 9.904 -5.126 17.934 1.00 80.56 388 ILE A CA 1
ATOM 3183 C C . ILE A 1 388 ? 11.100 -5.728 17.183 1.00 80.56 388 ILE A C 1
ATOM 3185 O O . ILE A 1 388 ? 11.993 -4.979 16.775 1.00 80.56 388 ILE A O 1
ATOM 3189 N N . GLU A 1 389 ? 11.155 -7.047 17.000 1.00 86.81 389 GLU A N 1
ATOM 3190 C CA . GLU A 1 389 ? 12.212 -7.696 16.218 1.00 86.81 389 GLU A CA 1
ATOM 3191 C C . GLU A 1 389 ? 12.141 -7.314 14.738 1.00 86.81 389 GLU A C 1
ATOM 3193 O O . GLU A 1 389 ? 13.160 -6.906 14.174 1.00 86.81 389 GLU A O 1
ATOM 3198 N N . GLU A 1 390 ? 10.952 -7.298 14.133 1.00 88.69 390 GLU A N 1
ATOM 3199 C CA . GLU A 1 390 ? 10.778 -6.823 12.759 1.00 88.69 390 GLU A CA 1
ATOM 3200 C C . GLU A 1 390 ? 11.208 -5.361 12.582 1.00 88.69 390 GLU A C 1
ATOM 3202 O O . GLU A 1 390 ? 11.842 -4.999 11.585 1.00 88.69 390 GLU A O 1
ATOM 3207 N N . LEU A 1 391 ? 10.863 -4.492 13.537 1.00 85.56 391 LEU A N 1
ATOM 3208 C CA . LEU A 1 391 ? 11.280 -3.091 13.506 1.00 85.56 391 LEU A CA 1
ATOM 3209 C C . LEU A 1 391 ? 12.801 -2.959 13.632 1.00 85.56 391 LEU A C 1
ATOM 3211 O O . LEU A 1 391 ? 13.406 -2.169 12.904 1.00 85.56 391 LEU A O 1
ATOM 3215 N N . LYS A 1 392 ? 13.444 -3.759 14.492 1.00 88.12 392 LYS A N 1
ATOM 3216 C CA . LYS A 1 392 ? 14.912 -3.808 14.594 1.00 88.12 392 LYS A CA 1
ATOM 3217 C C . LYS A 1 392 ? 15.550 -4.264 13.285 1.00 88.12 392 LYS A C 1
ATOM 3219 O O . LYS A 1 392 ? 16.523 -3.647 12.847 1.00 88.12 392 LYS A O 1
ATOM 3224 N N . GLU A 1 393 ? 15.006 -5.286 12.628 1.00 92.00 393 GLU A N 1
ATOM 3225 C CA . GLU A 1 393 ? 15.509 -5.738 11.328 1.00 92.00 393 GLU A CA 1
ATOM 3226 C C . GLU A 1 393 ? 15.369 -4.660 10.250 1.00 92.00 393 GLU A C 1
ATOM 3228 O O . GLU A 1 393 ? 16.332 -4.398 9.521 1.00 92.00 393 GLU A O 1
ATOM 3233 N N . LYS A 1 394 ? 14.219 -3.977 10.186 1.00 92.31 394 LYS A N 1
ATOM 3234 C CA . LYS A 1 394 ? 13.987 -2.857 9.258 1.00 92.31 394 LYS A CA 1
ATOM 3235 C C . LYS A 1 394 ? 14.976 -1.712 9.500 1.00 92.31 394 LYS A C 1
ATOM 3237 O O . LYS A 1 394 ? 15.569 -1.216 8.544 1.00 92.31 394 LYS A O 1
ATOM 3242 N N . ILE A 1 395 ? 15.249 -1.353 10.758 1.00 88.88 395 ILE A N 1
ATOM 3243 C CA . ILE A 1 395 ? 16.254 -0.334 11.115 1.00 88.88 395 ILE A CA 1
ATOM 3244 C C . ILE A 1 395 ? 17.658 -0.750 10.649 1.00 88.88 395 ILE A C 1
ATOM 3246 O O . ILE A 1 395 ? 18.395 0.061 10.085 1.00 88.88 395 ILE A O 1
ATOM 3250 N N . VAL A 1 396 ? 18.040 -2.018 10.837 1.00 93.44 396 VAL A N 1
ATOM 3251 C CA . VAL A 1 396 ? 19.343 -2.532 10.382 1.00 93.44 396 VAL A CA 1
ATOM 3252 C C . VAL A 1 396 ? 19.443 -2.527 8.852 1.00 93.44 396 VAL A C 1
ATOM 3254 O O . VAL A 1 396 ? 20.503 -2.204 8.306 1.00 93.44 396 VAL A O 1
ATOM 3257 N N . GLN A 1 397 ? 18.367 -2.874 8.142 1.00 90.25 397 GLN A N 1
ATOM 3258 C CA . GLN A 1 397 ? 18.323 -2.833 6.678 1.00 90.25 397 GLN A CA 1
ATOM 3259 C C . GLN A 1 397 ? 18.429 -1.399 6.146 1.00 90.25 397 GLN A C 1
ATOM 3261 O O . GLN A 1 397 ? 19.258 -1.139 5.270 1.00 90.25 397 GLN A O 1
ATOM 3266 N N . GLU A 1 398 ? 17.685 -0.455 6.722 1.00 88.00 398 GLU A N 1
ATOM 3267 C CA . GLU A 1 398 ? 17.788 0.965 6.369 1.00 88.00 398 GLU A CA 1
ATOM 3268 C C . GLU A 1 398 ? 19.184 1.531 6.668 1.00 88.00 398 GLU A C 1
ATOM 3270 O O . GLU A 1 398 ? 19.770 2.231 5.839 1.00 88.00 398 GLU A O 1
ATOM 3275 N N . GLY A 1 399 ? 19.803 1.137 7.786 1.00 89.75 399 GLY A N 1
ATOM 3276 C CA . GLY A 1 399 ? 21.193 1.490 8.091 1.00 89.75 399 GLY A CA 1
ATOM 3277 C C . GLY A 1 399 ? 22.187 1.000 7.027 1.00 89.75 399 GLY A C 1
ATOM 3278 O O . GLY A 1 399 ? 23.098 1.733 6.627 1.00 89.75 399 GLY A O 1
ATOM 3279 N N . LYS A 1 400 ? 21.997 -0.218 6.497 1.00 91.62 400 LYS A N 1
ATOM 3280 C CA . LYS A 1 400 ? 22.802 -0.748 5.379 1.00 91.62 400 LYS A CA 1
ATOM 3281 C C . LYS A 1 400 ? 22.561 0.034 4.085 1.00 91.62 400 LYS A C 1
ATOM 3283 O O . LYS A 1 400 ? 23.524 0.310 3.362 1.00 91.62 400 LYS A O 1
ATOM 3288 N N . ASN A 1 401 ? 21.317 0.421 3.803 1.00 90.56 401 ASN A N 1
ATOM 3289 C CA . ASN A 1 401 ? 20.967 1.230 2.633 1.00 90.56 401 ASN A CA 1
ATOM 3290 C C . ASN A 1 401 ? 21.636 2.606 2.688 1.00 90.56 401 ASN A C 1
ATOM 3292 O O . ASN A 1 401 ? 22.301 2.997 1.726 1.00 90.56 401 ASN A O 1
ATOM 3296 N N . LEU A 1 402 ? 21.561 3.291 3.831 1.00 88.94 402 LEU A N 1
ATOM 3297 C CA . LEU A 1 402 ? 22.239 4.569 4.054 1.00 88.94 402 LEU A CA 1
ATOM 3298 C C . LEU A 1 402 ? 23.757 4.444 3.887 1.00 88.94 402 LEU A C 1
ATOM 3300 O O . LEU A 1 402 ? 24.366 5.258 3.196 1.00 88.94 402 LEU A O 1
ATOM 3304 N N . CYS A 1 403 ? 24.375 3.392 4.433 1.00 91.75 403 CYS A N 1
ATOM 3305 C CA . CYS A 1 403 ? 25.810 3.152 4.262 1.00 91.75 403 CYS A CA 1
ATOM 3306 C C . CYS A 1 403 ? 26.191 2.963 2.780 1.00 91.75 403 CYS A C 1
ATOM 3308 O O . CYS A 1 403 ? 27.195 3.506 2.314 1.00 91.75 403 CYS A O 1
ATOM 3310 N N . ASN A 1 404 ? 25.370 2.245 2.009 1.00 92.12 404 ASN A N 1
ATOM 3311 C CA . ASN A 1 404 ? 25.573 2.069 0.570 1.00 92.12 404 ASN A CA 1
ATOM 3312 C C . ASN A 1 404 ? 25.400 3.374 -0.213 1.00 92.12 404 ASN A C 1
ATOM 3314 O O . ASN A 1 404 ? 26.163 3.627 -1.147 1.00 92.12 404 ASN A O 1
ATOM 3318 N N . ILE A 1 405 ? 24.424 4.206 0.161 1.00 90.75 405 ILE A N 1
ATOM 3319 C CA . ILE A 1 405 ? 24.244 5.536 -0.427 1.00 90.75 405 ILE A CA 1
ATOM 3320 C C . ILE A 1 405 ? 25.481 6.383 -0.140 1.00 90.75 405 ILE A C 1
ATOM 3322 O O . ILE A 1 405 ? 26.080 6.887 -1.083 1.00 90.75 405 ILE A O 1
ATOM 3326 N N . ILE A 1 406 ? 25.936 6.457 1.115 1.00 91.81 406 ILE A N 1
ATOM 3327 C CA . ILE A 1 406 ? 27.137 7.214 1.501 1.00 91.81 406 ILE A CA 1
ATOM 3328 C C . ILE A 1 406 ? 28.356 6.765 0.686 1.00 91.81 406 ILE A C 1
ATOM 3330 O O . ILE A 1 406 ? 29.042 7.619 0.129 1.00 91.81 406 ILE A O 1
ATOM 3334 N N . LYS A 1 407 ? 28.589 5.451 0.540 1.00 92.88 407 LYS A N 1
ATOM 3335 C CA . LYS A 1 407 ? 29.680 4.909 -0.294 1.00 92.88 407 LYS A CA 1
ATOM 3336 C C . LYS A 1 407 ? 29.577 5.349 -1.756 1.00 92.88 407 LYS A C 1
ATOM 3338 O O . LYS A 1 407 ? 30.555 5.814 -2.331 1.00 92.88 407 LYS A O 1
ATOM 3343 N N . LYS A 1 408 ? 28.389 5.274 -2.360 1.00 91.19 408 LYS A N 1
ATOM 3344 C CA . LYS A 1 408 ? 28.184 5.751 -3.739 1.00 91.19 408 LYS A CA 1
ATOM 3345 C C . LYS A 1 408 ? 28.417 7.257 -3.858 1.00 91.19 408 LYS A C 1
ATOM 3347 O O . LYS A 1 408 ? 28.963 7.721 -4.857 1.00 91.19 408 LYS A O 1
ATOM 3352 N N . THR A 1 409 ? 28.017 8.036 -2.857 1.00 89.31 409 THR A N 1
ATOM 3353 C CA . THR A 1 409 ? 28.211 9.489 -2.847 1.00 89.31 409 THR A CA 1
ATOM 3354 C C . THR A 1 409 ? 29.688 9.856 -2.696 1.00 89.31 409 THR A C 1
ATOM 3356 O O . THR A 1 409 ? 30.152 10.765 -3.381 1.00 89.31 409 THR A O 1
ATOM 3359 N N . THR A 1 410 ? 30.457 9.142 -1.867 1.00 90.44 410 THR A N 1
ATOM 3360 C CA . THR A 1 410 ? 31.911 9.353 -1.748 1.00 90.44 410 THR A CA 1
ATOM 3361 C C . THR A 1 410 ? 32.652 8.919 -3.011 1.00 90.44 410 THR A C 1
ATOM 3363 O O . THR A 1 410 ? 33.527 9.646 -3.478 1.00 90.44 410 THR A O 1
ATOM 3366 N N . GLU A 1 411 ? 32.255 7.813 -3.643 1.00 91.88 411 GLU A N 1
ATOM 3367 C CA . GLU A 1 411 ? 32.781 7.395 -4.948 1.00 91.88 411 GLU A CA 1
ATOM 3368 C C . GLU A 1 411 ? 32.520 8.456 -6.031 1.00 91.88 411 GLU A C 1
ATOM 3370 O O . GLU A 1 411 ? 33.439 8.841 -6.761 1.00 91.88 411 GLU A O 1
ATOM 3375 N N . ARG A 1 412 ? 31.298 9.005 -6.097 1.00 87.38 412 ARG A N 1
ATOM 3376 C CA . ARG A 1 412 ? 30.947 10.118 -7.000 1.00 87.38 412 ARG A CA 1
ATOM 3377 C C . ARG A 1 412 ? 31.774 11.377 -6.727 1.00 87.38 412 ARG A C 1
ATOM 3379 O O . ARG A 1 412 ? 32.267 11.990 -7.668 1.00 87.38 412 ARG A O 1
ATOM 3386 N N . LYS A 1 413 ? 31.989 11.742 -5.459 1.00 87.44 413 LYS A N 1
ATOM 3387 C CA . LYS A 1 413 ? 32.875 12.864 -5.101 1.00 87.44 413 LYS A CA 1
ATOM 3388 C C . LYS A 1 413 ? 34.315 12.610 -5.561 1.00 87.44 413 LYS A C 1
ATOM 3390 O O . LYS A 1 413 ? 34.882 13.449 -6.250 1.00 87.44 413 LYS A O 1
ATOM 3395 N N . SER A 1 414 ? 34.856 11.416 -5.313 1.00 87.44 414 SER A N 1
ATOM 3396 C CA . SER A 1 414 ? 36.222 11.059 -5.729 1.00 87.44 414 SER A CA 1
ATOM 3397 C C . SER A 1 414 ? 36.408 11.043 -7.253 1.00 87.44 414 SER A C 1
ATOM 3399 O O . SER A 1 414 ? 37.471 11.385 -7.769 1.00 87.44 414 SER A O 1
ATOM 3401 N N . THR A 1 415 ? 35.377 10.643 -8.004 1.00 85.06 415 THR A N 1
ATOM 3402 C CA . THR A 1 415 ? 35.408 10.662 -9.474 1.00 85.06 415 THR A CA 1
ATOM 3403 C C . THR A 1 415 ? 35.305 12.086 -10.007 1.00 85.06 415 THR A C 1
ATOM 3405 O O . THR A 1 415 ? 36.064 12.425 -10.912 1.00 85.06 415 THR A O 1
ATOM 3408 N N . LYS A 1 416 ? 34.470 12.943 -9.400 1.00 85.44 416 LYS A N 1
ATOM 3409 C CA . LYS A 1 416 ? 34.437 14.386 -9.688 1.00 85.44 416 LYS A CA 1
ATOM 3410 C C . LYS A 1 416 ? 35.807 15.031 -9.456 1.00 85.44 416 LYS A C 1
ATOM 3412 O O . LYS A 1 416 ? 36.300 15.721 -10.340 1.00 85.44 416 LYS A O 1
ATOM 3417 N N . GLU A 1 417 ? 36.453 14.754 -8.324 1.00 82.81 417 GLU A N 1
ATOM 3418 C CA . GLU A 1 417 ? 37.798 15.263 -8.012 1.00 82.81 417 GLU A CA 1
ATOM 3419 C C . GLU A 1 417 ? 38.854 14.792 -9.023 1.00 82.81 417 GLU A C 1
ATOM 3421 O O . GLU A 1 417 ? 39.693 15.583 -9.448 1.00 82.81 417 GLU A O 1
ATOM 3426 N N . ARG A 1 418 ? 38.808 13.524 -9.459 1.00 85.38 418 ARG A N 1
ATOM 3427 C CA . ARG A 1 418 ? 39.709 13.013 -10.509 1.00 85.38 418 ARG A CA 1
ATOM 3428 C C . ARG A 1 418 ? 39.499 13.715 -11.847 1.00 85.38 418 ARG A C 1
ATOM 3430 O O . ARG A 1 418 ? 40.476 14.116 -12.468 1.00 85.38 418 ARG A O 1
ATOM 3437 N N . ILE A 1 419 ? 38.247 13.876 -12.278 1.00 84.06 419 ILE A N 1
ATOM 3438 C CA . ILE A 1 419 ? 37.918 14.582 -13.525 1.00 84.06 419 ILE A CA 1
ATOM 3439 C C . ILE A 1 419 ? 38.412 16.029 -13.451 1.00 84.06 419 ILE A C 1
ATOM 3441 O O . ILE A 1 419 ? 39.026 16.509 -14.399 1.00 84.06 419 ILE A O 1
ATOM 3445 N N . MET A 1 420 ? 38.206 16.695 -12.312 1.00 79.25 420 MET A N 1
ATOM 3446 C CA . MET A 1 420 ? 38.672 18.061 -12.083 1.00 79.25 420 MET A CA 1
ATOM 3447 C C . MET A 1 420 ? 40.195 18.172 -12.213 1.00 79.25 420 MET A C 1
ATOM 3449 O O . MET A 1 420 ? 40.673 19.041 -12.936 1.00 79.25 420 MET A O 1
ATOM 3453 N N . LYS A 1 421 ? 40.954 17.252 -11.599 1.00 81.94 421 LYS A N 1
ATOM 3454 C CA . LYS A 1 421 ? 42.419 17.197 -11.741 1.00 81.94 421 LYS A CA 1
ATOM 3455 C C . LYS A 1 421 ? 42.855 16.997 -13.194 1.00 81.94 421 LYS A C 1
ATOM 3457 O O . LYS A 1 421 ? 43.700 17.744 -13.667 1.00 81.94 421 LYS A O 1
ATOM 3462 N N . CYS A 1 422 ? 42.237 16.067 -13.927 1.00 81.31 422 CYS A N 1
ATOM 3463 C CA . CYS A 1 422 ? 42.570 15.843 -15.338 1.00 81.31 422 CYS A CA 1
ATOM 3464 C C . CYS A 1 422 ? 42.258 17.061 -16.222 1.00 81.31 422 CYS A C 1
ATOM 3466 O O . CYS A 1 422 ? 43.039 17.388 -17.109 1.00 81.31 422 CYS A O 1
ATOM 3468 N N . LEU A 1 423 ? 41.131 17.746 -15.997 1.00 79.56 423 LEU A N 1
ATOM 3469 C CA . LEU A 1 423 ? 40.793 18.964 -16.741 1.00 79.56 423 LEU A CA 1
ATOM 3470 C C . LEU A 1 423 ? 41.776 20.104 -16.442 1.00 79.56 423 LEU A C 1
ATOM 3472 O O . LEU A 1 423 ? 42.169 20.814 -17.364 1.00 79.56 423 LEU A O 1
ATOM 3476 N N . LEU A 1 424 ? 42.217 20.237 -15.188 1.00 76.00 424 LEU A N 1
ATOM 3477 C CA . LEU A 1 424 ? 43.265 21.177 -14.779 1.00 76.00 424 LEU A CA 1
ATOM 3478 C C . LEU A 1 424 ? 44.615 20.865 -15.433 1.00 76.00 424 LEU A C 1
ATOM 3480 O O . LEU A 1 424 ? 45.268 21.770 -15.942 1.00 76.00 424 LEU A O 1
ATOM 3484 N N . GLU A 1 425 ? 45.026 19.598 -15.461 1.00 80.19 425 GLU A N 1
ATOM 3485 C CA . GLU A 1 425 ? 46.256 19.165 -16.139 1.00 80.19 425 GLU A CA 1
ATOM 3486 C C . GLU A 1 425 ? 46.213 19.485 -17.640 1.00 80.19 425 GLU A C 1
ATOM 3488 O O . GLU A 1 425 ? 47.182 20.012 -18.192 1.00 80.19 425 GLU A O 1
ATOM 3493 N N . ILE A 1 426 ? 45.075 19.226 -18.295 1.00 78.81 426 ILE A N 1
ATOM 3494 C CA . ILE A 1 426 ? 44.855 19.567 -19.708 1.00 78.81 426 ILE A CA 1
ATOM 3495 C C . ILE A 1 426 ? 44.904 21.085 -19.916 1.00 78.81 426 ILE A C 1
ATOM 3497 O O . ILE A 1 426 ? 45.553 21.546 -20.854 1.00 78.81 426 ILE A O 1
ATOM 3501 N N . TYR A 1 427 ? 44.255 21.866 -19.049 1.00 71.25 427 TYR A N 1
ATOM 3502 C CA . TYR A 1 427 ? 44.267 23.327 -19.122 1.00 71.25 427 TYR A CA 1
ATOM 3503 C C . TYR A 1 427 ? 45.679 23.898 -18.960 1.00 71.25 427 TYR A C 1
ATOM 3505 O O . TYR A 1 427 ? 46.122 24.672 -19.806 1.00 71.25 427 TYR A O 1
ATOM 3513 N N . ASN A 1 428 ? 46.418 23.464 -17.938 1.00 71.62 428 ASN A N 1
ATOM 3514 C CA . ASN A 1 428 ? 47.796 23.899 -17.718 1.00 71.62 428 ASN A CA 1
ATOM 3515 C C . ASN A 1 428 ? 48.700 23.519 -18.897 1.00 71.62 428 ASN A C 1
ATOM 3517 O O . ASN A 1 428 ? 49.464 24.359 -19.361 1.00 71.62 428 ASN A O 1
ATOM 3521 N N . SER A 1 429 ? 48.540 22.314 -19.456 1.00 73.31 429 SER A N 1
ATOM 3522 C CA . SER A 1 429 ? 49.276 21.902 -20.660 1.00 73.31 429 SER A CA 1
ATOM 3523 C C . SER A 1 429 ? 48.971 22.821 -21.849 1.00 73.31 429 SER A C 1
ATOM 3525 O O . SER A 1 429 ? 49.881 23.279 -22.529 1.00 73.31 429 SER A O 1
ATOM 3527 N N . LEU A 1 430 ? 47.696 23.138 -22.102 1.00 67.81 430 LEU A N 1
ATOM 3528 C CA . LEU A 1 430 ? 47.293 24.025 -23.203 1.00 67.81 430 LEU A CA 1
ATOM 3529 C C . LEU A 1 430 ? 47.754 25.478 -23.004 1.00 67.81 430 LEU A C 1
ATOM 3531 O O . LEU A 1 430 ? 48.038 26.167 -23.986 1.00 67.81 430 LEU A O 1
ATOM 3535 N N . ARG A 1 431 ? 47.837 25.943 -21.753 1.00 65.25 431 ARG A N 1
ATOM 3536 C CA . ARG A 1 431 ? 48.315 27.285 -21.395 1.00 65.25 431 ARG A CA 1
ATOM 3537 C C . ARG A 1 431 ? 49.835 27.407 -21.546 1.00 65.25 431 ARG A C 1
ATOM 3539 O O . ARG A 1 431 ? 50.295 28.408 -22.096 1.00 65.25 431 ARG A O 1
ATOM 3546 N N . GLU A 1 432 ? 50.589 26.368 -21.176 1.00 64.62 432 GLU A N 1
ATOM 3547 C CA . GLU A 1 432 ? 52.039 26.265 -21.421 1.00 64.62 432 GLU A CA 1
ATOM 3548 C C . GLU A 1 432 ? 52.374 26.362 -22.924 1.00 64.62 432 GLU A C 1
ATOM 3550 O O . GLU A 1 432 ? 53.352 27.009 -23.289 1.00 64.62 432 GLU A O 1
ATOM 3555 N N . PHE A 1 433 ? 51.534 25.817 -23.816 1.00 58.59 433 PHE A N 1
ATOM 3556 C CA . PHE A 1 433 ? 51.737 25.921 -25.271 1.00 58.59 433 PHE A CA 1
ATOM 3557 C C . PHE A 1 433 ? 51.389 27.291 -25.881 1.00 58.59 433 PHE A C 1
ATOM 3559 O O . PHE A 1 433 ? 51.897 27.607 -26.957 1.00 58.59 433 PHE A O 1
ATOM 3566 N N . ASN A 1 434 ? 50.518 28.089 -25.252 1.00 58.81 434 ASN A N 1
ATOM 3567 C CA . ASN A 1 434 ? 49.952 29.294 -25.873 1.00 58.81 434 ASN A CA 1
ATOM 3568 C C . ASN A 1 434 ? 50.492 30.628 -25.331 1.00 58.81 434 ASN A C 1
ATOM 3570 O O . ASN A 1 434 ? 50.392 31.622 -26.052 1.00 58.81 434 ASN A O 1
ATOM 3574 N N . LEU A 1 435 ? 51.001 30.704 -24.091 1.00 55.22 435 LEU A N 1
ATOM 3575 C CA . LEU A 1 435 ? 51.222 32.011 -23.442 1.00 55.22 435 LEU A CA 1
ATOM 3576 C C . LEU A 1 435 ? 52.517 32.188 -22.623 1.00 55.22 435 LEU A C 1
ATOM 3578 O O . LEU A 1 435 ? 52.788 33.327 -22.267 1.00 55.22 435 LEU A O 1
ATOM 3582 N N . ASN A 1 436 ? 53.345 31.157 -22.377 1.00 53.34 436 ASN A N 1
ATOM 3583 C CA . ASN A 1 436 ? 54.589 31.275 -21.580 1.00 53.34 436 ASN A CA 1
ATOM 3584 C C . ASN A 1 436 ? 54.420 32.115 -20.287 1.00 53.34 436 ASN A C 1
ATOM 3586 O O . ASN A 1 436 ? 55.174 33.056 -20.048 1.00 53.34 436 ASN A O 1
ATOM 3590 N N . GLU A 1 437 ? 53.431 31.786 -19.455 1.00 56.03 437 GLU A N 1
ATOM 3591 C CA . GLU A 1 437 ? 53.236 32.407 -18.136 1.00 56.03 437 GLU A CA 1
ATOM 3592 C C . GLU A 1 437 ? 53.072 31.345 -17.040 1.00 56.03 437 GLU A C 1
ATOM 3594 O O . GLU A 1 437 ? 52.623 30.227 -17.307 1.00 56.03 437 GLU A O 1
ATOM 3599 N N . ASP A 1 438 ? 53.431 31.720 -15.807 1.00 56.88 438 ASP A N 1
ATOM 3600 C CA . ASP A 1 438 ? 53.548 30.841 -14.639 1.00 56.88 438 ASP A CA 1
ATOM 3601 C C . ASP A 1 438 ? 52.270 30.051 -14.293 1.00 56.88 438 ASP A C 1
ATOM 3603 O O . ASP A 1 438 ? 51.126 30.457 -14.558 1.00 56.88 438 ASP A O 1
ATOM 3607 N N . LYS A 1 439 ? 52.492 28.892 -13.655 1.00 55.47 439 LYS A N 1
ATOM 3608 C CA . LYS A 1 439 ? 51.458 27.962 -13.180 1.00 55.47 439 LYS A CA 1
ATOM 3609 C C . LYS A 1 439 ? 50.517 28.664 -12.198 1.00 55.47 439 LYS A C 1
ATOM 3611 O O . LYS A 1 439 ? 50.953 29.235 -11.205 1.00 55.47 439 LYS A O 1
ATOM 3616 N N . LEU A 1 440 ? 49.214 28.592 -12.465 1.00 55.69 440 LEU A N 1
ATOM 3617 C CA . LEU A 1 440 ? 48.187 29.075 -11.545 1.00 55.69 440 LEU A CA 1
ATOM 3618 C C . LEU A 1 440 ? 47.945 28.023 -10.454 1.00 55.69 440 LEU A C 1
ATOM 3620 O O . LEU A 1 440 ? 47.315 26.996 -10.714 1.00 55.69 440 LEU A O 1
ATOM 3624 N N . ASP A 1 441 ? 48.396 28.302 -9.231 1.00 56.00 441 ASP A N 1
ATOM 3625 C CA . ASP A 1 441 ? 47.994 27.534 -8.051 1.00 56.00 441 ASP A CA 1
ATOM 3626 C C . ASP A 1 441 ? 46.545 27.852 -7.695 1.00 56.00 441 ASP A C 1
ATOM 3628 O O . ASP A 1 441 ? 46.131 29.010 -7.588 1.00 56.00 441 ASP A O 1
ATOM 3632 N N . THR A 1 442 ? 45.736 26.806 -7.557 1.00 56.94 442 THR A N 1
ATOM 3633 C CA . THR A 1 442 ? 44.295 26.946 -7.348 1.00 56.94 442 THR A CA 1
ATOM 3634 C C . THR A 1 442 ? 43.763 25.875 -6.405 1.00 56.94 442 THR A C 1
ATOM 3636 O O . THR A 1 442 ? 42.898 25.070 -6.747 1.00 56.94 442 THR A O 1
ATOM 3639 N N . GLU A 1 443 ? 44.263 25.873 -5.171 1.00 47.78 443 GLU A N 1
ATOM 3640 C CA . GLU A 1 443 ? 43.559 25.193 -4.086 1.00 47.78 443 GLU A CA 1
ATOM 3641 C C . GLU A 1 443 ? 42.184 25.856 -3.878 1.00 47.78 443 GLU A C 1
ATOM 3643 O O . GLU A 1 443 ? 42.086 27.057 -3.634 1.00 47.78 443 GLU A O 1
ATOM 3648 N N . GLY A 1 444 ? 41.107 25.074 -4.010 1.00 54.91 444 GLY A N 1
ATOM 3649 C CA . GLY A 1 444 ? 39.751 25.492 -3.628 1.00 54.91 444 GLY A CA 1
ATOM 3650 C C . GLY A 1 444 ? 38.854 26.079 -4.725 1.00 54.91 444 GLY A C 1
ATOM 3651 O O . GLY A 1 444 ? 37.824 26.656 -4.390 1.00 54.91 444 GLY A O 1
ATOM 3652 N N . LYS A 1 445 ? 39.186 25.946 -6.017 1.00 60.22 445 LYS A N 1
ATOM 3653 C CA . LYS A 1 445 ? 38.319 26.434 -7.110 1.00 60.22 445 LYS A CA 1
ATOM 3654 C C . LYS A 1 445 ? 37.348 25.361 -7.617 1.00 60.22 445 LYS A C 1
ATOM 3656 O O . LYS A 1 445 ? 37.758 24.251 -7.947 1.00 60.22 445 LYS A O 1
ATOM 3661 N N . ASP A 1 446 ? 36.068 25.720 -7.708 1.00 63.16 446 ASP A N 1
ATOM 3662 C CA . ASP A 1 446 ? 34.997 24.852 -8.208 1.00 63.16 446 ASP A CA 1
ATOM 3663 C C . ASP A 1 446 ? 35.083 24.599 -9.725 1.00 63.16 446 ASP A C 1
ATOM 3665 O O . ASP A 1 446 ? 35.652 25.386 -10.484 1.00 63.16 446 ASP A O 1
ATOM 3669 N N . LEU A 1 447 ? 34.469 23.497 -10.178 1.00 61.38 447 LEU A N 1
ATOM 3670 C CA . LEU A 1 447 ? 34.465 23.051 -11.582 1.00 61.38 447 LEU A CA 1
ATOM 3671 C C . LEU A 1 447 ? 33.957 24.140 -12.545 1.00 61.38 447 LEU A C 1
ATOM 3673 O O . LEU A 1 447 ? 34.505 24.309 -13.633 1.00 61.38 447 LEU A O 1
ATOM 3677 N N . ASP A 1 448 ? 32.954 24.904 -12.113 1.00 65.44 448 ASP A N 1
ATOM 3678 C CA . ASP A 1 448 ? 32.367 25.997 -12.891 1.00 65.44 448 ASP A CA 1
ATOM 3679 C C . ASP A 1 448 ? 33.351 27.157 -13.051 1.00 65.44 448 ASP A C 1
ATOM 3681 O O . ASP A 1 448 ? 33.428 27.774 -14.110 1.00 65.44 448 ASP A O 1
ATOM 3685 N N . HIS A 1 449 ? 34.171 27.411 -12.029 1.00 67.38 449 HIS A N 1
ATOM 3686 C CA . HIS A 1 449 ? 35.176 28.462 -12.070 1.00 67.38 449 HIS A CA 1
ATOM 3687 C C . HIS A 1 449 ? 36.346 28.087 -12.993 1.00 67.38 449 HIS A C 1
ATOM 3689 O O . HIS A 1 449 ? 36.833 28.933 -13.739 1.00 67.38 449 HIS A O 1
ATOM 3695 N N . ILE A 1 450 ? 36.740 26.809 -13.025 1.00 65.69 450 ILE A N 1
ATOM 3696 C CA . ILE A 1 450 ? 37.739 26.295 -13.979 1.00 65.69 450 ILE A CA 1
ATOM 3697 C C . ILE A 1 450 ? 37.201 26.355 -15.420 1.00 65.69 450 ILE A C 1
ATOM 3699 O O . ILE A 1 450 ? 37.923 26.750 -16.334 1.00 65.69 450 ILE A O 1
ATOM 3703 N N . ALA A 1 451 ? 35.926 26.012 -15.634 1.00 65.88 451 ALA A N 1
ATOM 3704 C CA . ALA A 1 451 ? 35.289 26.111 -16.948 1.00 65.88 451 ALA A CA 1
ATOM 3705 C C . ALA A 1 451 ? 35.175 27.567 -17.437 1.00 65.88 451 ALA A C 1
ATOM 3707 O O . ALA A 1 451 ? 35.393 27.831 -18.619 1.00 65.88 451 ALA A O 1
ATOM 3708 N N . LEU A 1 452 ? 34.888 28.512 -16.536 1.00 71.75 452 LEU A N 1
ATOM 3709 C CA . LEU A 1 452 ? 34.856 29.943 -16.847 1.00 71.75 452 LEU A CA 1
ATOM 3710 C C . LEU A 1 452 ? 36.221 30.469 -17.300 1.00 71.75 452 LEU A C 1
ATOM 3712 O O . LEU A 1 452 ? 36.281 31.151 -18.320 1.00 71.75 452 LEU A O 1
ATOM 3716 N N . LEU A 1 453 ? 37.304 30.088 -16.614 1.00 68.69 453 LEU A N 1
ATOM 3717 C CA . LEU A 1 453 ? 38.667 30.457 -17.020 1.00 68.69 453 LEU A CA 1
ATOM 3718 C C . LEU A 1 453 ? 38.994 29.944 -18.432 1.00 68.69 453 LEU A C 1
ATOM 3720 O O . LEU A 1 453 ? 39.568 30.669 -19.239 1.00 68.69 453 LEU A O 1
ATOM 3724 N N . PHE A 1 454 ? 38.548 28.728 -18.774 1.00 67.44 454 PHE A N 1
ATOM 3725 C CA . PHE A 1 454 ? 38.730 28.163 -20.115 1.00 67.44 454 PHE A CA 1
ATOM 3726 C C . PHE A 1 454 ? 37.998 28.967 -21.202 1.00 67.44 454 PHE A C 1
ATOM 3728 O O . PHE A 1 454 ? 38.515 29.153 -22.305 1.00 67.44 454 PHE A O 1
ATOM 3735 N N . VAL A 1 455 ? 36.783 29.437 -20.904 1.00 72.94 455 VAL A N 1
ATOM 3736 C CA . VAL A 1 455 ? 35.982 30.250 -21.831 1.00 72.94 455 VAL A CA 1
ATOM 3737 C C . VAL A 1 455 ? 36.594 31.638 -21.998 1.00 72.94 455 VAL A C 1
ATOM 3739 O O . VAL A 1 455 ? 36.673 32.131 -23.122 1.00 72.94 455 VAL A O 1
ATOM 3742 N N . GLU A 1 456 ? 37.051 32.251 -20.911 1.00 74.62 456 GLU A N 1
ATOM 3743 C CA . GLU A 1 456 ? 37.642 33.589 -20.922 1.00 74.62 456 GLU A CA 1
ATOM 3744 C C . GLU A 1 456 ? 38.939 33.627 -21.748 1.00 74.62 456 GLU A C 1
ATOM 3746 O O . GLU A 1 456 ? 39.066 34.448 -22.662 1.00 74.62 456 GLU A O 1
ATOM 3751 N N . ASP A 1 457 ? 39.835 32.654 -21.555 1.00 69.56 457 ASP A N 1
ATOM 3752 C CA . ASP A 1 457 ? 41.064 32.526 -22.349 1.00 69.56 457 ASP A CA 1
ATOM 3753 C C . ASP A 1 457 ? 40.782 32.210 -23.830 1.00 69.56 457 ASP A C 1
ATOM 3755 O O . ASP A 1 457 ? 41.431 32.761 -24.728 1.00 69.56 457 ASP A O 1
ATOM 3759 N N . ALA A 1 458 ? 39.776 31.376 -24.125 1.00 71.19 458 ALA A N 1
ATOM 3760 C CA . ALA A 1 458 ? 39.371 31.080 -25.502 1.00 71.19 458 ALA A CA 1
ATOM 3761 C C . ALA A 1 458 ? 38.808 32.318 -26.226 1.00 71.19 458 ALA A C 1
ATOM 3763 O O . ALA A 1 458 ? 39.078 32.522 -27.415 1.00 71.19 458 ALA A O 1
ATOM 3764 N N . VAL A 1 459 ? 38.060 33.168 -25.516 1.00 76.12 459 VAL A N 1
ATOM 3765 C CA . VAL A 1 459 ? 37.541 34.439 -26.043 1.00 76.12 459 VAL A CA 1
ATOM 3766 C C . VAL A 1 459 ? 38.682 35.419 -26.315 1.00 76.12 459 VAL A C 1
ATOM 3768 O O . VAL A 1 459 ? 38.721 36.025 -27.389 1.00 76.12 459 VAL A O 1
ATOM 3771 N N . LEU A 1 460 ? 39.653 35.530 -25.403 1.00 76.50 460 LEU A N 1
ATOM 3772 C CA . LEU A 1 460 ? 40.835 36.374 -25.597 1.00 76.50 460 LEU A CA 1
ATOM 3773 C C . LEU A 1 460 ? 41.683 35.913 -26.795 1.00 76.50 460 LEU A C 1
ATOM 3775 O O . LEU A 1 460 ? 42.120 36.743 -27.599 1.00 76.50 460 LEU A O 1
ATOM 3779 N N . ALA A 1 461 ? 41.871 34.602 -26.974 1.00 73.12 461 ALA A N 1
ATOM 3780 C CA . ALA A 1 461 ? 42.573 34.043 -28.131 1.00 73.12 461 ALA A CA 1
ATOM 3781 C C . ALA A 1 461 ? 41.835 34.321 -29.455 1.00 73.12 461 ALA A C 1
ATOM 3783 O O . ALA A 1 461 ? 42.453 34.726 -30.445 1.00 73.12 461 ALA A O 1
ATOM 3784 N N . ALA A 1 462 ? 40.506 34.175 -29.474 1.00 73.69 462 ALA A N 1
ATOM 3785 C CA . ALA A 1 462 ? 39.685 34.497 -30.639 1.00 73.69 462 ALA A CA 1
ATOM 3786 C C . ALA A 1 462 ? 39.753 35.991 -30.999 1.00 73.69 462 ALA A C 1
ATOM 3788 O O . ALA A 1 462 ? 39.831 36.338 -32.180 1.00 73.69 462 ALA A O 1
ATOM 3789 N N . HIS A 1 463 ? 39.787 36.871 -29.995 1.00 74.50 463 HIS A N 1
ATOM 3790 C CA . HIS A 1 463 ? 39.913 38.312 -30.198 1.00 74.50 463 HIS A CA 1
ATOM 3791 C C . HIS A 1 463 ? 41.274 38.692 -30.805 1.00 74.50 463 HIS A C 1
ATOM 3793 O O . HIS A 1 463 ? 41.323 39.466 -31.762 1.00 74.50 463 HIS A O 1
ATOM 3799 N N . LYS A 1 464 ? 42.375 38.090 -30.329 1.00 77.06 464 LYS A N 1
ATOM 3800 C CA . LYS A 1 464 ? 43.718 38.278 -30.915 1.00 77.06 464 LYS A CA 1
ATOM 3801 C C . LYS A 1 464 ? 43.775 37.820 -32.382 1.00 77.06 464 LYS A C 1
ATOM 3803 O O . LYS A 1 464 ? 44.295 38.543 -33.229 1.00 77.06 464 LYS A O 1
ATOM 3808 N N . LEU A 1 465 ? 43.183 36.667 -32.714 1.00 75.81 465 LEU A N 1
ATOM 3809 C CA . LEU A 1 465 ? 43.108 36.170 -34.099 1.00 75.81 465 LEU A CA 1
ATOM 3810 C C . LEU A 1 465 ? 42.240 37.056 -35.007 1.00 75.81 465 LEU A C 1
ATOM 3812 O O . LEU A 1 465 ? 42.553 37.235 -36.186 1.00 75.81 465 LEU A O 1
ATOM 3816 N N . ALA A 1 466 ? 41.150 37.616 -34.478 1.00 74.94 466 ALA A N 1
ATOM 3817 C CA . ALA A 1 466 ? 40.303 38.549 -35.215 1.00 74.94 466 ALA A CA 1
ATOM 3818 C C . ALA A 1 466 ? 41.048 39.855 -35.536 1.00 74.94 466 ALA A C 1
ATOM 3820 O O . ALA A 1 466 ? 40.975 40.331 -36.669 1.00 74.94 466 ALA A O 1
ATOM 3821 N N . GLN A 1 467 ? 41.817 40.385 -34.579 1.00 75.00 467 GLN A N 1
ATOM 3822 C CA . GLN A 1 467 ? 42.660 41.565 -34.788 1.00 75.00 467 GLN A CA 1
ATOM 3823 C C . GLN A 1 467 ? 43.741 41.317 -35.850 1.00 75.00 467 GLN A C 1
ATOM 3825 O O . GLN A 1 467 ? 43.870 42.118 -36.774 1.00 75.00 467 GLN A O 1
ATOM 3830 N N . GLN A 1 468 ? 44.435 40.174 -35.797 1.00 74.94 468 GLN A N 1
ATOM 3831 C CA . GLN A 1 468 ? 45.431 39.799 -36.812 1.00 74.94 468 GLN A CA 1
ATOM 3832 C C . GLN A 1 468 ? 44.825 39.699 -38.219 1.00 74.94 468 GLN A C 1
ATOM 3834 O O . GLN A 1 468 ? 45.391 40.222 -39.178 1.00 74.94 468 GLN A O 1
ATOM 3839 N N . LYS A 1 469 ? 43.638 39.091 -38.357 1.00 75.19 469 LYS A N 1
ATOM 3840 C CA . LYS A 1 469 ? 42.929 39.034 -39.647 1.00 75.19 469 LYS A CA 1
ATOM 3841 C C . LYS A 1 469 ? 42.520 40.415 -40.150 1.00 75.19 469 LYS A C 1
ATOM 3843 O O . LYS A 1 469 ? 42.591 40.669 -41.350 1.00 75.19 469 LYS A O 1
ATOM 3848 N N . GLN A 1 470 ? 42.100 41.306 -39.256 1.00 72.56 470 GLN A N 1
ATOM 3849 C CA . GLN A 1 470 ? 41.719 42.670 -39.616 1.00 72.56 470 GLN A CA 1
ATOM 3850 C C . GLN A 1 470 ? 42.936 43.496 -40.067 1.00 72.56 470 GLN A C 1
ATOM 3852 O O . GLN A 1 470 ? 42.832 44.287 -41.006 1.00 72.56 470 GLN A O 1
ATOM 3857 N N . GLU A 1 471 ? 44.106 43.281 -39.460 1.00 70.69 471 GLU A N 1
ATOM 3858 C CA . GLU A 1 471 ? 45.375 43.872 -39.900 1.00 70.69 471 GLU A CA 1
ATOM 3859 C C . GLU A 1 471 ? 45.866 43.296 -41.234 1.00 70.69 471 GLU A C 1
ATOM 3861 O O . GLU A 1 471 ? 46.242 44.069 -42.116 1.00 70.69 471 GLU A O 1
ATOM 3866 N N . GLU A 1 472 ? 45.787 41.978 -41.449 1.00 71.00 472 GLU A N 1
ATOM 3867 C CA . GLU A 1 472 ? 46.077 41.360 -42.753 1.00 71.00 472 GLU A CA 1
ATOM 3868 C C . GLU A 1 472 ? 45.168 41.908 -43.856 1.00 71.00 472 GLU A C 1
ATOM 3870 O O . GLU A 1 472 ? 45.617 42.164 -44.976 1.00 71.00 472 GLU A O 1
ATOM 3875 N N . GLN A 1 473 ? 43.887 42.115 -43.547 1.00 70.56 473 GLN A N 1
ATOM 3876 C CA . GLN A 1 473 ? 42.916 42.663 -44.484 1.00 70.56 473 GLN A CA 1
ATOM 3877 C C . GLN A 1 473 ? 43.223 44.132 -44.810 1.00 70.56 473 GLN A C 1
ATOM 3879 O O . GLN A 1 473 ? 43.272 44.490 -45.986 1.00 70.56 473 GLN A O 1
ATOM 3884 N N . ARG A 1 474 ? 43.582 44.951 -43.810 1.00 71.69 474 ARG A N 1
ATOM 3885 C CA . ARG A 1 474 ? 44.075 46.328 -44.021 1.00 71.69 474 ARG A CA 1
ATOM 3886 C C . ARG A 1 474 ? 45.379 46.378 -44.821 1.00 71.69 474 ARG A C 1
ATOM 3888 O O . ARG A 1 474 ? 45.559 47.269 -45.652 1.00 71.69 474 ARG A O 1
ATOM 3895 N N . MET A 1 475 ? 46.288 45.425 -44.613 1.00 65.81 475 MET A N 1
ATOM 3896 C CA . MET A 1 475 ? 47.527 45.305 -45.391 1.00 65.81 475 MET A CA 1
ATOM 3897 C C . MET A 1 475 ? 47.254 44.873 -46.839 1.00 65.81 475 MET A C 1
ATOM 3899 O O . MET A 1 475 ? 47.874 45.409 -47.759 1.00 65.81 475 MET A O 1
ATOM 3903 N N . ARG A 1 476 ? 46.277 43.985 -47.074 1.00 69.69 476 ARG A N 1
ATOM 3904 C CA . ARG A 1 476 ? 45.796 43.634 -48.424 1.00 69.69 476 ARG A CA 1
ATOM 3905 C C . ARG A 1 476 ? 45.115 44.811 -49.122 1.00 69.69 476 ARG A C 1
ATOM 3907 O O . ARG A 1 476 ? 45.345 45.018 -50.312 1.00 69.69 476 ARG A O 1
ATOM 3914 N N . GLU A 1 477 ? 44.333 45.611 -48.406 1.00 65.25 477 GLU A N 1
ATOM 3915 C CA . GLU A 1 477 ? 43.684 46.815 -48.943 1.00 65.25 477 GLU A CA 1
ATOM 3916 C C . GLU A 1 477 ? 44.708 47.903 -49.303 1.00 65.25 477 GLU A C 1
ATOM 3918 O O . GLU A 1 477 ? 44.639 48.462 -50.402 1.00 65.25 477 GLU A O 1
ATOM 3923 N N . ARG A 1 478 ? 45.729 48.122 -48.459 1.00 63.03 478 ARG A N 1
ATOM 3924 C CA . ARG A 1 478 ? 46.883 48.992 -48.770 1.00 63.03 478 ARG A CA 1
ATOM 3925 C C . ARG A 1 478 ? 47.679 48.498 -49.981 1.00 63.03 478 ARG A C 1
ATOM 3927 O O . ARG A 1 478 ? 48.025 49.296 -50.850 1.00 63.03 478 ARG A O 1
ATOM 3934 N N . ALA A 1 479 ? 47.917 47.189 -50.090 1.00 59.22 479 ALA A N 1
ATOM 3935 C CA . ALA A 1 479 ? 48.591 46.592 -51.246 1.00 59.22 479 ALA A CA 1
ATOM 3936 C C . ALA A 1 479 ? 47.760 46.687 -52.541 1.00 59.22 479 ALA A C 1
ATOM 3938 O O . ALA A 1 479 ? 48.326 46.743 -53.633 1.00 59.22 479 ALA A O 1
ATOM 3939 N N . SER A 1 480 ? 46.430 46.737 -52.422 1.00 55.66 480 SER A N 1
ATOM 3940 C CA . SER A 1 480 ? 45.505 46.914 -53.548 1.00 55.66 480 SER A CA 1
ATOM 3941 C C . SER A 1 480 ? 45.443 48.374 -54.012 1.00 55.66 480 SER A C 1
ATOM 3943 O O . SER A 1 480 ? 45.434 48.636 -55.212 1.00 55.66 480 SER A O 1
ATOM 3945 N N . HIS A 1 481 ? 45.503 49.335 -53.083 1.00 54.06 481 HIS A N 1
ATOM 3946 C CA . HIS A 1 481 ? 45.540 50.768 -53.408 1.00 54.06 481 HIS A CA 1
ATOM 3947 C C . HIS A 1 481 ? 46.869 51.202 -54.047 1.00 54.06 481 HIS A C 1
ATOM 3949 O O . HIS A 1 481 ? 46.886 52.120 -54.861 1.00 54.06 481 HIS A O 1
ATOM 3955 N N . SER A 1 482 ? 47.973 50.497 -53.775 1.00 51.78 482 SER A N 1
ATOM 3956 C CA . SER A 1 482 ? 49.263 50.743 -54.436 1.00 51.78 482 SER A CA 1
ATOM 3957 C C . SER A 1 482 ? 49.311 50.300 -55.911 1.00 51.78 482 SER A C 1
ATOM 3959 O O . SER A 1 482 ? 50.254 50.668 -56.608 1.00 51.78 482 SER A O 1
ATOM 3961 N N . ARG A 1 483 ? 48.341 49.511 -56.407 1.00 48.78 483 ARG A N 1
ATOM 3962 C CA . ARG A 1 483 ? 48.349 48.961 -57.783 1.00 48.78 483 ARG A CA 1
ATOM 3963 C C . ARG A 1 483 ? 47.399 49.656 -58.764 1.00 48.78 483 ARG A C 1
ATOM 3965 O O . ARG A 1 483 ? 47.397 49.296 -59.935 1.00 48.78 483 ARG A O 1
ATOM 3972 N N . LEU A 1 484 ? 46.635 50.664 -58.336 1.00 45.41 484 LEU A N 1
ATOM 3973 C CA . LEU A 1 484 ? 45.671 51.385 -59.190 1.00 45.41 484 LEU A CA 1
ATOM 3974 C C . LEU A 1 484 ? 46.188 52.738 -59.716 1.00 45.41 484 LEU A C 1
ATOM 3976 O O . LEU A 1 484 ? 45.412 53.609 -60.096 1.00 45.41 484 LEU A O 1
ATOM 3980 N N . GLY A 1 485 ? 47.511 52.894 -59.801 1.00 42.22 485 GLY A N 1
ATOM 3981 C CA . GLY A 1 485 ? 48.187 54.013 -60.461 1.00 42.22 485 GLY A CA 1
ATOM 3982 C C . GLY A 1 485 ? 48.724 53.667 -61.854 1.00 42.22 485 GLY A C 1
ATOM 3983 O O . GLY A 1 485 ? 49.866 54.000 -62.147 1.00 42.22 485 GLY A O 1
ATOM 3984 N N . SER A 1 486 ? 47.976 52.957 -62.707 1.00 37.28 486 SER A N 1
ATOM 3985 C CA . SER A 1 486 ? 48.268 52.919 -64.152 1.00 37.28 486 SER A CA 1
ATOM 3986 C C . SER A 1 486 ? 47.129 52.361 -65.009 1.00 37.28 486 SER A C 1
ATOM 3988 O O . SER A 1 486 ? 46.806 51.182 -64.957 1.00 37.28 486 SER A O 1
ATOM 3990 N N . ARG A 1 487 ? 46.641 53.253 -65.880 1.00 33.81 487 ARG A N 1
ATOM 3991 C CA . ARG A 1 487 ? 46.262 53.029 -67.285 1.00 33.81 487 ARG A CA 1
ATOM 3992 C C . ARG A 1 487 ? 45.010 52.184 -67.603 1.00 33.81 487 ARG A C 1
ATOM 3994 O O . ARG A 1 487 ? 45.060 50.974 -67.726 1.00 33.81 487 ARG A O 1
ATOM 4001 N N . ALA A 1 488 ? 43.947 52.941 -67.892 1.00 34.75 488 ALA A N 1
ATOM 4002 C CA . ALA A 1 488 ? 43.054 52.882 -69.060 1.00 34.75 488 ALA A CA 1
ATOM 4003 C C . ALA A 1 488 ? 42.446 51.542 -69.524 1.00 34.75 488 ALA A C 1
ATOM 4005 O O . ALA A 1 488 ? 43.152 50.642 -69.960 1.00 34.75 488 ALA A O 1
ATOM 4006 N N . GLY A 1 489 ? 41.118 51.567 -69.696 1.00 32.44 489 GLY A N 1
ATOM 4007 C CA . GLY A 1 489 ? 40.481 50.980 -70.877 1.00 32.44 489 GLY A CA 1
ATOM 4008 C C . GLY A 1 489 ? 39.320 50.018 -70.622 1.00 32.44 489 GLY A C 1
ATOM 4009 O O . GLY A 1 489 ? 39.534 48.871 -70.272 1.00 32.44 489 GLY A O 1
ATOM 4010 N N . TYR A 1 490 ? 38.120 50.500 -70.957 1.00 33.59 490 TYR A N 1
ATOM 4011 C CA . TYR A 1 490 ? 37.057 49.781 -71.674 1.00 33.59 490 TYR A CA 1
ATOM 4012 C C . TYR A 1 490 ? 36.248 48.634 -71.012 1.00 33.59 490 TYR A C 1
ATOM 4014 O O . TYR A 1 490 ? 36.666 47.490 -70.902 1.00 33.59 490 TYR A O 1
ATOM 4022 N N . THR A 1 491 ? 34.972 48.991 -70.794 1.00 31.52 491 THR A N 1
ATOM 4023 C CA . THR A 1 491 ? 33.712 48.303 -71.168 1.00 31.52 491 THR A CA 1
ATOM 4024 C C . THR A 1 491 ? 33.163 47.066 -70.434 1.00 31.52 491 THR A C 1
ATOM 4026 O O . THR A 1 491 ? 33.655 45.957 -70.571 1.00 31.52 491 THR A O 1
ATOM 4029 N N . HIS A 1 492 ? 31.953 47.322 -69.906 1.00 33.81 492 HIS A N 1
ATOM 4030 C CA . HIS A 1 492 ? 30.677 46.593 -70.042 1.00 33.81 492 HIS A CA 1
ATOM 4031 C C . HIS A 1 492 ? 30.222 45.553 -68.999 1.00 33.81 492 HIS A C 1
ATOM 4033 O O . HIS A 1 492 ? 30.811 44.493 -68.855 1.00 33.81 492 HIS A O 1
ATOM 4039 N N . GLN A 1 493 ? 29.020 45.871 -68.467 1.00 32.25 493 GLN A N 1
ATOM 4040 C CA . GLN A 1 493 ? 27.861 45.002 -68.169 1.00 32.25 493 GLN A CA 1
ATOM 4041 C C . GLN A 1 493 ? 28.008 44.000 -67.007 1.00 32.25 493 GLN A C 1
ATOM 4043 O O . GLN A 1 493 ? 29.011 43.324 -66.882 1.00 32.25 493 GLN A O 1
ATOM 4048 N N . SER A 1 494 ? 27.035 43.736 -66.134 1.00 30.89 494 SER A N 1
ATOM 4049 C CA . SER A 1 494 ? 25.736 44.311 -65.747 1.00 30.89 494 SER A CA 1
ATOM 4050 C C . SER A 1 494 ? 25.145 43.348 -64.701 1.00 30.89 494 SER A C 1
ATOM 4052 O O . SER A 1 494 ? 25.269 42.143 -64.907 1.00 30.89 494 SER A O 1
ATOM 4054 N N . SER A 1 495 ? 24.384 43.863 -63.715 1.00 30.67 495 SER A N 1
ATOM 4055 C CA . SER A 1 495 ? 23.283 43.182 -62.973 1.00 30.67 495 SER A CA 1
ATOM 4056 C C . SER A 1 495 ? 23.663 41.961 -62.093 1.00 30.67 495 SER A C 1
ATOM 4058 O O . SER A 1 495 ? 24.578 41.221 -62.399 1.00 30.67 495 SER A O 1
ATOM 4060 N N . SER A 1 496 ? 23.026 41.630 -60.969 1.00 28.64 496 SER A N 1
ATOM 4061 C CA . SER A 1 496 ? 21.758 42.039 -60.370 1.00 28.64 496 SER A CA 1
ATOM 4062 C C . SER A 1 496 ? 21.828 41.817 -58.854 1.00 28.64 496 SER A C 1
ATOM 4064 O O . SER A 1 496 ? 22.406 40.837 -58.387 1.00 28.64 496 SER A O 1
ATOM 4066 N N . GLU A 1 497 ? 21.167 42.695 -58.109 1.00 35.16 497 GLU A N 1
ATOM 4067 C CA . GLU A 1 497 ? 20.821 42.557 -56.695 1.00 35.16 497 GLU A CA 1
ATOM 4068 C C . GLU A 1 497 ? 19.845 41.399 -56.440 1.00 35.16 497 GLU A C 1
ATOM 4070 O O . GLU A 1 497 ? 18.989 41.108 -57.282 1.00 35.16 497 GLU A O 1
ATOM 4075 N N . ARG A 1 498 ? 19.903 40.832 -55.225 1.00 27.81 498 ARG A N 1
ATOM 4076 C CA . ARG A 1 498 ? 18.712 40.558 -54.405 1.00 27.81 498 ARG A CA 1
ATOM 4077 C C . ARG A 1 498 ? 19.093 40.377 -52.935 1.00 27.81 498 ARG A C 1
ATOM 4079 O O . ARG A 1 498 ? 19.814 39.456 -52.562 1.00 27.81 498 ARG A O 1
ATOM 4086 N N . THR A 1 499 ? 18.598 41.304 -52.132 1.00 34.84 499 THR A N 1
ATOM 4087 C CA . THR A 1 499 ? 18.536 41.297 -50.674 1.00 34.84 499 THR A CA 1
ATOM 4088 C C . THR A 1 499 ? 17.364 40.430 -50.216 1.00 34.84 499 THR A C 1
ATOM 4090 O O . THR A 1 499 ? 16.278 40.520 -50.784 1.00 34.84 499 THR A O 1
ATOM 4093 N N . GLU A 1 500 ? 17.554 39.630 -49.163 1.00 28.83 500 GLU A N 1
ATOM 4094 C CA . GLU A 1 500 ? 16.442 39.053 -48.401 1.00 28.83 500 GLU A CA 1
ATOM 4095 C C . GLU A 1 500 ? 16.589 39.317 -46.900 1.00 28.83 500 GLU A C 1
ATOM 4097 O O . GLU A 1 500 ? 17.676 39.360 -46.325 1.00 28.83 500 GLU A O 1
ATOM 4102 N N . ILE A 1 501 ? 15.417 39.585 -46.336 1.00 31.47 501 ILE A N 1
ATOM 4103 C CA . ILE A 1 501 ? 15.083 40.259 -45.090 1.00 31.47 501 ILE A CA 1
ATOM 4104 C C . ILE A 1 501 ? 15.152 39.303 -43.889 1.00 31.47 501 ILE A C 1
ATOM 4106 O O . ILE A 1 501 ? 14.787 38.134 -43.970 1.00 31.47 501 ILE A O 1
ATOM 4110 N N . GLN A 1 502 ? 15.568 39.856 -42.747 1.00 32.97 502 GLN A N 1
ATOM 4111 C CA . GLN A 1 502 ? 15.434 39.284 -41.407 1.00 32.97 502 GLN A CA 1
ATOM 4112 C C . GLN A 1 502 ? 13.974 38.976 -41.050 1.00 32.97 502 GLN A C 1
ATOM 4114 O O . GLN A 1 502 ? 13.119 39.857 -41.125 1.00 32.97 502 GLN A O 1
ATOM 4119 N N . GLN A 1 503 ? 13.724 37.794 -40.485 1.00 30.67 503 GLN A N 1
ATOM 4120 C CA . GLN A 1 503 ? 12.627 37.616 -39.536 1.00 30.67 503 GLN A CA 1
ATOM 4121 C C . GLN A 1 503 ? 13.131 37.004 -38.230 1.00 30.67 503 GLN A C 1
ATOM 4123 O O . GLN A 1 503 ? 13.703 35.919 -38.174 1.00 30.67 503 GLN A O 1
ATOM 4128 N N . ASN A 1 504 ? 12.909 37.796 -37.186 1.00 29.95 504 ASN A N 1
ATOM 4129 C CA . ASN A 1 504 ? 13.043 37.498 -35.774 1.00 29.95 504 ASN A CA 1
ATOM 4130 C C . ASN A 1 504 ? 12.038 36.407 -35.378 1.00 29.95 504 ASN A C 1
ATOM 4132 O O . ASN A 1 504 ? 10.878 36.449 -35.785 1.00 29.95 504 ASN A O 1
ATOM 4136 N N . SER A 1 505 ? 12.437 35.471 -34.521 1.00 28.59 505 SER A N 1
ATOM 4137 C CA . SER A 1 505 ? 11.499 34.629 -33.774 1.00 28.59 505 SER A CA 1
ATOM 4138 C C . SER A 1 505 ? 12.025 34.443 -32.357 1.00 28.59 505 SER A C 1
ATOM 4140 O O . SER A 1 505 ? 13.134 33.958 -32.134 1.00 28.59 505 SER A O 1
ATOM 4142 N N . GLN A 1 506 ? 11.221 34.933 -31.418 1.00 31.72 506 GLN A N 1
ATOM 4143 C CA . GLN A 1 506 ? 11.456 34.972 -29.982 1.00 31.72 506 GLN A CA 1
ATOM 4144 C C . GLN A 1 506 ? 11.654 33.565 -29.412 1.00 31.72 506 GLN A C 1
ATOM 4146 O O . GLN A 1 506 ? 10.880 32.651 -29.684 1.00 31.72 506 GLN A O 1
ATOM 4151 N N . LYS A 1 507 ? 12.681 33.419 -28.573 1.00 30.11 507 LYS A N 1
ATOM 4152 C CA . LYS A 1 507 ? 12.952 32.214 -27.791 1.00 30.11 507 LYS A CA 1
ATOM 4153 C C . LYS A 1 507 ? 12.315 32.389 -26.411 1.00 30.11 507 LYS A C 1
ATOM 4155 O O . LYS A 1 507 ? 12.744 33.240 -25.632 1.00 30.11 507 LYS A O 1
ATOM 4160 N N . SER A 1 508 ? 11.272 31.615 -26.135 1.00 29.88 508 SER A N 1
ATOM 4161 C CA . SER A 1 508 ? 10.694 31.443 -24.804 1.00 29.88 508 SER A CA 1
ATOM 4162 C C . SER A 1 508 ? 11.711 30.774 -23.875 1.00 29.88 508 SER A C 1
ATOM 4164 O O . SER A 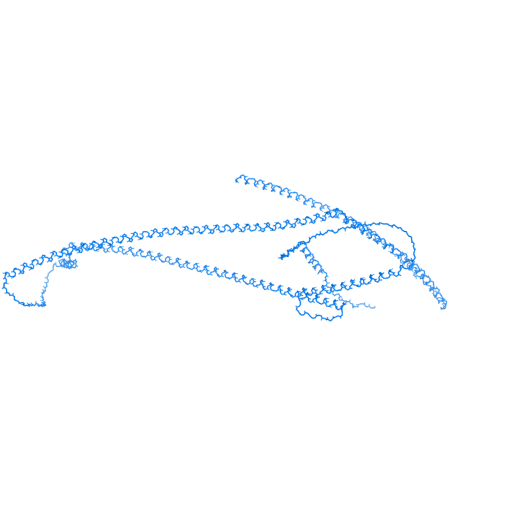1 508 ? 12.364 29.799 -24.246 1.00 29.88 508 SER A O 1
ATOM 4166 N N . LYS A 1 509 ? 11.857 31.334 -22.671 1.00 33.91 509 LYS A N 1
ATOM 4167 C CA . LYS A 1 509 ? 12.588 30.741 -21.548 1.00 33.91 509 LYS A CA 1
ATOM 4168 C C . LYS A 1 509 ? 11.814 29.522 -21.046 1.00 33.91 509 LYS A C 1
ATOM 4170 O O . LYS A 1 509 ? 10.682 29.680 -20.600 1.00 33.91 509 LYS A O 1
ATOM 4175 N N . GLU A 1 510 ? 12.437 28.350 -21.085 1.00 31.08 510 GLU A N 1
ATOM 4176 C CA . GLU A 1 510 ? 11.985 27.176 -20.339 1.00 31.08 510 GLU A CA 1
ATOM 4177 C C . GLU A 1 510 ? 12.697 27.114 -18.988 1.00 31.08 510 GLU A C 1
ATOM 4179 O O . GLU A 1 510 ? 13.914 27.276 -18.879 1.00 31.08 510 GLU A O 1
ATOM 4184 N N . VAL A 1 511 ? 11.870 26.933 -17.964 1.00 30.89 511 VAL A N 1
ATOM 4185 C CA . VAL A 1 511 ? 12.213 26.719 -16.563 1.00 30.89 511 VAL A CA 1
ATOM 4186 C C . VAL A 1 511 ? 12.757 25.298 -16.423 1.00 30.89 511 VAL A C 1
ATOM 4188 O O . VAL A 1 511 ? 12.134 24.345 -16.878 1.00 30.89 511 VAL A O 1
ATOM 4191 N N . GLN A 1 512 ? 13.927 25.165 -15.802 1.00 32.50 512 GLN A N 1
ATOM 4192 C CA . GLN A 1 512 ? 14.504 23.877 -15.432 1.00 32.50 512 GLN A CA 1
ATOM 4193 C C . GLN A 1 512 ? 13.705 23.279 -14.268 1.00 32.50 512 GLN A C 1
ATOM 4195 O O . GLN A 1 512 ? 13.710 23.833 -13.171 1.00 32.50 512 GLN A O 1
ATOM 4200 N N . SER A 1 513 ? 13.050 22.143 -14.505 1.00 29.42 513 SER A N 1
ATOM 4201 C CA . SER A 1 513 ? 12.649 21.216 -13.446 1.00 29.42 513 SER A CA 1
ATOM 4202 C C . SER A 1 513 ? 13.546 19.990 -13.519 1.00 29.42 513 SER A C 1
ATOM 4204 O O . SER A 1 513 ? 13.622 19.307 -14.539 1.00 29.42 513 SER A O 1
ATOM 4206 N N . GLU A 1 514 ? 14.255 19.758 -12.421 1.00 41.78 514 GLU A N 1
ATOM 4207 C CA . GLU A 1 514 ? 15.019 18.553 -12.138 1.00 41.78 514 GLU A CA 1
ATOM 4208 C C . GLU A 1 514 ? 14.048 17.371 -11.984 1.00 41.78 514 GLU A C 1
ATOM 4210 O O . GLU A 1 514 ? 13.488 17.152 -10.914 1.00 41.78 514 GLU A O 1
ATOM 4215 N N . GLU A 1 515 ? 13.831 16.601 -13.049 1.00 36.09 515 GLU A N 1
ATOM 4216 C CA . GLU A 1 515 ? 13.248 15.262 -12.943 1.00 36.09 515 GLU A CA 1
ATOM 4217 C C . GLU A 1 515 ? 14.225 14.248 -13.541 1.00 36.09 515 GLU A C 1
ATOM 4219 O O . GLU A 1 515 ? 14.731 14.413 -14.651 1.00 36.09 515 GLU A O 1
ATOM 4224 N N . GLU A 1 516 ? 14.533 13.218 -12.751 1.00 46.31 516 GLU A N 1
ATOM 4225 C CA . GLU A 1 516 ? 15.421 12.114 -13.102 1.00 46.31 516 GLU A CA 1
ATOM 4226 C C . GLU A 1 516 ? 15.055 11.524 -14.470 1.00 46.31 516 GLU A C 1
ATOM 4228 O O . GLU A 1 516 ? 14.018 10.885 -14.657 1.00 46.31 516 GLU A O 1
ATOM 4233 N N . GLU A 1 517 ? 15.952 11.739 -15.431 1.00 44.22 517 GLU A N 1
ATOM 4234 C CA . GLU A 1 517 ? 15.833 11.293 -16.811 1.00 44.22 517 GLU A CA 1
ATOM 4235 C C . GLU A 1 517 ? 15.770 9.755 -16.860 1.00 44.22 517 GLU A C 1
ATOM 4237 O O . GLU A 1 517 ? 16.771 9.048 -16.705 1.00 44.22 517 GLU A O 1
ATOM 4242 N N . ILE A 1 518 ? 14.564 9.212 -17.052 1.00 54.72 518 ILE A N 1
ATOM 4243 C CA . ILE A 1 518 ? 14.355 7.776 -17.251 1.00 54.72 518 ILE A CA 1
ATOM 4244 C C . ILE A 1 518 ? 15.074 7.389 -18.554 1.00 54.72 518 ILE A C 1
ATOM 4246 O O . ILE A 1 518 ? 14.727 7.915 -19.616 1.00 54.72 518 ILE A O 1
ATOM 4250 N N . PRO A 1 519 ? 16.050 6.459 -18.530 1.00 54.88 519 PRO A N 1
ATOM 4251 C CA . PRO A 1 519 ? 16.881 6.190 -19.694 1.00 54.88 519 PRO A CA 1
ATOM 4252 C C . PRO A 1 519 ? 16.046 5.716 -20.883 1.00 54.88 519 PRO A C 1
ATOM 4254 O O . PRO A 1 519 ? 15.442 4.640 -20.861 1.00 54.88 519 PRO A O 1
ATOM 4257 N N . THR A 1 520 ? 16.030 6.509 -21.955 1.00 72.94 520 THR A N 1
ATOM 4258 C CA . THR A 1 520 ? 15.288 6.188 -23.175 1.00 72.94 520 THR A CA 1
ATOM 4259 C C . THR A 1 520 ? 15.769 4.846 -23.735 1.00 72.94 520 THR A C 1
ATOM 4261 O O . THR A 1 520 ? 16.954 4.509 -23.672 1.00 72.94 520 THR A O 1
ATOM 4264 N N . ARG A 1 521 ? 14.882 4.074 -24.371 1.00 63.19 521 ARG A N 1
ATOM 4265 C CA . ARG A 1 521 ? 15.200 2.763 -24.979 1.00 63.19 521 ARG A CA 1
ATOM 4266 C C . ARG A 1 521 ? 16.463 2.778 -25.855 1.00 63.19 521 ARG A C 1
ATOM 4268 O O . ARG A 1 521 ? 17.187 1.787 -25.897 1.00 63.19 521 ARG A O 1
ATOM 4275 N N . ASN A 1 522 ? 16.753 3.893 -26.527 1.00 65.56 522 ASN A N 1
ATOM 4276 C CA . ASN A 1 522 ? 17.960 4.068 -27.340 1.00 65.56 522 ASN A CA 1
ATOM 4277 C C . ASN A 1 522 ? 19.248 4.176 -26.506 1.00 65.56 522 ASN A C 1
ATOM 4279 O O . ASN A 1 522 ? 20.275 3.647 -26.929 1.00 65.56 522 ASN A O 1
ATOM 4283 N N . PHE A 1 523 ? 19.190 4.776 -25.313 1.00 75.25 523 PHE A N 1
ATOM 4284 C CA . PHE A 1 523 ? 20.289 4.802 -24.347 1.00 75.25 523 PHE A CA 1
ATOM 4285 C C . PHE A 1 523 ? 20.585 3.393 -23.823 1.00 75.25 523 PHE A C 1
ATOM 4287 O O . PHE A 1 523 ? 21.721 2.928 -23.911 1.00 75.25 523 PHE A O 1
ATOM 4294 N N . ILE A 1 524 ? 19.547 2.658 -23.406 1.00 78.31 524 ILE A N 1
ATOM 4295 C CA . ILE A 1 524 ? 19.672 1.262 -22.949 1.00 78.31 524 ILE A CA 1
ATOM 4296 C C . ILE A 1 524 ? 20.199 0.368 -24.080 1.00 78.31 524 ILE A C 1
ATOM 4298 O O . ILE A 1 524 ? 21.069 -0.473 -23.860 1.00 78.31 524 ILE A O 1
ATOM 4302 N N . LYS A 1 525 ? 19.740 0.578 -25.320 1.00 76.56 525 LYS A N 1
ATOM 4303 C CA . LYS A 1 525 ? 20.209 -0.168 -26.497 1.00 76.56 525 LYS A CA 1
ATOM 4304 C C . LYS A 1 525 ? 21.675 0.135 -26.828 1.00 76.56 525 LYS A C 1
ATOM 4306 O O . LYS A 1 525 ? 22.418 -0.797 -27.125 1.00 76.56 525 LYS A O 1
ATOM 4311 N N . ARG A 1 526 ? 22.121 1.395 -26.724 1.00 76.00 526 ARG A N 1
ATOM 4312 C CA . ARG A 1 526 ? 23.543 1.769 -26.869 1.00 76.00 526 ARG A CA 1
ATOM 4313 C C . ARG A 1 526 ? 24.401 1.154 -25.770 1.00 76.00 526 ARG A C 1
ATOM 4315 O O . ARG A 1 526 ? 25.459 0.609 -26.066 1.00 76.00 526 ARG A O 1
ATOM 4322 N N . GLN A 1 527 ? 23.938 1.198 -24.525 1.00 76.81 527 GLN A N 1
ATOM 4323 C CA . GLN A 1 527 ? 24.659 0.652 -23.378 1.00 76.81 527 GLN A CA 1
ATOM 4324 C C . GLN A 1 527 ? 24.762 -0.879 -23.449 1.00 76.81 527 GLN A C 1
ATOM 4326 O O . GLN A 1 527 ? 25.833 -1.435 -23.210 1.00 76.81 527 GLN A O 1
ATOM 4331 N N . ALA A 1 528 ? 23.688 -1.558 -23.859 1.00 76.44 528 ALA A N 1
ATOM 4332 C CA . ALA A 1 528 ? 23.682 -2.994 -24.112 1.00 76.44 528 ALA A CA 1
ATOM 4333 C C . ALA A 1 528 ? 24.617 -3.374 -25.271 1.00 76.44 528 ALA A C 1
ATOM 4335 O O . ALA A 1 528 ? 25.376 -4.333 -25.143 1.00 76.44 528 ALA A O 1
ATOM 4336 N N . GLN A 1 529 ? 24.634 -2.596 -26.360 1.00 77.94 529 GLN A N 1
ATOM 4337 C CA . GLN A 1 529 ? 25.557 -2.809 -27.477 1.00 77.94 529 GLN A CA 1
ATOM 4338 C C . GLN A 1 529 ? 27.019 -2.625 -27.041 1.00 77.94 529 GLN A C 1
ATOM 4340 O O . GLN A 1 529 ? 27.846 -3.484 -27.324 1.00 77.94 529 GLN A O 1
ATOM 4345 N N . MET A 1 530 ? 27.330 -1.594 -26.247 1.00 76.88 530 MET A N 1
ATOM 4346 C CA . MET A 1 530 ? 28.673 -1.401 -25.680 1.00 76.88 530 MET A CA 1
ATOM 4347 C C . MET A 1 530 ? 29.091 -2.540 -24.733 1.00 76.88 530 MET A C 1
ATOM 4349 O O . MET A 1 530 ? 30.259 -2.934 -24.693 1.00 76.88 530 MET A O 1
ATOM 4353 N N . LEU A 1 531 ? 28.150 -3.113 -23.978 1.00 75.62 531 LEU A N 1
ATOM 4354 C CA . LEU A 1 531 ? 28.379 -4.285 -23.122 1.00 75.62 531 LEU A CA 1
ATOM 4355 C C . LEU A 1 531 ? 28.630 -5.566 -23.931 1.00 75.62 531 LEU A C 1
ATOM 4357 O O . LEU A 1 531 ? 29.453 -6.394 -23.540 1.00 75.62 531 LEU A O 1
ATOM 4361 N N . VAL A 1 532 ? 27.951 -5.732 -25.065 1.00 75.06 532 VAL A N 1
ATOM 4362 C CA . VAL A 1 532 ? 28.175 -6.849 -25.994 1.00 75.06 532 VAL A CA 1
ATOM 4363 C C . VAL A 1 532 ? 29.513 -6.688 -26.721 1.00 75.06 532 VAL A C 1
ATOM 4365 O O . VAL A 1 532 ? 30.287 -7.644 -26.775 1.00 75.06 532 VAL A O 1
ATOM 4368 N N . ASP A 1 533 ? 29.840 -5.482 -27.182 1.00 71.50 533 ASP A N 1
ATOM 4369 C CA . ASP A 1 533 ? 31.086 -5.174 -27.895 1.00 71.50 533 ASP A CA 1
ATOM 4370 C C . ASP A 1 533 ? 32.321 -5.252 -26.975 1.00 71.50 533 ASP A C 1
ATOM 4372 O O . ASP A 1 533 ? 33.397 -5.697 -27.381 1.00 71.50 533 ASP A O 1
ATOM 4376 N N . SER A 1 534 ? 32.175 -4.899 -25.694 1.00 67.38 534 SER A N 1
ATOM 4377 C CA . SER A 1 534 ? 33.235 -5.077 -24.689 1.00 67.38 534 SER A CA 1
ATOM 4378 C C . SER A 1 534 ? 33.427 -6.542 -24.277 1.00 67.38 534 SER A C 1
ATOM 4380 O O . SER A 1 534 ? 34.556 -6.965 -24.009 1.00 67.38 534 SER A O 1
ATOM 4382 N N . LYS A 1 535 ? 32.359 -7.355 -24.275 1.00 57.47 535 LYS A N 1
ATOM 4383 C CA . LYS A 1 535 ? 32.439 -8.802 -24.009 1.00 57.47 535 LYS A CA 1
ATOM 4384 C C . LYS A 1 535 ? 32.908 -9.615 -25.220 1.00 57.47 535 LYS A C 1
ATOM 4386 O O . LYS A 1 535 ? 33.544 -10.652 -25.023 1.00 57.47 535 LYS A O 1
ATOM 4391 N N . SER A 1 536 ? 32.669 -9.157 -26.450 1.00 54.00 536 SER A N 1
ATOM 4392 C CA . SER A 1 536 ? 33.141 -9.823 -27.674 1.00 54.00 536 SER A CA 1
ATOM 4393 C C . SER A 1 536 ? 34.654 -9.668 -27.881 1.00 54.00 536 SER A C 1
ATOM 4395 O O . SER A 1 536 ? 35.304 -10.601 -28.354 1.00 54.00 536 SER A O 1
ATOM 4397 N N . ARG A 1 537 ? 35.259 -8.570 -27.399 1.00 54.84 537 ARG A N 1
ATOM 4398 C CA . ARG A 1 537 ? 36.724 -8.375 -27.400 1.00 54.84 537 ARG A CA 1
ATOM 4399 C C . ARG A 1 537 ? 37.495 -9.292 -26.437 1.00 54.84 537 ARG A C 1
ATOM 4401 O O . ARG A 1 537 ? 38.695 -9.465 -26.613 1.00 54.84 537 ARG A O 1
ATOM 4408 N N . ARG A 1 538 ? 36.841 -9.933 -25.456 1.00 50.62 538 ARG A N 1
ATOM 4409 C CA . ARG A 1 538 ? 37.499 -10.854 -24.496 1.00 50.62 538 ARG A CA 1
ATOM 4410 C C . ARG A 1 538 ? 37.569 -12.321 -24.947 1.00 50.62 538 ARG A C 1
ATOM 4412 O O . ARG A 1 538 ? 38.051 -13.156 -24.187 1.00 50.62 538 ARG A O 1
ATOM 4419 N N . ARG A 1 539 ? 37.125 -12.670 -26.163 1.00 46.09 539 ARG A N 1
ATOM 4420 C CA . ARG A 1 539 ? 37.125 -14.064 -26.660 1.00 46.09 539 ARG A CA 1
ATOM 4421 C C . ARG A 1 539 ? 38.227 -14.420 -27.668 1.00 46.09 539 ARG A C 1
ATOM 4423 O O . ARG A 1 539 ? 38.096 -15.443 -28.324 1.00 46.09 539 ARG A O 1
ATOM 4430 N N . PHE A 1 540 ? 39.339 -13.684 -27.734 1.00 44.56 540 PHE A N 1
ATOM 4431 C CA . PHE A 1 540 ? 40.548 -14.153 -28.432 1.00 44.56 540 PHE A CA 1
ATOM 4432 C C . PHE A 1 540 ? 41.833 -13.713 -27.723 1.00 44.56 540 PHE A C 1
ATOM 4434 O O . PHE A 1 540 ? 42.492 -12.765 -28.128 1.00 44.56 540 PHE A O 1
ATOM 4441 N N . PHE A 1 541 ? 42.215 -14.442 -26.676 1.00 38.25 541 PHE A N 1
ATOM 4442 C CA . PHE A 1 541 ? 43.623 -14.606 -26.315 1.00 38.25 541 PHE A CA 1
ATOM 4443 C C . PHE A 1 541 ? 43.781 -15.976 -25.649 1.00 38.25 541 PHE A C 1
ATOM 4445 O O . PHE A 1 541 ? 43.534 -16.148 -24.459 1.00 38.25 541 PHE A O 1
ATOM 4452 N N . ARG A 1 542 ? 44.104 -16.998 -26.450 1.00 39.19 542 ARG A N 1
ATOM 4453 C CA . ARG A 1 542 ? 44.653 -18.255 -25.930 1.00 39.19 542 ARG A CA 1
ATOM 4454 C C . ARG A 1 542 ? 46.176 -18.092 -25.936 1.00 39.19 542 ARG A C 1
ATOM 4456 O O . ARG A 1 542 ? 46.724 -17.970 -27.030 1.00 39.19 542 ARG A O 1
ATOM 4463 N N . PRO A 1 543 ? 46.865 -18.082 -24.783 1.00 38.41 543 PRO A N 1
ATOM 4464 C CA . PRO A 1 543 ? 48.318 -18.098 -24.777 1.00 38.41 543 PRO A CA 1
ATOM 4465 C C . PRO A 1 543 ? 48.796 -19.458 -25.298 1.00 38.41 543 PRO A C 1
ATOM 4467 O O . PRO A 1 543 ? 48.338 -20.514 -24.852 1.00 38.41 543 PRO A O 1
ATOM 4470 N N . GLY A 1 544 ? 49.665 -19.416 -26.307 1.00 33.50 544 GLY A N 1
ATOM 4471 C CA . GLY A 1 544 ? 50.258 -20.590 -26.930 1.00 33.50 544 GLY A CA 1
ATOM 4472 C C . GLY A 1 544 ? 51.057 -21.403 -25.917 1.00 33.50 544 GLY A C 1
ATOM 4473 O O . GLY A 1 544 ? 51.893 -20.872 -25.192 1.00 33.50 544 GLY A O 1
ATOM 4474 N N . ARG A 1 545 ? 50.802 -22.714 -25.878 1.00 34.03 545 ARG A N 1
ATOM 4475 C CA . ARG A 1 545 ? 51.698 -23.671 -25.230 1.00 34.03 545 ARG A CA 1
ATOM 4476 C C . ARG A 1 545 ? 53.023 -23.678 -25.985 1.00 34.03 545 ARG A C 1
ATOM 4478 O O . ARG A 1 545 ? 53.049 -24.001 -27.172 1.00 34.03 545 ARG A O 1
ATOM 4485 N N . ASN A 1 546 ? 54.092 -23.371 -25.259 1.00 34.44 546 ASN A N 1
ATOM 4486 C CA . ASN A 1 546 ? 55.478 -23.604 -25.640 1.00 34.44 546 ASN A CA 1
ATOM 4487 C C . ASN A 1 546 ? 55.645 -25.000 -26.257 1.00 34.44 546 ASN A C 1
ATOM 4489 O O . ASN A 1 546 ? 55.508 -26.015 -25.572 1.00 34.44 546 ASN A O 1
ATOM 4493 N N . ARG A 1 547 ? 55.979 -25.050 -27.549 1.00 35.69 547 ARG A N 1
ATOM 4494 C CA . ARG A 1 547 ? 56.670 -26.199 -28.131 1.00 35.69 547 ARG A CA 1
ATOM 4495 C C . ARG A 1 547 ? 58.154 -25.996 -27.876 1.00 35.69 547 ARG A C 1
ATOM 4497 O O . ARG A 1 547 ? 58.814 -25.238 -28.576 1.00 35.69 547 ARG A O 1
ATOM 4504 N N . MET A 1 548 ? 58.633 -26.670 -26.837 1.00 33.66 548 MET A N 1
ATOM 4505 C CA . MET A 1 548 ? 60.048 -26.920 -26.612 1.00 33.66 548 MET A CA 1
ATOM 4506 C C . MET A 1 548 ? 60.654 -27.535 -27.875 1.00 33.66 548 MET A C 1
ATOM 4508 O O . MET A 1 548 ? 60.177 -28.550 -28.388 1.00 33.66 548 MET A O 1
ATOM 4512 N N . SER A 1 549 ? 61.698 -26.884 -28.368 1.00 35.94 549 SER A N 1
ATOM 4513 C CA . SER A 1 549 ? 62.608 -27.373 -29.388 1.00 35.94 549 SER A CA 1
ATOM 4514 C C . SER A 1 549 ? 63.272 -28.673 -28.923 1.00 35.94 549 SER A C 1
ATOM 4516 O O . SER A 1 549 ? 64.162 -28.657 -28.077 1.00 35.94 549 SER A O 1
ATOM 4518 N N . MET A 1 550 ? 62.866 -29.800 -29.504 1.00 36.69 550 MET A N 1
ATOM 4519 C CA . MET A 1 550 ? 63.695 -31.004 -29.558 1.00 36.69 550 MET A CA 1
ATOM 4520 C C . MET A 1 550 ? 64.523 -30.936 -30.841 1.00 36.69 550 MET A C 1
ATOM 4522 O O . MET A 1 550 ? 64.110 -31.416 -31.893 1.00 36.69 550 MET A O 1
ATOM 4526 N N . GLN A 1 551 ? 65.688 -30.297 -30.752 1.00 37.84 551 GLN A N 1
ATOM 4527 C CA . GLN A 1 551 ? 66.799 -30.533 -31.667 1.00 37.84 551 GLN A CA 1
ATOM 4528 C C . GLN A 1 551 ? 67.897 -31.247 -30.884 1.00 37.84 551 GLN A C 1
ATOM 4530 O O . GLN A 1 551 ? 68.628 -30.625 -30.122 1.00 37.84 551 GLN A O 1
ATOM 4535 N N . ALA A 1 552 ? 68.014 -32.558 -31.090 1.00 37.62 552 ALA A N 1
ATOM 4536 C CA . ALA A 1 552 ? 69.280 -33.261 -30.950 1.00 37.62 552 ALA A CA 1
ATOM 4537 C C . ALA A 1 552 ? 69.271 -34.564 -31.768 1.00 37.62 552 ALA A C 1
ATOM 4539 O O . ALA A 1 552 ? 68.588 -35.522 -31.427 1.00 37.62 552 ALA A O 1
ATOM 4540 N N . LYS A 1 553 ? 70.130 -34.562 -32.797 1.00 39.38 553 LYS A N 1
ATOM 4541 C CA . LYS A 1 553 ? 70.934 -35.683 -33.317 1.00 39.38 553 LYS A CA 1
ATOM 4542 C C . LYS A 1 553 ? 70.243 -36.854 -34.036 1.00 39.38 553 LYS A C 1
ATOM 4544 O O . LYS A 1 553 ? 69.725 -37.774 -33.418 1.00 39.38 553 LYS A O 1
ATOM 4549 N N . LYS A 1 554 ? 70.494 -36.910 -35.349 1.00 38.62 554 LYS A N 1
ATOM 4550 C CA . LYS A 1 554 ? 71.153 -38.030 -36.062 1.00 38.62 554 LYS A CA 1
ATOM 4551 C C . LYS A 1 554 ? 71.900 -37.401 -37.252 1.00 38.62 554 LYS A C 1
ATOM 4553 O O . LYS A 1 554 ? 71.267 -36.708 -38.032 1.00 38.62 554 LYS A O 1
ATOM 4558 N N . MET A 1 555 ? 73.225 -37.275 -37.183 1.00 39.47 555 MET A N 1
ATOM 4559 C CA . MET A 1 555 ? 74.281 -38.277 -37.427 1.00 39.47 555 MET A CA 1
ATOM 4560 C C . MET A 1 555 ? 74.706 -38.329 -38.901 1.00 39.47 555 MET A C 1
ATOM 4562 O O . MET A 1 555 ? 73.884 -38.657 -39.750 1.00 39.47 555 MET A O 1
ATOM 4566 N N . VAL A 1 556 ? 76.025 -38.138 -39.068 1.00 38.28 556 VAL A N 1
ATOM 4567 C CA . VAL A 1 556 ? 76.904 -38.253 -40.251 1.00 38.28 556 VAL A CA 1
ATOM 4568 C C . VAL A 1 556 ? 77.113 -36.962 -41.026 1.00 38.28 556 VAL A C 1
ATOM 4570 O O . VAL A 1 556 ? 76.152 -36.461 -41.643 1.00 38.28 556 VAL A O 1
#

InterPro domains:
  IPR033192 Outer dynein arm-docking complex subunit 3 [PTHR46518] (3-547)

Organism: NCBI:txid197152

pLDDT: mean 76.03, std 21.63, range [27.64, 98.62]